Protein 3VX7 (pdb70)

Foldseek 3Di:
DAWFFAAADAAEAEDEDPQQLVLVVVVVVVQAKFKAFWDQLDGDPFFTYGYHHNVRHDDPDCQTAMAIETEDEDADVCVVVPDDVQVVLQVLQVVLLVCCQAFFLQSNWYKYKYKYQDPPQRKIWIWMWIKQKFFPPKTKIFRDKDQDDCVDVLNVQVVPDRGFKWFAQPSHTHTRGLVCLARTPAMEGQFRGDPQSHGHSNVNSVVRNSCVRHNDQWHWYWHDHSDSRTMITTMGMPPGPHPDMGMDIIDAPPVRHRGIDMDGDNVD/DDADPADLVLLVVCQVVVVVLVVVQVQWPDWADDPQWIWTWGDLDVFKTKTKIWHADPPRGAIWIKIWIWGFDADDPRTDTHTDDDDVVRVVVSWPQVVWDWDWDADPVRPGIIITTDCPCLDVQQYDDSVCSVVSRCQPVVCRRPVPRHD

Nearest PDB structures (foldseek):
  3vx7-assembly1_A  TM=1.004E+00  e=1.120E-64  Kluyveromyces marxianus
  3vx6-assembly1_A  TM=9.585E-01  e=1.611E-51  Kluyveromyces marxianus
  3vh2-assembly1_A  TM=8.994E-01  e=2.871E-30  Saccharomyces cerevisiae S288C
  4gsk-assembly1_A  TM=8.825E-01  e=4.704E-30  Saccharomyces cerevisiae S288C
  3t7h-assembly1_A  TM=8.847E-01  e=1.049E-29  Saccharomyces cerevisiae

Sequence (419 aa):
MMVSDLKFAPSFQSFVDSSFFHELSRLKLDEKALYTQLDLNQFTSNVLAISLRDDSFQKPDNHNIILKGYLLNFNTIELFKNCNKIQFIKEKGQELLQRGLENDLNEIISFYMISFADLKKYKFYYWICMPSFQSDGATYQIISSKVIASDSDISVSFIKQNVIIACVISGVIQKATPDNLKVCEKVVFKDFSHLKDIPSAVTKNILTVWSKLSPRETYTICFLRSDESSFEAEIIINNGNNPSLKVSGWEKNGLGKLAPKSIDLSSLPLGSMLTLPEYNEQIPNVRSLLTKWAKVERIQDVQDGLQLDVRLKTDTLLELHIYYDHVYHVPSIKFRLWSLDTEEDISSLRLLTLSDSELRSILNLGTFSVTLSTDMEMKSVYYYINNCDTDANVGSDVEHYLTRWISLYIRIFDLNFVP

Structure (mmCIF, N/CA/C/O backbone):
data_3VX7
#
_entry.id   3VX7
#
_cell.length_a   185.935
_cell.length_b   185.935
_cell.length_c   185.935
_cell.angle_alpha   90.00
_cell.angle_beta   90.00
_cell.angle_gamma   90.00
#
_symmetry.space_group_name_H-M   'P 41 3 2'
#
loop_
_entity.id
_entity.type
_entity.pdbx_description
1 polymer E1
2 polymer E2
#
loop_
_atom_site.group_PDB
_atom_site.id
_atom_site.type_symbol
_atom_site.label_atom_id
_atom_site.label_alt_id
_atom_site.label_comp_id
_atom_site.label_asym_id
_atom_site.label_entity_id
_atom_site.label_seq_id
_atom_site.pdbx_PDB_ins_code
_atom_site.Cartn_x
_atom_site.Cartn_y
_atom_site.Cartn_z
_atom_site.occupancy
_atom_site.B_iso_or_equiv
_atom_site.auth_seq_id
_atom_site.auth_comp_id
_atom_site.auth_asym_id
_atom_site.auth_atom_id
_atom_site.pdbx_PDB_model_num
ATOM 1 N N . MET A 1 4 ? 2.075 -35.718 -35.236 1.00 104.95 0 MET A N 1
ATOM 2 C CA . MET A 1 4 ? 2.114 -35.801 -36.734 1.00 106.03 0 MET A CA 1
ATOM 3 C C . MET A 1 4 ? 3.295 -36.625 -37.217 1.00 105.89 0 MET A C 1
ATOM 4 O O . MET A 1 4 ? 4.163 -37.015 -36.430 1.00 106.41 0 MET A O 1
ATOM 9 N N . MET A 1 5 ? 3.351 -36.828 -38.529 1.00 104.56 1 MET A N 1
ATOM 10 C CA . MET A 1 5 ? 4.396 -37.640 -39.136 1.00 103.86 1 MET A CA 1
ATOM 11 C C . MET A 1 5 ? 5.544 -36.866 -39.761 1.00 102.27 1 MET A C 1
ATOM 12 O O . MET A 1 5 ? 5.343 -35.774 -40.275 1.00 102.37 1 MET A O 1
ATOM 17 N N . VAL A 1 6 ? 6.751 -37.432 -39.716 1.00 100.51 2 VAL A N 1
ATOM 18 C CA . VAL A 1 6 ? 7.921 -36.767 -40.283 1.00 98.46 2 VAL A CA 1
ATOM 19 C C . VAL A 1 6 ? 7.463 -36.270 -41.630 1.00 98.43 2 VAL A C 1
ATOM 20 O O . VAL A 1 6 ? 6.980 -37.058 -42.432 1.00 98.66 2 VAL A O 1
ATOM 24 N N . SER A 1 7 ? 7.593 -34.969 -41.873 1.00 97.48 3 SER A N 1
ATOM 25 C CA . SER A 1 7 ? 7.112 -34.382 -43.116 1.00 96.13 3 SER A CA 1
ATOM 26 C C . SER A 1 7 ? 8.188 -33.564 -43.774 1.00 95.91 3 SER A C 1
ATOM 27 O O . SER A 1 7 ? 9.166 -33.221 -43.136 1.00 96.23 3 SER A O 1
ATOM 30 N N . ASP A 1 8 ? 8.022 -33.260 -45.053 1.00 95.86 4 ASP A N 1
ATOM 31 C CA . ASP A 1 8 ? 9.001 -32.425 -45.720 1.00 95.78 4 ASP A CA 1
ATOM 32 C C . ASP A 1 8 ? 8.789 -31.041 -45.134 1.00 94.07 4 ASP A C 1
ATOM 33 O O . ASP A 1 8 ? 7.707 -30.747 -44.643 1.00 94.02 4 ASP A O 1
ATOM 38 N N . LEU A 1 9 ? 9.824 -30.207 -45.162 1.00 91.87 5 LEU A N 1
ATOM 39 C CA . LEU A 1 9 ? 9.720 -28.837 -44.674 1.00 88.22 5 LEU A CA 1
ATOM 40 C C . LEU A 1 9 ? 9.752 -27.921 -45.885 1.00 87.52 5 LEU A C 1
ATOM 41 O O . LEU A 1 9 ? 10.799 -27.740 -46.511 1.00 86.17 5 LEU A O 1
ATOM 46 N N . LYS A 1 10 ? 8.596 -27.356 -46.223 1.00 87.86 6 LYS A N 1
ATOM 47 C CA . LYS A 1 10 ? 8.516 -26.453 -47.362 1.00 88.63 6 LYS A CA 1
ATOM 48 C C . LYS A 1 10 ? 8.791 -25.011 -46.928 1.00 87.99 6 LYS A C 1
ATOM 49 O O . LYS A 1 10 ? 8.419 -24.584 -45.832 1.00 88.43 6 LYS A O 1
ATOM 55 N N . PHE A 1 11 ? 9.444 -24.262 -47.803 1.00 86.09 7 PHE A N 1
ATOM 56 C CA . PHE A 1 11 ? 9.768 -22.883 -47.513 1.00 84.86 7 PHE A CA 1
ATOM 57 C C . PHE A 1 11 ? 9.050 -21.934 -48.472 1.00 84.28 7 PHE A C 1
ATOM 58 O O . PHE A 1 11 ? 8.905 -22.234 -49.661 1.00 83.71 7 PHE A O 1
ATOM 66 N N . ALA A 1 12 ? 8.594 -20.795 -47.949 1.00 83.55 8 ALA A N 1
ATOM 67 C CA . ALA A 1 12 ? 7.916 -19.779 -48.757 1.00 82.41 8 ALA A CA 1
ATOM 68 C C . ALA A 1 12 ? 8.948 -18.716 -49.121 1.00 82.09 8 ALA A C 1
ATOM 69 O O . ALA A 1 12 ? 9.902 -18.500 -48.371 1.00 82.72 8 ALA A O 1
ATOM 71 N N . PRO A 1 13 ? 8.799 -18.060 -50.286 1.00 81.16 9 PRO A N 1
ATOM 72 C CA . PRO A 1 13 ? 9.787 -17.032 -50.630 1.00 80.75 9 PRO A CA 1
ATOM 73 C C . PRO A 1 13 ? 9.869 -15.961 -49.518 1.00 81.66 9 PRO A C 1
ATOM 74 O O . PRO A 1 13 ? 8.859 -15.598 -48.901 1.00 81.60 9 PRO A O 1
ATOM 78 N N . SER A 1 14 ? 11.080 -15.475 -49.257 1.00 82.16 10 SER A N 1
ATOM 79 C CA . SER A 1 14 ? 11.320 -14.518 -48.176 1.00 82.78 10 SER A CA 1
ATOM 80 C C . SER A 1 14 ? 10.593 -13.178 -48.194 1.00 83.73 10 SER A C 1
ATOM 81 O O . SER A 1 14 ? 10.083 -12.745 -47.162 1.00 85.06 10 SER A O 1
ATOM 84 N N . PHE A 1 15 ? 10.545 -12.511 -49.345 1.00 83.88 11 PHE A N 1
ATOM 85 C CA . PHE A 1 15 ? 9.921 -11.188 -49.414 1.00 82.30 11 PHE A CA 1
ATOM 86 C C . PHE A 1 15 ? 9.271 -10.879 -50.759 1.00 81.66 11 PHE A C 1
ATOM 87 O O . PHE A 1 15 ? 9.202 -11.718 -51.648 1.00 80.81 11 PHE A O 1
ATOM 95 N N . GLN A 1 16 ? 8.819 -9.632 -50.874 1.00 82.35 12 GLN A N 1
ATOM 96 C CA . GLN A 1 16 ? 8.207 -9.069 -52.077 1.00 82.74 12 GLN A CA 1
ATOM 97 C C . GLN A 1 16 ? 8.624 -7.608 -52.036 1.00 82.72 12 GLN A C 1
ATOM 98 O O . GLN A 1 16 ? 8.454 -6.937 -51.015 1.00 81.08 12 GLN A O 1
ATOM 104 N N . SER A 1 17 ? 9.180 -7.116 -53.135 1.00 83.20 13 SER A N 1
ATOM 105 C CA . SER A 1 17 ? 9.630 -5.742 -53.158 1.00 83.97 13 SER A CA 1
ATOM 106 C C . SER A 1 17 ? 8.553 -4.801 -53.650 1.00 85.26 13 SER A C 1
ATOM 107 O O . SER A 1 17 ? 7.698 -5.167 -54.459 1.00 85.19 13 SER A O 1
ATOM 110 N N . PHE A 1 18 ? 8.626 -3.579 -53.135 1.00 86.47 14 PHE A N 1
ATOM 111 C CA . PHE A 1 18 ? 7.727 -2.501 -53.479 1.00 86.10 14 PHE A CA 1
ATOM 112 C C . PHE A 1 18 ? 8.542 -1.226 -53.488 1.00 87.33 14 PHE A C 1
ATOM 113 O O . PHE A 1 18 ? 8.592 -0.504 -52.483 1.00 87.27 14 PHE A O 1
ATOM 121 N N . VAL A 1 19 ? 9.212 -0.963 -54.606 1.00 88.48 15 VAL A N 1
ATOM 122 C CA . VAL A 1 19 ? 10.023 0.243 -54.723 1.00 89.31 15 VAL A CA 1
ATOM 123 C C . VAL A 1 19 ? 9.195 1.371 -55.321 1.00 90.34 15 VAL A C 1
ATOM 124 O O . VAL A 1 19 ? 8.733 1.317 -56.456 1.00 89.75 15 VAL A O 1
ATOM 128 N N . ASP A 1 20 ? 8.999 2.390 -54.511 1.00 91.83 16 ASP A N 1
ATOM 129 C CA . ASP A 1 20 ? 8.232 3.557 -54.891 1.00 93.62 16 ASP A CA 1
ATOM 130 C C . ASP A 1 20 ? 9.001 4.272 -56.010 1.00 93.24 16 ASP A C 1
ATOM 131 O O . ASP A 1 20 ? 10.209 4.095 -56.124 1.00 94.71 16 ASP A O 1
ATOM 136 N N . SER A 1 21 ? 8.323 5.059 -56.845 1.00 92.16 17 SER A N 1
ATOM 137 C CA . SER A 1 21 ? 9.003 5.775 -57.932 1.00 91.29 17 SER A CA 1
ATOM 138 C C . SER A 1 21 ? 9.874 6.879 -57.326 1.00 90.91 17 SER A C 1
ATOM 139 O O . SER A 1 21 ? 10.880 7.294 -57.900 1.00 88.95 17 SER A O 1
ATOM 142 N N . SER A 1 22 ? 9.471 7.328 -56.140 1.00 91.95 18 SER A N 1
ATOM 143 C CA . SER A 1 22 ? 10.172 8.366 -55.392 1.00 93.30 18 SER A CA 1
ATOM 144 C C . SER A 1 22 ? 11.566 7.905 -54.994 1.00 95.02 18 SER A C 1
ATOM 145 O O . SER A 1 22 ? 12.307 8.634 -54.346 1.00 94.68 18 SER A O 1
ATOM 148 N N . PHE A 1 23 ? 11.915 6.686 -55.378 1.00 97.14 19 PHE A N 1
ATOM 149 C CA . PHE A 1 23 ? 13.216 6.129 -55.045 1.00 99.24 19 PHE A CA 1
ATOM 150 C C . PHE A 1 23 ? 14.234 6.459 -56.127 1.00 100.18 19 PHE A C 1
ATOM 151 O O . PHE A 1 23 ? 15.298 6.997 -55.837 1.00 98.85 19 PHE A O 1
ATOM 159 N N . PHE A 1 24 ? 13.895 6.155 -57.374 1.00 102.38 20 PHE A N 1
ATOM 160 C CA . PHE A 1 24 ? 14.810 6.404 -58.475 1.00 105.80 20 PHE A CA 1
ATOM 161 C C . PHE A 1 24 ? 15.047 7.864 -58.831 1.00 107.23 20 PHE A C 1
ATOM 162 O O . PHE A 1 24 ? 15.836 8.164 -59.733 1.00 107.96 20 PHE A O 1
ATOM 170 N N . HIS A 1 25 ? 14.366 8.767 -58.124 1.00 107.66 21 HIS A N 1
ATOM 171 C CA . HIS A 1 25 ? 14.544 10.205 -58.324 1.00 106.56 21 HIS A CA 1
ATOM 172 C C . HIS A 1 25 ? 15.672 10.534 -57.364 1.00 105.82 21 HIS A C 1
ATOM 173 O O . HIS A 1 25 ? 16.728 11.007 -57.763 1.00 105.14 21 HIS A O 1
ATOM 180 N N . GLU A 1 26 ? 15.424 10.253 -56.090 1.00 106.40 22 GLU A N 1
ATOM 181 C CA . GLU A 1 26 ? 16.387 10.463 -55.017 1.00 107.03 22 GLU A CA 1
ATOM 182 C C . GLU A 1 26 ? 17.742 9.924 -55.459 1.00 107.33 22 GLU A C 1
ATOM 183 O O . GLU A 1 26 ? 18.787 10.459 -55.096 1.00 106.75 22 GLU A O 1
ATOM 189 N N . LEU A 1 27 ? 17.715 8.851 -56.242 1.00 108.68 23 LEU A N 1
ATOM 190 C CA . LEU A 1 27 ? 18.944 8.233 -56.734 1.00 109.58 23 LEU A CA 1
ATOM 191 C C . LEU A 1 27 ? 19.687 9.243 -57.594 1.00 110.67 23 LEU A C 1
ATOM 192 O O . LEU A 1 27 ? 20.837 9.587 -57.310 1.00 110.65 23 LEU A O 1
ATOM 197 N N . SER A 1 28 ? 19.012 9.718 -58.639 1.00 111.98 24 SER A N 1
ATOM 198 C CA . SER A 1 28 ? 19.581 10.700 -59.561 1.00 113.11 24 SER A CA 1
ATOM 199 C C . SER A 1 28 ? 20.040 11.972 -58.831 1.00 113.70 24 SER A C 1
ATOM 200 O O . SER A 1 28 ? 21.137 12.468 -59.090 1.00 114.22 24 SER A O 1
ATOM 203 N N . ARG A 1 29 ? 19.205 12.498 -57.931 1.00 113.41 25 ARG A N 1
ATOM 204 C CA . ARG A 1 29 ? 19.566 13.681 -57.149 1.00 113.03 25 ARG A CA 1
ATOM 205 C C . ARG A 1 29 ? 20.947 13.423 -56.565 1.00 114.28 25 ARG A C 1
ATOM 206 O O . ARG A 1 29 ? 21.824 14.282 -56.618 1.00 115.29 25 ARG A O 1
ATOM 214 N N . LEU A 1 30 ? 21.139 12.223 -56.022 1.00 115.16 26 LEU A N 1
ATOM 215 C CA . LEU A 1 30 ? 22.411 11.857 -55.406 1.00 115.99 26 LEU A CA 1
ATOM 216 C C . LEU A 1 30 ? 23.506 11.442 -56.397 1.00 116.87 26 LEU A C 1
ATOM 217 O O . LEU A 1 30 ? 24.690 11.735 -56.191 1.00 116.60 26 LEU A O 1
ATOM 222 N N . LYS A 1 31 ? 23.109 10.783 -57.480 1.00 117.84 27 LYS A N 1
ATOM 223 C CA . LYS A 1 31 ? 24.064 10.329 -58.478 1.00 119.47 27 LYS A CA 1
ATOM 224 C C . LYS A 1 31 ? 24.821 11.495 -59.126 1.00 120.34 27 LYS A C 1
ATOM 225 O O . LYS A 1 31 ? 25.847 11.297 -59.793 1.00 120.91 27 LYS A O 1
ATOM 231 N N . LEU A 1 32 ? 24.300 12.706 -58.928 1.00 120.84 28 LEU A N 1
ATOM 232 C CA . LEU A 1 32 ? 24.888 13.933 -59.478 1.00 120.64 28 LEU A CA 1
ATOM 233 C C . LEU A 1 32 ? 25.382 14.867 -58.357 1.00 121.28 28 LEU A C 1
ATOM 234 O O . LEU A 1 32 ? 24.918 16.006 -58.244 1.00 121.69 28 LEU A O 1
ATOM 239 N N . ASP A 1 33 ? 26.312 14.376 -57.535 1.00 121.02 29 ASP A N 1
ATOM 240 C CA . ASP A 1 33 ? 26.882 15.151 -56.424 1.00 120.79 29 ASP A CA 1
ATOM 241 C C . ASP A 1 33 ? 27.769 14.252 -55.557 1.00 120.82 29 ASP A C 1
ATOM 242 O O . ASP A 1 33 ? 28.585 14.731 -54.767 1.00 120.13 29 ASP A O 1
ATOM 244 N N . GLU A 1 41 ? 28.855 2.585 -54.049 1.00 110.98 37 GLU A N 1
ATOM 245 C CA . GLU A 1 41 ? 27.655 1.822 -53.702 1.00 110.70 37 GLU A CA 1
ATOM 246 C C . GLU A 1 41 ? 27.057 2.284 -52.365 1.00 109.29 37 GLU A C 1
ATOM 247 O O . GLU A 1 41 ? 27.791 2.470 -51.372 1.00 109.83 37 GLU A O 1
ATOM 253 N N . LYS A 1 42 ? 25.728 2.426 -52.320 1.00 106.30 38 LYS A N 1
ATOM 254 C CA . LYS A 1 42 ? 25.084 2.938 -51.108 1.00 102.91 38 LYS A CA 1
ATOM 255 C C . LYS A 1 42 ? 24.220 2.003 -50.245 1.00 99.55 38 LYS A C 1
ATOM 256 O O . LYS A 1 42 ? 23.591 1.056 -50.716 1.00 97.87 38 LYS A O 1
ATOM 262 N N . ALA A 1 43 ? 24.216 2.315 -48.956 1.00 97.25 39 ALA A N 1
ATOM 263 C CA . ALA A 1 43 ? 23.484 1.572 -47.957 1.00 95.92 39 ALA A CA 1
ATOM 264 C C . ALA A 1 43 ? 22.027 1.970 -47.982 1.00 95.09 39 ALA A C 1
ATOM 265 O O . ALA A 1 43 ? 21.721 3.150 -47.822 1.00 96.34 39 ALA A O 1
ATOM 267 N N . LEU A 1 44 ? 21.132 0.996 -48.158 1.00 92.70 40 LEU A N 1
ATOM 268 C CA . LEU A 1 44 ? 19.689 1.260 -48.170 1.00 89.58 40 LEU A CA 1
ATOM 269 C C . LEU A 1 44 ? 19.146 0.803 -46.822 1.00 88.65 40 LEU A C 1
ATOM 270 O O . LEU A 1 44 ? 19.653 -0.155 -46.260 1.00 88.83 40 LEU A O 1
ATOM 275 N N . TYR A 1 45 ? 18.158 1.501 -46.274 1.00 87.72 41 TYR A N 1
ATOM 276 C CA . TYR A 1 45 ? 17.577 1.100 -44.985 1.00 88.52 41 TYR A CA 1
ATOM 277 C C . TYR A 1 45 ? 16.069 1.090 -45.142 1.00 87.35 41 TYR A C 1
ATOM 278 O O . TYR A 1 45 ? 15.546 1.812 -45.980 1.00 88.90 41 TYR A O 1
ATOM 287 N N . THR A 1 46 ? 15.364 0.290 -44.347 1.00 84.72 42 THR A N 1
ATOM 288 C CA . THR A 1 46 ? 13.908 0.240 -44.452 1.00 82.73 42 THR A CA 1
ATOM 289 C C . THR A 1 46 ? 13.262 -0.240 -43.179 1.00 81.71 42 THR A C 1
ATOM 290 O O . THR A 1 46 ? 13.726 -1.191 -42.578 1.00 82.24 42 THR A O 1
ATOM 294 N N . GLN A 1 47 ? 12.199 0.414 -42.739 1.00 81.76 43 GLN A N 1
ATOM 295 C CA . GLN A 1 47 ? 11.570 -0.056 -41.522 1.00 83.17 43 GLN A CA 1
ATOM 296 C C . GLN A 1 47 ? 10.644 -1.202 -41.852 1.00 84.05 43 GLN A C 1
ATOM 297 O O . GLN A 1 47 ? 9.590 -1.003 -42.436 1.00 86.19 43 GLN A O 1
ATOM 303 N N . LEU A 1 48 ? 11.038 -2.404 -41.460 1.00 83.84 44 LEU A N 1
ATOM 304 C CA . LEU A 1 48 ? 10.247 -3.603 -41.705 1.00 82.83 44 LEU A CA 1
ATOM 305 C C . LEU A 1 48 ? 8.863 -3.569 -41.052 1.00 83.04 44 LEU A C 1
ATOM 306 O O . LEU A 1 48 ? 8.747 -3.299 -39.859 1.00 83.14 44 LEU A O 1
ATOM 311 N N . ASP A 1 49 ? 7.813 -3.819 -41.831 1.00 83.06 45 ASP A N 1
ATOM 312 C CA . ASP A 1 49 ? 6.468 -3.869 -41.262 1.00 83.51 45 ASP A CA 1
ATOM 313 C C . ASP A 1 49 ? 6.208 -5.346 -41.060 1.00 85.11 45 ASP A C 1
ATOM 314 O O . ASP A 1 49 ? 6.105 -6.096 -42.035 1.00 85.74 45 ASP A O 1
ATOM 319 N N . LEU A 1 50 ? 6.117 -5.783 -39.811 1.00 85.93 46 LEU A N 1
ATOM 320 C CA . LEU A 1 50 ? 5.872 -7.193 -39.569 1.00 87.53 46 LEU A CA 1
ATOM 321 C C . LEU A 1 50 ? 4.437 -7.434 -39.179 1.00 90.05 46 LEU A C 1
ATOM 322 O O . LEU A 1 50 ? 3.990 -8.575 -39.155 1.00 91.84 46 LEU A O 1
ATOM 327 N N . ASN A 1 51 ? 3.697 -6.371 -38.891 1.00 92.74 47 ASN A N 1
ATOM 328 C CA . ASN A 1 51 ? 2.305 -6.562 -38.489 1.00 95.23 47 ASN A CA 1
ATOM 329 C C . ASN A 1 51 ? 1.330 -6.708 -39.650 1.00 94.69 47 ASN A C 1
ATOM 330 O O . ASN A 1 51 ? 0.136 -6.911 -39.430 1.00 94.39 47 ASN A O 1
ATOM 335 N N . GLN A 1 52 ? 1.833 -6.603 -40.878 1.00 93.93 48 GLN A N 1
ATOM 336 C CA . GLN A 1 52 ? 0.986 -6.759 -42.059 1.00 93.75 48 GLN A CA 1
ATOM 337 C C . GLN A 1 52 ? 1.761 -7.093 -43.331 1.00 92.53 48 GLN A C 1
ATOM 338 O O . GLN A 1 52 ? 2.420 -6.228 -43.918 1.00 91.80 48 GLN A O 1
ATOM 344 N N . PHE A 1 53 ? 1.676 -8.351 -43.759 1.00 90.96 49 PHE A N 1
ATOM 345 C CA . PHE A 1 53 ? 2.367 -8.790 -44.970 1.00 88.43 49 PHE A CA 1
ATOM 346 C C . PHE A 1 53 ? 1.473 -8.587 -46.178 1.00 87.41 49 PHE A C 1
ATOM 347 O O . PHE A 1 53 ? 0.359 -8.081 -46.071 1.00 88.12 49 PHE A O 1
ATOM 355 N N . THR A 1 54 ? 1.977 -8.980 -47.335 1.00 86.02 50 THR A N 1
ATOM 356 C CA . THR A 1 54 ? 1.220 -8.862 -48.565 1.00 85.30 50 THR A CA 1
ATOM 357 C C . THR A 1 54 ? 1.495 -10.165 -49.315 1.00 85.01 50 THR A C 1
ATOM 358 O O . THR A 1 54 ? 2.650 -10.548 -49.523 1.00 85.36 50 THR A O 1
ATOM 362 N N . SER A 1 55 ? 0.425 -10.855 -49.698 1.00 83.19 51 SER A N 1
ATOM 363 C CA . SER A 1 55 ? 0.551 -12.140 -50.369 1.00 81.71 51 SER A CA 1
ATOM 364 C C . SER A 1 55 ? 1.276 -13.097 -49.421 1.00 80.84 51 SER A C 1
ATOM 365 O O . SER A 1 55 ? 2.011 -13.993 -49.844 1.00 80.01 51 SER A O 1
ATOM 368 N N . ASN A 1 56 ? 1.051 -12.876 -48.129 1.00 80.08 52 ASN A N 1
ATOM 369 C CA . ASN A 1 56 ? 1.618 -13.687 -47.058 1.00 79.39 52 ASN A CA 1
ATOM 370 C C . ASN A 1 56 ? 3.110 -13.670 -46.898 1.00 78.12 52 ASN A C 1
ATOM 371 O O . ASN A 1 56 ? 3.701 -14.647 -46.456 1.00 78.24 52 ASN A O 1
ATOM 376 N N . VAL A 1 57 ? 3.733 -12.577 -47.274 1.00 77.32 53 VAL A N 1
ATOM 377 C CA . VAL A 1 57 ? 5.159 -12.485 -47.094 1.00 77.66 53 VAL A CA 1
ATOM 378 C C . VAL A 1 57 ? 5.479 -11.057 -46.755 1.00 78.18 53 VAL A C 1
ATOM 379 O O . VAL A 1 57 ? 4.697 -10.139 -47.020 1.00 78.38 53 VAL A O 1
ATOM 383 N N . LEU A 1 58 ? 6.637 -10.892 -46.139 1.00 77.96 54 LEU A N 1
ATOM 384 C CA . LEU A 1 58 ? 7.138 -9.596 -45.751 1.00 76.56 54 LEU A CA 1
ATOM 385 C C . LEU A 1 58 ? 7.198 -8.729 -46.993 1.00 77.19 54 LEU A C 1
ATOM 386 O O . LEU A 1 58 ? 7.377 -9.231 -48.108 1.00 76.31 54 LEU A O 1
ATOM 391 N N . ALA A 1 59 ? 7.053 -7.424 -46.790 1.00 77.66 55 ALA A N 1
ATOM 392 C CA . ALA A 1 59 ? 7.142 -6.475 -47.882 1.00 77.13 55 ALA A CA 1
ATOM 393 C C . ALA A 1 59 ? 8.393 -5.614 -47.661 1.00 77.12 55 ALA A C 1
ATOM 394 O O . ALA A 1 59 ? 8.555 -5.005 -46.611 1.00 77.08 55 ALA A O 1
ATOM 396 N N . ILE A 1 60 ? 9.309 -5.616 -48.619 1.00 77.49 56 ILE A N 1
ATOM 397 C CA . ILE A 1 60 ? 10.488 -4.778 -48.503 1.00 78.69 56 ILE A CA 1
ATOM 398 C C . ILE A 1 60 ? 10.051 -3.531 -49.255 1.00 80.37 56 ILE A C 1
ATOM 399 O O . ILE A 1 60 ? 9.771 -3.584 -50.453 1.00 79.59 56 ILE A O 1
ATOM 404 N N . SER A 1 61 ? 9.952 -2.420 -48.536 1.00 82.47 57 SER A N 1
ATOM 405 C CA . SER A 1 61 ? 9.513 -1.166 -49.127 1.00 84.10 57 SER A CA 1
ATOM 406 C C . SER A 1 61 ? 10.682 -0.214 -49.338 1.00 85.60 57 SER A C 1
ATOM 407 O O . SER A 1 61 ? 11.464 0.029 -48.426 1.00 85.55 57 SER A O 1
ATOM 410 N N . LEU A 1 62 ? 10.807 0.319 -50.548 1.00 87.56 58 LEU A N 1
ATOM 411 C CA . LEU A 1 62 ? 11.902 1.232 -50.842 1.00 91.00 58 LEU A CA 1
ATOM 412 C C . LEU A 1 62 ? 11.459 2.598 -51.384 1.00 94.75 58 LEU A C 1
ATOM 413 O O . LEU A 1 62 ? 11.233 2.773 -52.587 1.00 95.15 58 LEU A O 1
ATOM 418 N N . ARG A 1 63 ? 11.350 3.561 -50.470 1.00 98.53 59 ARG A N 1
ATO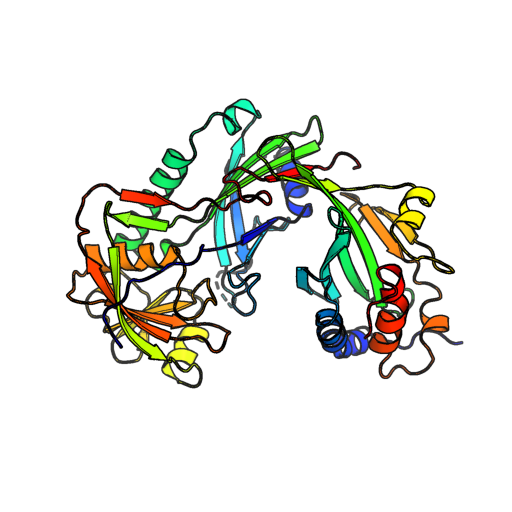M 419 C CA . ARG A 1 63 ? 10.953 4.927 -50.790 1.00 100.87 59 ARG A CA 1
ATOM 420 C C . ARG A 1 63 ? 12.176 5.690 -51.274 1.00 101.49 59 ARG A C 1
ATOM 421 O O . ARG A 1 63 ? 13.110 5.120 -51.835 1.00 101.44 59 ARG A O 1
ATOM 429 N N . ASP A 1 64 ? 12.156 6.993 -51.050 1.00 102.79 60 ASP A N 1
ATOM 430 C CA . ASP A 1 64 ? 13.262 7.852 -51.422 1.00 102.86 60 ASP A CA 1
ATOM 431 C C . ASP A 1 64 ? 14.185 7.985 -50.218 1.00 102.32 60 ASP A C 1
ATOM 432 O O . ASP A 1 64 ? 15.396 8.085 -50.366 1.00 102.33 60 ASP A O 1
ATOM 437 N N . ASP A 1 65 ? 13.613 7.968 -49.021 1.00 101.15 61 ASP A N 1
ATOM 438 C CA . ASP A 1 65 ? 14.417 8.130 -47.824 1.00 101.44 61 ASP A CA 1
ATOM 439 C C . ASP A 1 65 ? 15.060 6.831 -47.389 1.00 101.97 61 ASP A C 1
ATOM 440 O O . ASP A 1 65 ? 15.492 6.654 -46.242 1.00 100.83 61 ASP A O 1
ATOM 445 N N . SER A 1 66 ? 15.121 5.916 -48.338 1.00 102.71 62 SER A N 1
ATOM 446 C CA . SER A 1 66 ? 15.726 4.625 -48.116 1.00 102.74 62 SER A CA 1
ATOM 447 C C . SER A 1 66 ? 17.233 4.830 -48.199 1.00 102.57 62 SER A C 1
ATOM 448 O O . SER A 1 66 ? 17.956 4.046 -48.803 1.00 102.67 62 SER A O 1
ATOM 451 N N . PHE A 1 67 ? 17.711 5.907 -47.594 1.00 101.90 63 PHE A N 1
ATOM 452 C CA . PHE A 1 67 ? 19.139 6.139 -47.596 1.00 102.49 63 PHE A CA 1
ATOM 453 C C . PHE A 1 67 ? 19.633 6.690 -46.262 1.00 104.70 63 PHE A C 1
ATOM 454 O O . PHE A 1 67 ? 20.711 7.247 -46.213 1.00 105.28 63 PHE A O 1
ATOM 462 N N . GLN A 1 68 ? 18.864 6.538 -45.182 1.00 107.08 64 GLN A N 1
ATOM 463 C CA . GLN A 1 68 ? 19.302 7.047 -43.871 1.00 108.80 64 GLN A CA 1
ATOM 464 C C . GLN A 1 68 ? 18.656 6.430 -42.612 1.00 110.73 64 GLN A C 1
ATOM 465 O O . GLN A 1 68 ? 17.436 6.279 -42.517 1.00 110.52 64 GLN A O 1
ATOM 467 N N . LYS A 1 69 ? 19.491 6.101 -41.632 1.00 112.81 65 LYS A N 1
ATOM 468 C CA . LYS A 1 69 ? 19.011 5.504 -40.390 1.00 115.34 65 LYS A CA 1
ATOM 469 C C . LYS A 1 69 ? 18.347 6.512 -39.460 1.00 116.94 65 LYS A C 1
ATOM 470 O O . LYS A 1 69 ? 18.888 7.589 -39.223 1.00 117.23 65 LYS A O 1
ATOM 472 N N . PRO A 1 70 ? 17.149 6.179 -38.938 1.00 119.21 66 PRO A N 1
ATOM 473 C CA . PRO A 1 70 ? 16.429 7.078 -38.019 1.00 121.64 66 PRO A CA 1
ATOM 474 C C . PRO A 1 70 ? 16.495 6.633 -36.539 1.00 124.11 66 PRO A C 1
ATOM 475 O O . PRO A 1 70 ? 15.846 7.228 -35.673 1.00 123.10 66 PRO A O 1
ATOM 479 N N . ASP A 1 71 ? 17.265 5.578 -36.270 1.00 127.46 67 ASP A N 1
ATOM 480 C CA . ASP A 1 71 ? 17.409 5.025 -34.917 1.00 130.23 67 ASP A CA 1
ATOM 481 C C . ASP A 1 71 ? 18.880 4.802 -34.520 1.00 131.88 67 ASP A C 1
ATOM 482 O O . ASP A 1 71 ? 19.794 5.021 -35.329 1.00 132.97 67 ASP A O 1
ATOM 484 N N . ASN A 1 72 ? 19.103 4.368 -33.276 1.00 132.86 68 ASN A N 1
ATOM 485 C CA . ASN A 1 72 ? 20.462 4.117 -32.785 1.00 133.60 68 ASN A CA 1
ATOM 486 C C . ASN A 1 72 ? 21.099 2.922 -33.511 1.00 133.44 68 ASN A C 1
ATOM 487 O O . ASN A 1 72 ? 21.971 2.229 -32.981 1.00 133.02 68 ASN A O 1
ATOM 489 N N . HIS A 1 75 ? 13.529 0.958 -30.937 1.00 111.94 71 HIS A N 1
ATOM 490 C CA . HIS A 1 75 ? 12.135 1.363 -31.102 1.00 112.38 71 HIS A CA 1
ATOM 491 C C . HIS A 1 75 ? 11.436 0.600 -32.253 1.00 110.25 71 HIS A C 1
ATOM 492 O O . HIS A 1 75 ? 10.411 -0.035 -32.024 1.00 109.70 71 HIS A O 1
ATOM 499 N N . ASN A 1 76 ? 11.987 0.658 -33.473 1.00 108.34 72 ASN A N 1
ATOM 500 C CA . ASN A 1 76 ? 11.429 -0.046 -34.657 1.00 105.75 72 ASN A CA 1
ATOM 501 C C . ASN A 1 76 ? 12.505 -0.817 -35.427 1.00 102.22 72 ASN A C 1
ATOM 502 O O . ASN A 1 76 ? 13.663 -0.398 -35.504 1.00 102.59 72 ASN A O 1
ATOM 507 N N . ILE A 1 77 ? 12.108 -1.929 -36.031 1.00 97.26 73 ILE A N 1
ATOM 508 C CA . ILE A 1 77 ? 13.066 -2.776 -36.727 1.00 92.42 73 ILE A CA 1
ATOM 509 C C . ILE A 1 77 ? 13.518 -2.357 -38.122 1.00 90.00 73 ILE A C 1
ATOM 510 O O . ILE A 1 77 ? 12.792 -2.524 -39.089 1.00 88.91 73 ILE A O 1
ATOM 515 N N . ILE A 1 78 ? 14.739 -1.841 -38.222 1.00 88.01 74 ILE A N 1
ATOM 516 C CA . ILE A 1 78 ? 15.293 -1.404 -39.507 1.00 86.65 74 ILE A CA 1
ATOM 517 C C . ILE A 1 78 ? 16.226 -2.450 -40.129 1.00 86.82 74 ILE A C 1
ATOM 518 O O . ILE A 1 78 ? 17.126 -2.974 -39.473 1.00 87.50 74 ILE A O 1
ATOM 523 N N . LEU A 1 79 ? 16.018 -2.730 -41.407 1.00 86.47 75 LEU A N 1
ATOM 524 C CA . LEU A 1 79 ? 16.837 -3.687 -42.131 1.00 87.23 75 LEU A CA 1
ATOM 525 C C . LEU A 1 79 ? 17.832 -2.895 -42.960 1.00 88.13 75 LEU A C 1
ATOM 526 O O . LEU A 1 79 ? 17.467 -1.892 -43.558 1.00 89.07 75 LEU A O 1
ATOM 531 N N . LYS A 1 80 ? 19.083 -3.330 -43.009 1.00 89.68 76 LYS A N 1
ATOM 532 C CA . LYS A 1 80 ? 20.092 -2.631 -43.806 1.00 91.52 76 LYS A CA 1
ATOM 533 C C . LYS A 1 80 ? 20.478 -3.441 -45.045 1.00 92.30 76 LYS A C 1
ATOM 534 O O . LYS A 1 80 ? 21.052 -4.520 -44.935 1.00 94.20 76 LYS A O 1
ATOM 536 N N . GLY A 1 81 ? 20.158 -2.927 -46.220 1.00 92.56 77 GLY A N 1
ATOM 537 C CA . GLY A 1 81 ? 20.501 -3.639 -47.433 1.00 93.83 77 GLY A CA 1
ATOM 538 C C . GLY A 1 81 ? 21.509 -2.815 -48.195 1.00 95.19 77 GLY A C 1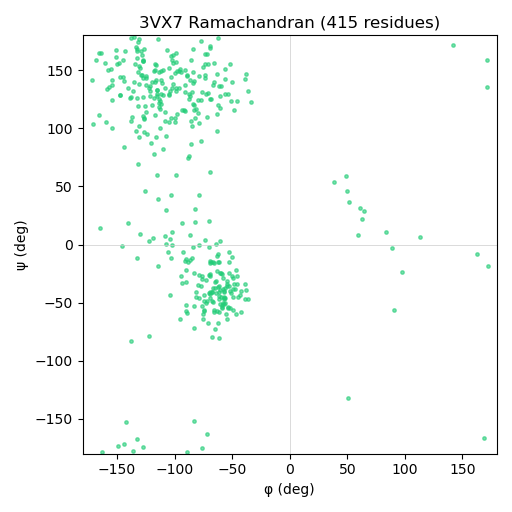
ATOM 539 O O . GLY A 1 81 ? 21.842 -1.703 -47.781 1.00 94.45 77 GLY A O 1
ATOM 540 N N . TYR A 1 82 ? 21.989 -3.347 -49.311 1.00 97.51 78 TYR A N 1
ATOM 541 C CA . TYR A 1 82 ? 22.979 -2.644 -50.117 1.00 100.89 78 TYR A CA 1
ATOM 542 C C . TYR A 1 82 ? 22.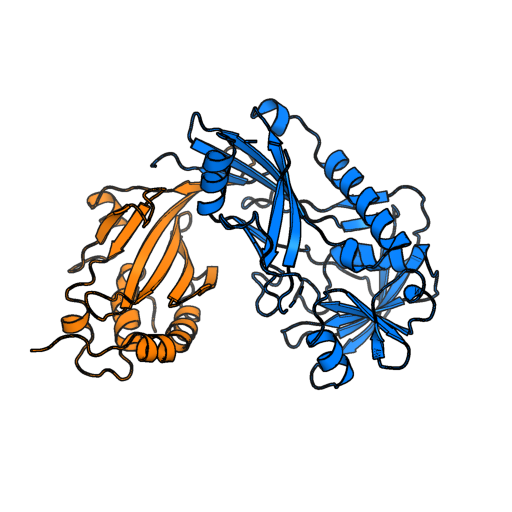608 -2.589 -51.599 1.00 101.91 78 TYR A C 1
ATOM 543 O O . TYR A 1 82 ? 22.129 -3.567 -52.183 1.00 102.50 78 TYR A O 1
ATOM 552 N N . LEU A 1 83 ? 22.831 -1.425 -52.196 1.00 102.35 79 LEU A N 1
ATOM 553 C CA . LEU A 1 83 ? 22.528 -1.207 -53.597 1.00 102.76 79 LEU A CA 1
ATOM 554 C C . LEU A 1 83 ? 23.763 -0.792 -54.356 1.00 102.80 79 LEU A C 1
ATOM 555 O O . LEU A 1 83 ? 24.508 0.097 -53.929 1.00 102.46 79 LEU A O 1
ATOM 560 N N . LEU A 1 84 ? 23.977 -1.452 -55.485 1.00 102.86 80 LEU A N 1
ATOM 561 C CA . LEU A 1 84 ? 25.093 -1.119 -56.338 1.00 104.15 80 LEU A CA 1
ATOM 562 C C . LEU A 1 84 ? 24.386 -0.731 -57.614 1.00 105.79 80 LEU A C 1
ATOM 563 O O . LEU A 1 84 ? 23.394 -1.354 -57.993 1.00 105.47 80 LEU A O 1
ATOM 568 N N . ASN A 1 85 ? 24.888 0.312 -58.260 1.00 108.47 81 ASN A N 1
ATOM 569 C CA . ASN A 1 85 ? 24.301 0.805 -59.495 1.00 110.83 81 ASN A CA 1
ATOM 570 C C . ASN A 1 85 ? 25.308 0.661 -60.640 1.00 112.47 81 ASN A C 1
ATOM 571 O O . ASN A 1 85 ? 26.504 0.903 -60.461 1.00 112.07 81 ASN A O 1
ATOM 576 N N . PHE A 1 86 ? 24.822 0.259 -61.812 1.00 115.09 82 PHE A N 1
ATOM 577 C CA . PHE A 1 86 ? 25.677 0.090 -62.989 1.00 117.81 82 PHE A CA 1
ATOM 578 C C . PHE A 1 86 ? 25.557 1.279 -63.962 1.00 119.28 82 PHE A C 1
ATOM 579 O O . PHE A 1 86 ? 24.594 2.064 -63.916 1.00 118.99 82 PHE A O 1
ATOM 587 N N . ASN A 1 87 ? 26.533 1.388 -64.861 1.00 121.05 83 ASN A N 1
ATOM 588 C CA . ASN A 1 87 ? 26.570 2.485 -65.832 1.00 122.28 83 ASN A CA 1
ATOM 589 C C . ASN A 1 87 ? 25.854 2.222 -67.151 1.00 122.54 83 ASN A C 1
ATOM 590 O O . ASN A 1 87 ? 25.335 3.143 -67.778 1.00 122.67 83 ASN A O 1
ATOM 595 N N . THR A 1 88 ? 25.843 0.976 -67.597 1.00 122.44 84 THR A N 1
ATOM 596 C CA . THR A 1 88 ? 25.152 0.681 -68.839 1.00 122.57 84 THR A CA 1
ATOM 597 C C . THR A 1 88 ? 24.270 -0.541 -68.672 1.00 122.64 84 THR A C 1
ATOM 598 O O . THR A 1 88 ? 24.381 -1.267 -67.675 1.00 121.72 84 THR A O 1
ATOM 602 N N . ILE A 1 89 ? 23.380 -0.746 -69.645 1.00 122.92 85 ILE A N 1
ATOM 603 C CA . ILE A 1 89 ? 22.475 -1.892 -69.623 1.00 123.38 85 ILE A CA 1
ATOM 604 C C . ILE A 1 89 ? 23.320 -3.136 -69.860 1.00 124.16 85 ILE A C 1
ATOM 605 O O . ILE A 1 89 ? 22.900 -4.268 -69.589 1.00 124.79 85 ILE A O 1
ATOM 610 N N . GLU A 1 90 ? 24.533 -2.896 -70.349 1.00 124.41 86 GLU A N 1
ATOM 611 C CA . GLU A 1 90 ? 25.490 -3.957 -70.633 1.00 124.14 86 GLU A CA 1
ATOM 612 C C . GLU A 1 90 ? 26.104 -4.524 -69.349 1.00 123.66 86 GLU A C 1
ATOM 613 O O . GLU A 1 90 ? 26.016 -5.726 -69.094 1.00 123.25 86 GLU A O 1
ATOM 619 N N . LEU A 1 91 ? 26.721 -3.653 -68.550 1.00 123.19 87 LEU A N 1
ATOM 620 C CA . LEU A 1 91 ? 27.339 -4.049 -67.281 1.00 122.84 87 LEU A CA 1
ATOM 621 C C . LEU A 1 91 ? 26.289 -4.653 -66.330 1.00 122.58 87 LEU A C 1
ATOM 622 O O . LEU A 1 91 ? 26.613 -5.439 -65.426 1.00 122.33 87 LEU A O 1
ATOM 627 N N . PHE A 1 92 ? 25.032 -4.268 -66.543 1.00 121.17 88 PHE A N 1
ATOM 628 C CA . PHE A 1 92 ? 23.920 -4.776 -65.749 1.00 119.30 88 PHE A CA 1
ATOM 629 C C . PHE A 1 92 ? 23.512 -6.114 -66.359 1.00 119.72 88 PHE A C 1
ATOM 630 O O . PHE A 1 92 ? 23.785 -7.164 -65.788 1.00 119.45 88 PHE A O 1
ATOM 638 N N . LYS A 1 93 ? 22.891 -6.071 -67.535 1.00 120.74 89 LYS A N 1
ATOM 639 C CA . LYS A 1 93 ? 22.433 -7.283 -68.214 1.00 122.15 89 LYS A CA 1
ATOM 640 C C . LYS A 1 93 ? 23.507 -8.382 -68.313 1.00 122.79 89 LYS A C 1
ATOM 641 O O . LYS A 1 93 ? 23.192 -9.581 -68.379 1.00 122.80 89 LYS A O 1
ATOM 647 N N . ASN A 1 94 ? 24.771 -7.966 -68.346 1.00 123.23 90 ASN A N 1
ATOM 648 C CA . ASN A 1 94 ? 25.895 -8.899 -68.428 1.00 123.03 90 ASN A CA 1
ATOM 649 C C . ASN A 1 94 ? 26.669 -8.902 -67.112 1.00 122.98 90 ASN A C 1
ATOM 650 O O . ASN A 1 94 ? 27.690 -8.229 -66.968 1.00 122.20 90 ASN A O 1
ATOM 655 N N . CYS A 1 95 ? 26.144 -9.668 -66.158 1.00 123.37 91 CYS A N 1
ATOM 656 C CA . CYS A 1 95 ? 26.702 -9.835 -64.816 1.00 123.54 91 CYS A CA 1
ATOM 657 C C . CYS A 1 95 ? 25.877 -10.962 -64.203 1.00 124.41 91 CYS A C 1
ATOM 658 O O . CYS A 1 95 ? 24.729 -10.737 -63.823 1.00 124.97 91 CYS A O 1
ATOM 661 N N . ASN A 1 96 ? 26.444 -12.168 -64.123 1.00 125.05 92 ASN A N 1
ATOM 662 C CA . ASN A 1 96 ? 25.721 -13.327 -63.578 1.00 126.23 92 ASN A CA 1
ATOM 663 C C . ASN A 1 96 ? 25.325 -13.199 -62.112 1.00 126.53 92 ASN A C 1
ATOM 664 O O . ASN A 1 96 ? 26.173 -13.206 -61.212 1.00 126.87 92 ASN A O 1
ATOM 669 N N . LYS A 1 97 ? 24.017 -13.104 -61.889 1.00 125.88 93 LYS A N 1
ATOM 670 C CA . LYS A 1 97 ? 23.465 -12.940 -60.555 1.00 124.31 93 LYS A CA 1
ATOM 671 C C . LYS A 1 97 ? 23.867 -14.036 -59.573 1.00 123.08 93 LYS A C 1
ATOM 672 O O . LYS A 1 97 ? 24.264 -13.738 -58.445 1.00 122.57 93 LYS A O 1
ATOM 674 N N . ILE A 1 98 ? 23.771 -15.293 -60.006 1.00 121.76 94 ILE A N 1
ATOM 675 C CA . ILE A 1 98 ? 24.105 -16.447 -59.163 1.00 120.07 94 ILE A CA 1
ATOM 676 C C . ILE A 1 98 ? 25.412 -16.279 -58.388 1.00 118.95 94 ILE A C 1
ATOM 677 O O . ILE A 1 98 ? 25.483 -16.559 -57.189 1.00 117.51 94 ILE A O 1
ATOM 682 N N . GLN A 1 99 ? 26.446 -15.799 -59.062 1.00 118.00 95 GLN A N 1
ATOM 683 C CA . GLN A 1 99 ? 27.711 -15.611 -58.379 1.00 117.39 95 GLN A CA 1
ATOM 684 C C . GLN A 1 99 ? 27.578 -14.503 -57.335 1.00 116.38 95 GLN A C 1
ATOM 685 O O . GLN A 1 99 ? 28.117 -14.612 -56.226 1.00 116.13 95 GLN A O 1
ATOM 691 N N . PHE A 1 100 ? 26.871 -13.435 -57.718 1.00 114.84 96 PHE A N 1
ATOM 692 C CA . PHE A 1 100 ? 26.626 -12.261 -56.869 1.00 113.08 96 PHE A CA 1
ATOM 693 C C . PHE A 1 100 ? 25.908 -12.641 -55.568 1.00 112.75 96 PHE A C 1
ATOM 694 O O . PHE A 1 100 ? 26.349 -12.287 -54.466 1.00 111.27 96 PHE A O 1
ATOM 702 N N . ILE A 1 101 ? 24.780 -13.332 -55.713 1.00 112.40 97 ILE A N 1
ATOM 703 C CA . ILE A 1 101 ? 23.981 -13.764 -54.573 1.00 111.53 97 ILE A CA 1
ATOM 704 C C . ILE A 1 101 ? 24.809 -14.742 -53.744 1.00 111.35 97 ILE A C 1
ATOM 705 O O . ILE A 1 101 ? 24.827 -14.673 -52.508 1.00 110.03 97 ILE A O 1
ATOM 710 N N . LYS A 1 102 ? 25.512 -15.635 -54.444 1.00 111.17 98 LYS A N 1
ATOM 711 C CA . LYS A 1 102 ? 26.361 -16.637 -53.801 1.00 111.15 98 LYS A CA 1
ATOM 712 C C . LYS A 1 102 ? 27.327 -15.928 -52.871 1.00 111.05 98 LYS A C 1
ATOM 713 O O . LYS A 1 102 ? 27.291 -16.100 -51.648 1.00 110.38 98 LYS A O 1
ATOM 715 N N . GLU A 1 103 ? 28.186 -15.110 -53.463 1.00 111.28 99 GLU A N 1
ATOM 716 C CA . GLU A 1 103 ? 29.156 -14.362 -52.684 1.00 111.82 99 GLU A CA 1
ATOM 717 C C . GLU A 1 103 ? 28.514 -13.601 -51.520 1.00 111.15 99 GLU A C 1
ATOM 718 O O . GLU A 1 103 ? 29.061 -13.555 -50.416 1.00 110.49 99 GLU A O 1
ATOM 724 N N . LYS A 1 104 ? 27.360 -12.992 -51.777 1.00 111.81 100 LYS A N 1
ATOM 725 C CA . LYS A 1 104 ? 26.648 -12.225 -50.755 1.00 111.85 100 LYS A CA 1
ATOM 726 C C . LYS A 1 104 ? 26.230 -13.171 -49.638 1.00 111.78 100 LYS A C 1
ATOM 727 O O . LYS A 1 104 ? 26.146 -12.789 -48.462 1.00 110.40 100 LYS A O 1
ATOM 729 N N . GLY A 1 105 ? 25.967 -14.413 -50.025 1.00 111.71 101 GLY A N 1
ATOM 730 C CA . GLY A 1 105 ? 25.570 -15.405 -49.054 1.00 111.99 101 GLY A CA 1
ATOM 731 C C . GLY A 1 105 ? 26.713 -15.686 -48.106 1.00 112.10 101 GLY A C 1
ATOM 732 O O . GLY A 1 105 ? 26.586 -15.506 -46.893 1.00 111.92 101 GLY A O 1
ATOM 733 N N . GLN A 1 106 ? 27.842 -16.106 -48.671 1.00 112.07 102 GLN A N 1
ATOM 734 C CA . GLN A 1 106 ? 29.019 -16.449 -47.879 1.00 112.07 102 GLN A CA 1
ATOM 735 C C . GLN A 1 106 ? 29.376 -15.372 -46.869 1.00 111.42 102 GLN A C 1
ATOM 736 O O . GLN A 1 106 ? 29.764 -15.676 -45.745 1.00 112.04 102 GLN A O 1
ATOM 742 N N . GLU A 1 107 ? 29.230 -14.113 -47.253 1.00 110.43 103 GLU A N 1
ATOM 743 C CA . GLU A 1 107 ? 29.549 -13.048 -46.323 1.00 110.16 103 GLU A CA 1
ATOM 744 C C . GLU A 1 107 ? 28.665 -13.227 -45.095 1.00 108.69 103 GLU A C 1
ATOM 745 O O . GLU A 1 107 ? 29.142 -13.255 -43.956 1.00 107.21 103 GLU A O 1
ATOM 751 N N . LEU A 1 108 ? 27.368 -13.347 -45.359 1.00 107.80 104 LEU A N 1
ATOM 752 C CA . LEU A 1 108 ? 26.348 -13.512 -44.330 1.00 106.99 104 LEU A CA 1
ATOM 753 C C . LEU A 1 108 ? 26.516 -14.788 -43.521 1.00 106.91 104 LEU A C 1
ATOM 754 O O . LEU A 1 108 ? 26.246 -14.796 -42.320 1.00 105.79 104 LEU A O 1
ATOM 759 N N . LEU A 1 109 ? 26.941 -15.866 -44.179 1.00 107.84 105 LEU A N 1
ATOM 760 C CA . LEU A 1 109 ? 27.161 -17.145 -43.493 1.00 109.28 105 LEU A CA 1
ATOM 761 C C . LEU A 1 109 ? 28.165 -16.881 -42.371 1.00 110.75 105 LEU A C 1
ATOM 762 O O . LEU A 1 109 ? 27.940 -17.216 -41.201 1.00 109.86 105 LEU A O 1
ATOM 764 N N . GLN A 1 110 ? 29.266 -16.250 -42.765 1.00 112.78 106 GLN A N 1
ATOM 765 C CA . GLN A 1 110 ? 30.347 -15.868 -41.875 1.00 114.36 106 GLN A CA 1
ATOM 766 C C . GLN A 1 110 ? 29.883 -14.997 -40.722 1.00 115.51 106 GLN A C 1
ATOM 767 O O . GLN A 1 110 ? 30.181 -15.253 -39.553 1.00 116.96 106 GLN A O 1
ATOM 773 N N . ARG A 1 111 ? 29.154 -13.950 -41.059 1.00 116.48 107 ARG A N 1
ATOM 774 C CA . ARG A 1 111 ? 28.648 -13.027 -40.050 1.00 117.26 107 ARG A CA 1
ATOM 775 C C . ARG A 1 111 ? 27.761 -13.688 -38.995 1.00 116.78 107 ARG A C 1
ATOM 776 O O . ARG A 1 111 ? 27.636 -13.194 -37.878 1.00 116.14 107 ARG A O 1
ATOM 784 N N . GLY A 1 112 ? 27.131 -14.799 -39.355 1.00 116.47 108 GLY A N 1
ATOM 785 C CA . GLY A 1 112 ? 26.255 -15.469 -38.411 1.00 116.37 108 GLY A CA 1
ATOM 786 C C . GLY A 1 112 ? 27.066 -16.324 -37.457 1.00 116.17 108 GLY A C 1
ATOM 787 O O . GLY A 1 112 ? 26.788 -16.388 -36.250 1.00 115.84 108 GLY A O 1
ATOM 788 N N . LEU A 1 113 ? 28.070 -16.985 -38.029 1.00 115.57 109 LEU A N 1
ATOM 789 C CA . LEU A 1 113 ? 28.989 -17.851 -37.304 1.00 115.24 109 LEU A CA 1
ATOM 790 C C . LEU A 1 113 ? 29.784 -17.106 -36.229 1.00 116.42 109 LEU A C 1
ATOM 791 O O . LEU A 1 113 ? 30.073 -17.635 -35.157 1.00 116.39 109 LEU A O 1
ATOM 796 N N . GLU A 1 114 ? 30.130 -15.863 -36.509 1.00 117.11 110 GLU A N 1
ATOM 797 C CA . GLU A 1 114 ? 30.936 -15.104 -35.573 1.00 117.45 110 GLU A CA 1
ATOM 798 C C . GLU A 1 114 ? 30.291 -13.970 -34.777 1.00 117.32 110 GLU A C 1
ATOM 799 O O . GLU A 1 114 ? 30.971 -13.341 -33.963 1.00 117.91 110 GLU A O 1
ATOM 805 N N . ASN A 1 115 ? 28.997 -13.721 -34.957 1.00 117.24 111 ASN A N 1
ATOM 806 C CA . ASN A 1 115 ? 28.373 -12.590 -34.269 1.00 116.62 111 ASN A CA 1
ATOM 807 C C . ASN A 1 115 ? 27.007 -12.840 -33.675 1.00 116.25 111 ASN A C 1
ATOM 808 O O . ASN A 1 115 ? 26.859 -13.087 -32.475 1.00 115.49 111 ASN A O 1
ATOM 813 N N . ASP A 1 116 ? 25.998 -12.734 -34.527 1.00 116.12 112 ASP A N 1
ATOM 814 C CA . ASP A 1 116 ? 24.617 -12.944 -34.133 1.00 115.46 112 ASP A CA 1
ATOM 815 C C . ASP A 1 116 ? 23.859 -13.457 -35.364 1.00 113.94 112 ASP A C 1
ATOM 816 O O . ASP A 1 116 ? 24.338 -13.321 -36.507 1.00 113.40 112 ASP A O 1
ATOM 821 N N . LEU A 1 117 ? 22.698 -14.071 -35.125 1.00 111.03 113 LEU A N 1
ATOM 822 C CA . LEU A 1 117 ? 21.896 -14.625 -36.211 1.00 107.65 113 LEU A CA 1
ATOM 823 C C . LEU A 1 117 ? 21.213 -13.530 -37.041 1.00 106.32 113 LEU A C 1
ATOM 824 O O . LEU A 1 117 ? 21.029 -13.694 -38.250 1.00 106.49 113 LEU A O 1
ATOM 829 N N . ASN A 1 118 ? 20.881 -12.402 -36.407 1.00 103.04 114 ASN A N 1
ATOM 830 C CA . ASN A 1 118 ? 20.226 -11.308 -37.115 1.00 100.12 114 ASN A CA 1
ATOM 831 C C . ASN A 1 118 ? 21.061 -10.828 -38.286 1.00 99.43 114 ASN A C 1
ATOM 832 O O . ASN A 1 118 ? 20.555 -10.514 -39.363 1.00 99.83 114 ASN A O 1
ATOM 837 N N . GLU A 1 119 ? 22.362 -10.796 -38.083 1.00 99.55 115 GLU A N 1
ATOM 838 C CA . GLU A 1 119 ? 23.252 -10.340 -39.126 1.00 100.76 115 GLU A CA 1
ATOM 839 C C . GLU A 1 119 ? 23.232 -11.134 -40.424 1.00 100.18 115 GLU A C 1
ATOM 840 O O . GLU A 1 119 ? 24.015 -10.835 -41.325 1.00 100.71 115 GLU A O 1
ATOM 846 N N . ILE A 1 120 ? 22.366 -12.139 -40.539 1.00 99.70 116 ILE A N 1
ATOM 847 C CA . ILE A 1 120 ? 22.335 -12.948 -41.768 1.00 99.32 116 ILE A CA 1
ATOM 848 C C . ILE A 1 120 ? 21.303 -12.474 -42.766 1.00 98.48 116 ILE A C 1
ATOM 849 O O . ILE A 1 120 ? 21.457 -12.672 -43.972 1.00 98.01 116 ILE A O 1
ATOM 854 N N . ILE A 1 121 ? 20.252 -11.849 -42.248 1.00 97.47 117 ILE A N 1
ATOM 855 C CA . ILE A 1 121 ? 19.164 -11.351 -43.069 1.00 96.66 117 ILE A CA 1
ATOM 856 C C . ILE A 1 121 ? 19.467 -9.985 -43.651 1.00 96.77 117 ILE A C 1
ATOM 857 O O . ILE A 1 121 ? 19.694 -9.028 -42.916 1.00 96.54 117 ILE A O 1
ATOM 862 N N . SER A 1 122 ? 19.460 -9.902 -44.977 1.00 97.60 118 SER A N 1
ATOM 863 C CA . SER A 1 122 ? 19.754 -8.654 -45.679 1.00 99.01 118 SER A CA 1
ATOM 864 C C . SER A 1 122 ? 19.291 -8.731 -47.142 1.00 99.36 118 SER A C 1
ATOM 865 O O . SER A 1 122 ? 19.003 -9.830 -47.638 1.00 100.77 118 SER A O 1
ATOM 868 N N . PHE A 1 123 ? 19.212 -7.580 -47.824 1.00 98.04 119 PHE A N 1
ATOM 869 C CA . PHE A 1 123 ? 18.792 -7.542 -49.234 1.00 96.18 119 PHE A CA 1
ATOM 870 C C . PHE A 1 123 ? 19.759 -6.808 -50.151 1.00 96.04 119 PHE A C 1
ATOM 871 O O . PHE A 1 123 ? 20.544 -5.974 -49.712 1.00 94.75 119 PHE A O 1
ATOM 879 N N . TYR A 1 124 ? 19.689 -7.126 -51.437 1.00 97.42 120 TYR A N 1
ATOM 880 C CA . TYR A 1 124 ? 20.583 -6.521 -52.408 1.00 100.49 120 TYR A CA 1
ATOM 881 C C . TYR A 1 124 ? 19.881 -6.083 -53.684 1.00 101.98 120 TYR A C 1
ATOM 882 O O . TYR A 1 124 ? 19.108 -6.837 -54.279 1.00 101.83 120 TYR A O 1
ATOM 891 N N . MET A 1 125 ? 20.166 -4.851 -54.097 1.00 103.47 121 MET A N 1
ATOM 892 C CA . MET A 1 125 ? 19.583 -4.286 -55.301 1.00 104.57 121 MET A CA 1
ATOM 893 C C . MET A 1 125 ? 20.651 -3.955 -56.327 1.00 104.70 121 MET A C 1
ATOM 894 O O . MET A 1 125 ? 21.630 -3.269 -56.028 1.00 103.90 121 MET A O 1
ATOM 899 N N . ILE A 1 126 ? 20.469 -4.478 -57.529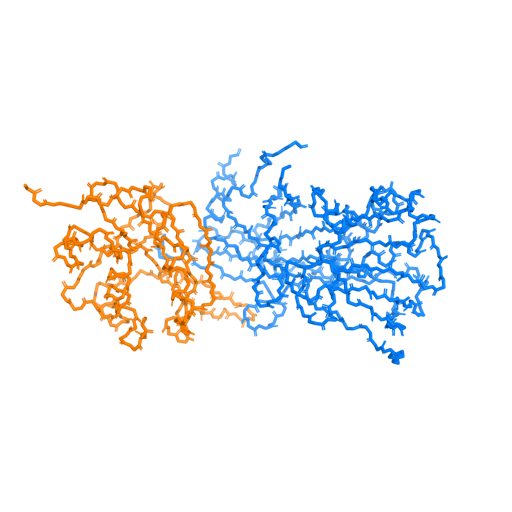 1.00 105.46 122 ILE A N 1
ATOM 900 C CA . ILE A 1 126 ? 21.377 -4.183 -58.619 1.00 107.59 122 ILE A CA 1
ATOM 901 C C . ILE A 1 126 ? 20.508 -3.372 -59.569 1.00 109.14 122 ILE A C 1
ATOM 902 O O . ILE A 1 126 ? 19.506 -3.871 -60.083 1.00 109.45 122 ILE A O 1
ATOM 907 N N . SER A 1 127 ? 20.881 -2.113 -59.780 1.00 110.62 123 SER A N 1
ATOM 908 C CA . SER A 1 127 ? 20.101 -1.223 -60.631 1.00 110.80 123 SER A CA 1
ATOM 909 C C . SER A 1 127 ? 20.877 -0.493 -61.709 1.00 110.80 123 SER A C 1
ATOM 910 O O . SER A 1 127 ? 22.030 -0.127 -61.525 1.00 110.32 123 SER A O 1
ATOM 913 N N . PHE A 1 128 ? 20.213 -0.284 -62.837 1.00 112.01 124 PHE A N 1
ATOM 914 C CA . PHE A 1 128 ? 20.784 0.438 -63.963 1.00 113.20 124 PHE A CA 1
ATOM 915 C C . PHE A 1 128 ? 19.961 1.705 -64.173 1.00 113.58 124 PHE A C 1
ATOM 916 O O . PHE A 1 128 ? 18.960 1.684 -64.900 1.00 113.86 124 PHE A O 1
ATOM 924 N N . ALA A 1 129 ? 20.376 2.803 -63.551 1.00 113.00 125 ALA A N 1
ATOM 925 C CA . ALA A 1 129 ? 19.647 4.061 -63.685 1.00 112.62 125 ALA A CA 1
ATOM 926 C C . ALA A 1 129 ? 19.903 4.757 -65.028 1.00 112.41 125 ALA A C 1
ATOM 927 O O . ALA A 1 129 ? 20.820 5.570 -65.144 1.00 112.80 125 ALA A O 1
ATOM 929 N N . ASP A 1 130 ? 19.097 4.441 -66.042 1.00 111.53 126 ASP A N 1
ATOM 930 C CA . ASP A 1 130 ? 19.258 5.067 -67.354 1.00 110.70 126 ASP A CA 1
ATOM 931 C C . ASP A 1 130 ? 18.519 6.396 -67.431 1.00 110.91 126 ASP A C 1
ATOM 932 O O . ASP A 1 130 ? 17.289 6.441 -67.511 1.00 110.97 126 ASP A O 1
ATOM 937 N N . LEU A 1 131 ? 19.283 7.481 -67.408 1.00 110.76 127 LEU A N 1
ATOM 938 C CA . LEU A 1 131 ? 18.716 8.816 -67.483 1.00 109.60 127 LEU A CA 1
ATOM 939 C C . LEU A 1 131 ? 18.285 9.161 -68.905 1.00 109.09 127 LEU A C 1
ATOM 940 O O . LEU A 1 131 ? 17.342 9.916 -69.101 1.00 107.98 127 LEU A O 1
ATOM 945 N N . LYS A 1 132 ? 18.971 8.590 -69.889 1.00 109.55 128 LYS A N 1
ATOM 946 C CA . LYS A 1 132 ? 18.675 8.853 -71.292 1.00 110.29 128 LYS A CA 1
ATOM 947 C C . LYS A 1 132 ? 17.184 8.774 -71.598 1.00 110.77 128 LYS A C 1
ATOM 948 O O . LYS A 1 132 ? 16.593 9.757 -72.053 1.00 111.56 128 LYS A O 1
ATOM 950 N N . LYS A 1 133 ? 16.574 7.612 -71.362 1.00 110.90 129 LYS A N 1
ATOM 951 C CA . LYS A 1 133 ? 15.133 7.447 -71.613 1.00 111.07 129 LYS A CA 1
ATOM 952 C C . LYS A 1 133 ? 14.308 7.490 -70.332 1.00 110.13 129 LYS A C 1
ATOM 953 O O . LYS A 1 133 ? 13.120 7.167 -70.330 1.00 109.10 129 LYS A O 1
ATOM 959 N N . TYR A 1 134 ? 14.969 7.886 -69.249 1.00 110.10 130 TYR A N 1
ATOM 960 C CA . TYR A 1 134 ? 14.383 7.996 -67.916 1.00 109.74 130 TYR A CA 1
ATOM 961 C C . TYR A 1 134 ? 13.643 6.743 -67.443 1.00 109.21 130 TYR A C 1
ATOM 962 O O . TYR A 1 134 ? 12.618 6.827 -66.762 1.00 109.43 130 TYR A O 1
ATOM 971 N N . LYS A 1 135 ? 14.195 5.584 -67.808 1.00 108.01 131 LYS A N 1
ATOM 972 C CA . LYS A 1 135 ? 13.668 4.270 -67.427 1.00 105.86 131 LYS A CA 1
ATOM 973 C C . LYS A 1 135 ? 14.556 3.744 -66.297 1.00 105.26 131 LYS A C 1
ATOM 974 O O . LYS A 1 135 ? 15.690 4.193 -66.137 1.00 105.93 131 LYS A O 1
ATOM 980 N N . PHE A 1 136 ? 14.053 2.806 -65.506 1.00 103.92 132 PHE A N 1
ATOM 981 C CA . PHE A 1 136 ? 14.854 2.271 -64.413 1.00 102.68 132 PHE A CA 1
ATOM 982 C C . PHE A 1 136 ? 14.719 0.761 -64.291 1.00 101.11 132 PHE A C 1
ATOM 983 O O . PHE A 1 136 ? 13.617 0.214 -64.208 1.00 100.99 132 PHE A O 1
ATOM 991 N N . TYR A 1 137 ? 15.864 0.093 -64.292 1.00 98.90 133 TYR A N 1
ATOM 992 C CA . TYR A 1 137 ? 15.914 -1.353 -64.197 1.00 95.68 133 TYR A CA 1
ATOM 993 C C . TYR A 1 137 ? 16.540 -1.770 -62.892 1.00 94.41 133 TYR A C 1
ATOM 994 O O . TYR A 1 137 ? 17.642 -1.348 -62.561 1.00 94.64 133 TYR A O 1
ATOM 1003 N N . TYR A 1 138 ? 15.836 -2.597 -62.140 1.00 92.76 134 TYR A N 1
ATOM 1004 C CA . TYR A 1 138 ? 16.383 -3.050 -60.882 1.00 92.02 134 TYR A CA 1
ATOM 1005 C C . TYR A 1 138 ? 15.998 -4.495 -60.633 1.00 91.71 134 TYR A C 1
ATOM 1006 O O . TYR A 1 138 ? 15.127 -5.047 -61.310 1.00 90.17 134 TYR A O 1
ATOM 1015 N N . TRP A 1 139 ? 16.678 -5.098 -59.661 1.00 91.49 135 TRP A N 1
ATOM 1016 C CA . TRP A 1 139 ? 16.431 -6.477 -59.269 1.00 90.42 135 TRP A CA 1
ATOM 1017 C C . TRP A 1 139 ? 16.862 -6.641 -57.818 1.00 89.40 135 TRP A C 1
ATOM 1018 O O . TRP A 1 139 ? 18.003 -6.331 -57.454 1.00 88.48 135 TRP A O 1
ATOM 1029 N N . ILE A 1 140 ? 15.939 -7.107 -56.986 1.00 88.28 136 ILE A N 1
ATOM 1030 C CA . ILE A 1 140 ? 16.248 -7.293 -55.583 1.00 87.63 136 ILE A CA 1
ATOM 1031 C C . ILE A 1 140 ? 16.270 -8.766 -55.217 1.00 88.02 136 ILE A C 1
ATOM 1032 O O . ILE A 1 140 ? 15.559 -9.583 -55.812 1.00 87.23 136 ILE A O 1
ATOM 1037 N N . CYS A 1 141 ? 17.114 -9.086 -54.239 1.00 88.06 137 CYS A N 1
ATOM 1038 C CA . CYS A 1 141 ? 17.268 -10.438 -53.731 1.00 88.17 137 CYS A CA 1
ATOM 1039 C C . CYS A 1 141 ? 17.594 -10.408 -52.252 1.00 87.88 137 CYS A C 1
ATOM 1040 O O . CYS A 1 141 ? 18.282 -9.516 -51.772 1.00 87.49 137 CYS A O 1
ATOM 1043 N N . MET A 1 142 ? 17.075 -11.387 -51.533 1.00 88.92 138 MET A N 1
ATOM 1044 C CA . MET A 1 142 ? 17.307 -11.500 -50.111 1.00 90.83 138 MET A CA 1
ATOM 1045 C C . MET A 1 142 ? 17.830 -12.912 -49.890 1.00 94.27 138 MET A C 1
ATOM 1046 O O . MET A 1 142 ? 17.049 -13.861 -49.809 1.00 95.37 138 MET A O 1
ATOM 1051 N N . PRO A 1 143 ? 19.168 -13.066 -49.808 1.00 96.92 139 PRO A N 1
ATOM 1052 C CA . PRO A 1 143 ? 19.937 -14.301 -49.605 1.00 97.01 139 PRO A CA 1
ATOM 1053 C C . PRO A 1 143 ? 19.343 -15.344 -48.679 1.00 98.20 139 PRO A C 1
ATOM 1054 O O . PRO A 1 143 ? 18.921 -15.047 -47.552 1.00 98.06 139 PRO A O 1
ATOM 1058 N N . SER A 1 144 ? 19.356 -16.575 -49.185 1.00 99.55 140 SER A N 1
ATOM 1059 C CA . SER A 1 144 ? 18.859 -17.764 -48.504 1.00 100.36 140 SER A CA 1
ATOM 1060 C C . SER A 1 144 ? 19.906 -18.835 -48.802 1.00 101.96 140 SER A C 1
ATOM 1061 O O . SER A 1 144 ? 19.985 -19.333 -49.933 1.00 101.82 140 SER A O 1
ATOM 1064 N N . PHE A 1 145 ? 20.715 -19.176 -47.797 1.00 103.53 141 PHE A N 1
ATOM 1065 C CA . PHE A 1 145 ? 21.771 -20.176 -47.972 1.00 104.17 141 PHE A CA 1
ATOM 1066 C C . PHE A 1 145 ? 21.594 -21.473 -47.183 1.00 104.71 141 PHE A C 1
ATOM 1067 O O . PHE A 1 145 ? 21.029 -21.486 -46.080 1.00 103.28 141 PHE A O 1
ATOM 1075 N N . GLN A 1 146 ? 22.101 -22.553 -47.780 1.00 106.02 142 GLN A N 1
ATOM 1076 C CA . GLN A 1 146 ? 22.064 -23.910 -47.225 1.00 107.73 142 GLN A CA 1
ATOM 1077 C C . GLN A 1 146 ? 23.215 -24.692 -47.846 1.00 108.72 142 GLN A C 1
ATOM 1078 O O . GLN A 1 146 ? 23.603 -24.426 -48.980 1.00 109.78 142 GLN A O 1
ATOM 1084 N N . SER A 1 147 ? 23.744 -25.669 -47.120 1.00 108.66 143 SER A N 1
ATOM 1085 C CA . SER A 1 147 ? 24.853 -26.480 -47.623 1.00 107.55 143 SER A CA 1
ATOM 1086 C C . SER A 1 147 ? 24.313 -27.369 -48.717 1.00 106.62 143 SER A C 1
ATOM 1087 O O . SER A 1 147 ? 23.313 -28.044 -48.506 1.00 107.27 143 SER A O 1
ATOM 1090 N N . ASP A 1 148 ? 24.980 -27.403 -49.867 1.00 104.48 144 ASP A N 1
ATOM 1091 C CA . ASP A 1 148 ? 24.489 -28.188 -50.995 1.00 102.66 144 ASP A CA 1
ATOM 1092 C C . ASP A 1 148 ? 23.877 -29.536 -50.638 1.00 101.34 144 ASP A C 1
ATOM 1093 O O . ASP A 1 148 ? 24.330 -30.216 -49.706 1.00 100.83 144 ASP A O 1
ATOM 1098 N N . GLY A 1 149 ? 22.820 -29.875 -51.381 1.00 99.72 145 GLY A N 1
ATOM 1099 C CA . GLY A 1 149 ? 22.091 -31.109 -51.184 1.00 97.53 145 GLY A CA 1
ATOM 1100 C C . GLY A 1 149 ? 21.759 -31.292 -49.722 1.00 95.91 145 GLY A C 1
ATOM 1101 O O . GLY A 1 149 ? 22.186 -32.254 -49.100 1.00 97.19 145 GLY A O 1
ATOM 1102 N N . ALA A 1 150 ? 21.032 -30.341 -49.160 1.00 93.41 146 ALA A N 1
ATOM 1103 C CA . ALA A 1 150 ? 20.624 -30.420 -47.769 1.00 91.26 146 ALA A CA 1
ATOM 1104 C C . ALA A 1 150 ? 19.115 -30.507 -47.814 1.00 89.86 146 ALA A C 1
ATOM 1105 O O . ALA A 1 150 ? 18.513 -30.070 -48.771 1.00 91.14 146 ALA A O 1
ATOM 1107 N N . THR A 1 151 ? 18.480 -31.082 -46.812 1.00 86.95 147 THR A N 1
ATOM 1108 C CA . THR A 1 151 ? 17.028 -31.144 -46.865 1.00 84.36 147 THR A CA 1
ATOM 1109 C C . THR A 1 151 ? 16.548 -31.074 -45.453 1.00 81.96 147 THR A C 1
ATOM 1110 O O . THR A 1 151 ? 17.276 -31.405 -44.540 1.00 82.09 147 THR A O 1
ATOM 1114 N N . TYR A 1 152 ? 15.326 -30.630 -45.269 1.00 79.47 148 TYR A N 1
ATOM 1115 C CA . TYR A 1 152 ? 14.831 -30.469 -43.935 1.00 79.75 148 TYR A CA 1
ATOM 1116 C C . TYR A 1 152 ? 13.532 -31.195 -43.826 1.00 80.00 148 TYR A C 1
ATOM 1117 O O . TYR A 1 152 ? 12.901 -31.454 -44.834 1.00 80.77 148 TYR A O 1
ATOM 1126 N N . GLN A 1 153 ? 13.140 -31.529 -42.604 1.00 79.66 149 GLN A N 1
ATOM 1127 C CA . GLN A 1 153 ? 11.872 -32.181 -42.367 1.00 81.01 149 GLN A CA 1
ATOM 1128 C C . GLN A 1 153 ? 11.405 -31.895 -40.963 1.00 81.39 149 GLN A C 1
ATOM 1129 O O . GLN A 1 153 ? 12.210 -31.833 -40.030 1.00 80.41 149 GLN A O 1
ATOM 1135 N N . ILE A 1 154 ? 10.101 -31.695 -40.814 1.00 82.24 150 ILE A N 1
ATOM 1136 C CA . ILE A 1 154 ? 9.542 -31.436 -39.503 1.00 84.05 150 ILE A CA 1
ATOM 1137 C C . ILE A 1 154 ? 9.216 -32.737 -38.807 1.00 87.08 150 ILE A C 1
ATOM 1138 O O . ILE A 1 154 ? 8.535 -33.591 -39.367 1.00 88.46 150 ILE A O 1
ATOM 1143 N N . ILE A 1 155 ? 9.719 -32.886 -37.586 1.00 89.25 151 ILE A N 1
ATOM 1144 C CA . ILE A 1 155 ? 9.473 -34.070 -36.771 1.00 89.54 151 ILE A CA 1
ATOM 1145 C C . ILE A 1 155 ? 8.110 -33.869 -36.147 1.00 92.52 151 ILE A C 1
ATOM 1146 O O . ILE A 1 155 ? 7.275 -34.775 -36.127 1.00 93.66 151 ILE A O 1
ATOM 1151 N N . SER A 1 156 ? 7.906 -32.658 -35.641 1.00 94.85 152 SER A N 1
ATOM 1152 C CA . SER A 1 156 ? 6.640 -32.260 -35.058 1.00 96.41 152 SER A CA 1
ATOM 1153 C C . SER A 1 156 ? 6.618 -30.763 -34.840 1.00 96.24 152 SER A C 1
ATOM 1154 O O . SER A 1 156 ? 7.665 -30.123 -34.759 1.00 95.50 152 SER A O 1
ATOM 1157 N N . SER A 1 157 ? 5.410 -30.223 -34.734 1.00 96.48 153 SER A N 1
ATOM 1158 C CA . SER A 1 157 ? 5.210 -28.797 -34.529 1.00 96.58 153 SER A CA 1
ATOM 1159 C C . SER A 1 157 ? 4.011 -28.509 -33.624 1.00 96.45 153 SER A C 1
ATOM 1160 O O . SER A 1 157 ? 2.975 -29.172 -33.717 1.00 96.93 153 SER A O 1
ATOM 1163 N N . LYS A 1 158 ? 4.157 -27.520 -32.746 1.00 95.34 154 LYS A N 1
ATOM 1164 C CA . LYS A 1 158 ? 3.080 -27.142 -31.839 1.00 94.60 154 LYS A CA 1
ATOM 1165 C C . LYS A 1 158 ? 2.673 -25.713 -32.163 1.00 94.38 154 LYS A C 1
ATOM 1166 O O . LYS A 1 158 ? 3.462 -24.939 -32.709 1.00 93.05 154 LYS A O 1
ATOM 1168 N N . VAL A 1 159 ? 1.434 -25.371 -31.829 1.00 94.28 155 VAL A N 1
ATOM 1169 C CA . VAL A 1 159 ? 0.908 -24.039 -32.093 1.00 94.83 155 VAL A CA 1
ATOM 1170 C C . VAL A 1 159 ? 1.387 -23.045 -31.042 1.00 95.93 155 VAL A C 1
ATOM 1171 O O . VAL A 1 159 ? 1.011 -23.159 -29.885 1.00 96.60 155 VAL A O 1
ATOM 1175 N N . ILE A 1 160 ? 2.215 -22.074 -31.425 1.00 96.82 156 ILE A N 1
ATOM 1176 C CA . ILE A 1 160 ? 2.675 -21.095 -30.445 1.00 96.55 156 ILE A CA 1
ATOM 1177 C C . ILE A 1 160 ? 1.570 -20.099 -30.135 1.00 98.69 156 ILE A C 1
ATOM 1178 O O . ILE A 1 160 ? 0.692 -19.858 -30.960 1.00 98.70 156 ILE A O 1
ATOM 1183 N N . ALA A 1 161 ? 1.603 -19.540 -28.929 1.00 101.25 157 ALA A N 1
ATOM 1184 C CA . ALA A 1 161 ? 0.624 -18.542 -28.516 1.00 103.87 157 ALA A CA 1
ATOM 1185 C C . ALA A 1 161 ? 1.415 -17.292 -28.159 1.00 105.79 157 ALA A C 1
ATOM 1186 O O . ALA A 1 161 ? 2.454 -17.388 -27.507 1.00 106.35 157 ALA A O 1
ATOM 1188 N N . SER A 1 162 ? 0.940 -16.126 -28.600 1.00 107.98 158 SER A N 1
ATOM 1189 C CA . SER A 1 162 ? 1.617 -14.858 -28.313 1.00 108.92 158 SER A CA 1
ATOM 1190 C C . SER A 1 162 ? 1.150 -14.250 -26.986 1.00 111.00 158 SER A C 1
ATOM 1191 O O . SER A 1 162 ? 1.792 -13.345 -26.451 1.00 111.67 158 SER A O 1
ATOM 1194 N N . ASP A 1 163 ? 0.031 -14.755 -26.464 1.00 112.71 159 ASP A N 1
ATOM 1195 C CA . ASP A 1 163 ? -0.503 -14.301 -25.183 1.00 114.72 159 ASP A CA 1
ATOM 1196 C C . ASP A 1 163 ? 0.393 -14.883 -24.094 1.00 115.89 159 ASP A C 1
ATOM 1197 O O . ASP A 1 163 ? 0.124 -14.741 -22.900 1.00 115.54 159 ASP A O 1
ATOM 1202 N N . SER A 1 164 ? 1.449 -15.560 -24.531 1.00 117.34 160 SER A N 1
ATOM 1203 C CA . SER A 1 164 ? 2.415 -16.153 -23.626 1.00 118.71 160 SER A CA 1
ATOM 1204 C C . SER A 1 164 ? 3.423 -15.064 -23.318 1.00 120.13 160 SER A C 1
ATOM 1205 O O . SER A 1 164 ? 3.790 -14.273 -24.196 1.00 120.00 160 SER A O 1
ATOM 1208 N N . ASP A 1 165 ? 3.859 -15.028 -22.064 1.00 122.00 161 ASP A N 1
ATOM 1209 C CA . ASP A 1 165 ? 4.828 -14.044 -21.605 1.00 123.38 161 ASP A CA 1
ATOM 1210 C C . ASP A 1 165 ? 6.101 -14.232 -22.418 1.00 123.14 161 ASP A C 1
ATOM 1211 O O . ASP A 1 165 ? 6.751 -13.265 -22.820 1.00 123.22 161 ASP A O 1
ATOM 1216 N N . ILE A 1 166 ? 6.443 -15.490 -22.671 1.00 122.33 162 ILE A N 1
ATOM 1217 C CA . ILE A 1 166 ? 7.638 -15.802 -23.433 1.00 121.71 162 ILE A CA 1
ATOM 1218 C C . ILE A 1 166 ? 7.623 -15.150 -24.817 1.00 121.41 162 ILE A C 1
ATOM 1219 O O . ILE A 1 166 ? 8.654 -14.660 -25.284 1.00 121.37 162 ILE A O 1
ATOM 1224 N N . SER A 1 167 ? 6.459 -15.142 -25.468 1.00 121.10 163 SER A N 1
ATOM 1225 C CA . SER A 1 167 ? 6.318 -14.528 -26.792 1.00 119.99 163 SER A CA 1
ATOM 1226 C C . SER A 1 167 ? 6.369 -13.010 -26.643 1.00 119.43 163 SER A C 1
ATOM 1227 O O . SER A 1 167 ? 7.122 -12.324 -27.347 1.00 119.21 163 SER A O 1
ATOM 1230 N N . VAL A 1 168 ? 5.559 -12.502 -25.714 1.00 118.03 164 VAL A N 1
ATOM 1231 C CA . VAL A 1 168 ? 5.479 -11.073 -25.426 1.00 115.96 164 VAL A CA 1
ATOM 1232 C C . VAL A 1 168 ? 6.878 -10.511 -25.218 1.00 115.06 164 VAL A C 1
ATOM 1233 O O . VAL A 1 168 ? 7.134 -9.331 -25.451 1.00 114.87 164 VAL A O 1
ATOM 1237 N N . SER A 1 169 ? 7.783 -11.379 -24.782 1.00 114.64 165 SER A N 1
ATOM 1238 C CA . SER A 1 169 ? 9.162 -10.992 -24.548 1.00 114.18 165 SER A CA 1
ATOM 1239 C C . SER A 1 169 ? 9.898 -10.811 -25.870 1.00 113.73 165 SER A C 1
ATOM 1240 O O . SER A 1 169 ? 10.637 -9.845 -26.033 1.00 114.24 165 SER A O 1
ATOM 1242 N N . PHE A 1 170 ? 9.701 -11.725 -26.818 1.00 113.06 166 PHE A N 1
ATOM 1243 C CA . PHE A 1 170 ? 10.387 -11.595 -28.101 1.00 112.69 166 PHE A CA 1
ATOM 1244 C C . PHE A 1 170 ? 9.857 -10.382 -28.862 1.00 112.78 166 PHE A C 1
ATOM 1245 O O . PHE A 1 170 ? 10.624 -9.640 -29.493 1.00 112.46 166 PHE A O 1
ATOM 1253 N N . ILE A 1 171 ? 8.538 -10.201 -28.793 1.00 112.28 167 ILE A N 1
ATOM 1254 C CA . ILE A 1 171 ? 7.834 -9.091 -29.437 1.00 111.74 167 ILE A CA 1
ATOM 1255 C C . ILE A 1 171 ? 8.461 -7.752 -29.024 1.00 111.38 167 ILE A C 1
ATOM 1256 O O . ILE A 1 171 ? 8.854 -6.946 -29.870 1.00 110.91 167 ILE A O 1
ATOM 1261 N N . LYS A 1 172 ? 8.550 -7.532 -27.714 1.00 110.56 168 LYS A N 1
ATOM 1262 C CA . LYS A 1 172 ? 9.119 -6.308 -27.160 1.00 109.20 168 LYS A CA 1
ATOM 1263 C C . LYS A 1 172 ? 10.525 -6.024 -27.670 1.00 108.70 168 LYS A C 1
ATOM 1264 O O . LYS A 1 172 ? 10.921 -4.868 -27.802 1.00 108.40 168 LYS A O 1
ATOM 1266 N N . GLN A 1 173 ? 11.299 -7.057 -27.967 1.00 108.66 169 GLN A N 1
ATOM 1267 C CA . GLN A 1 173 ? 12.638 -6.771 -28.448 1.00 109.71 169 GLN A CA 1
ATOM 1268 C C . GLN A 1 173 ? 12.616 -6.145 -29.835 1.00 109.74 169 GLN A C 1
ATOM 1269 O O . GLN A 1 173 ? 11.571 -6.048 -30.470 1.00 109.77 169 GLN A O 1
ATOM 1275 N N . ASN A 1 174 ? 13.773 -5.684 -30.280 1.00 110.15 170 ASN A N 1
ATOM 1276 C CA . ASN A 1 174 ? 13.880 -5.037 -31.575 1.00 110.70 170 ASN A CA 1
ATOM 1277 C C . ASN A 1 174 ? 14.736 -5.845 -32.532 1.00 110.34 170 ASN A C 1
ATOM 1278 O O . ASN A 1 174 ? 15.495 -5.300 -33.330 1.00 109.80 170 ASN A O 1
ATOM 1283 N N . VAL A 1 175 ? 14.594 -7.156 -32.475 1.00 110.16 171 VAL A N 1
ATOM 1284 C CA . VAL A 1 175 ? 15.345 -8.046 -33.351 1.00 109.74 171 VAL A CA 1
ATOM 1285 C C . VAL A 1 175 ? 14.413 -9.106 -33.942 1.00 109.32 171 VAL A C 1
ATOM 1286 O O . VAL A 1 175 ? 13.368 -9.418 -33.366 1.00 108.92 171 VAL A O 1
ATOM 1290 N N . ILE A 1 176 ? 14.792 -9.653 -35.092 1.00 108.01 172 ILE A N 1
ATOM 1291 C CA . ILE A 1 176 ? 13.981 -10.671 -35.746 1.00 107.25 172 ILE A CA 1
ATOM 1292 C C . ILE A 1 176 ? 14.343 -12.100 -35.303 1.00 107.44 172 ILE A C 1
ATOM 1293 O O . ILE A 1 176 ? 13.523 -13.017 -35.395 1.00 107.45 172 ILE A O 1
ATOM 1298 N N . ILE A 1 177 ? 15.562 -12.274 -34.795 1.00 107.41 173 ILE A N 1
ATOM 1299 C CA . ILE A 1 177 ? 16.043 -13.576 -34.329 1.00 107.07 173 ILE A CA 1
ATOM 1300 C C . ILE A 1 177 ? 16.533 -13.487 -32.877 1.00 108.36 173 ILE A C 1
ATOM 1301 O O . ILE A 1 177 ? 17.090 -12.471 -32.463 1.00 108.51 173 ILE A O 1
ATOM 1306 N N . ALA A 1 178 ? 16.321 -14.555 -32.110 1.00 110.15 174 ALA A N 1
ATOM 1307 C CA . ALA A 1 178 ? 16.754 -14.610 -30.708 1.00 111.42 174 ALA A CA 1
ATOM 1308 C C . ALA A 1 178 ? 16.771 -16.057 -30.174 1.00 111.93 174 ALA A C 1
ATOM 1309 O O . ALA A 1 178 ? 16.468 -16.995 -30.916 1.00 112.26 174 ALA A O 1
ATOM 1311 N N . CYS A 1 179 ? 17.123 -16.235 -28.896 1.00 112.23 175 CYS A N 1
ATOM 1312 C CA . CYS A 1 179 ? 17.187 -17.569 -28.276 1.00 111.75 175 CYS A CA 1
ATOM 1313 C C . CYS A 1 179 ? 16.383 -17.710 -26.996 1.00 111.57 175 CYS A C 1
ATOM 1314 O O . CYS A 1 179 ? 15.920 -16.732 -26.408 1.00 111.04 175 CYS A O 1
ATOM 1317 N N . VAL A 1 180 ? 16.238 -18.954 -26.564 1.00 111.52 176 VAL A N 1
ATOM 1318 C CA . VAL A 1 180 ? 15.545 -19.237 -25.326 1.00 112.00 176 VAL A CA 1
ATOM 1319 C C . VAL A 1 180 ? 16.546 -20.035 -24.518 1.00 112.55 176 VAL A C 1
ATOM 1320 O O . VAL A 1 180 ? 16.958 -21.127 -24.915 1.00 112.29 176 VAL A O 1
ATOM 1324 N N . ILE A 1 181 ? 17.003 -19.449 -23.421 1.00 112.90 177 ILE A N 1
ATOM 1325 C CA . ILE A 1 181 ? 17.949 -20.119 -22.538 1.00 112.49 177 ILE A CA 1
ATOM 1326 C C . ILE A 1 181 ? 17.332 -19.945 -21.160 1.00 112.96 177 ILE A C 1
ATOM 1327 O O . ILE A 1 181 ? 17.532 -18.918 -20.510 1.00 113.69 177 ILE A O 1
ATOM 1332 N N . SER A 1 182 ? 16.538 -20.935 -20.761 1.00 113.17 178 SER A N 1
ATOM 1333 C CA . SER A 1 182 ? 15.872 -20.950 -19.471 1.00 113.64 178 SER A CA 1
ATOM 1334 C C . SER A 1 182 ? 14.505 -20.288 -19.419 1.00 114.48 178 SER A C 1
ATOM 1335 O O . SER A 1 182 ? 13.870 -20.283 -18.378 1.00 115.14 178 SER A O 1
ATOM 1338 N N . GLY A 1 183 ? 14.053 -19.707 -20.520 1.00 115.62 179 GLY A N 1
ATOM 1339 C CA . GLY A 1 183 ? 12.754 -19.050 -20.513 1.00 116.11 179 GLY A CA 1
ATOM 1340 C C . GLY A 1 183 ? 12.894 -17.552 -20.694 1.00 116.25 179 GLY A C 1
ATOM 1341 O O . GLY A 1 183 ? 11.924 -16.799 -20.619 1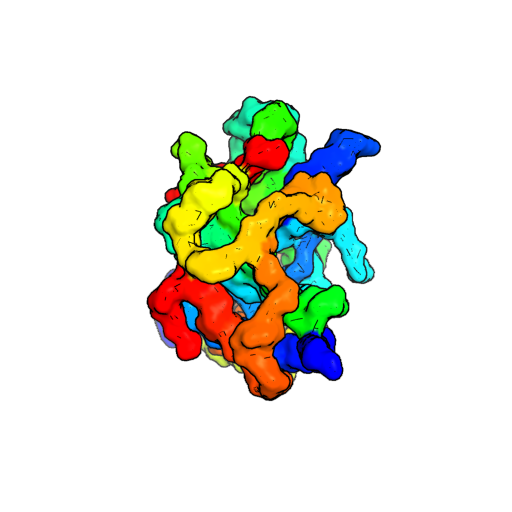.00 116.63 179 GLY A O 1
ATOM 1342 N N . VAL A 1 184 ? 14.124 -17.128 -20.949 1.00 115.94 180 VAL A N 1
ATOM 1343 C CA . VAL A 1 184 ? 14.443 -15.727 -21.158 1.00 115.53 180 VAL A CA 1
ATOM 1344 C C . VAL A 1 184 ? 15.215 -15.636 -22.479 1.00 115.06 180 VAL A C 1
ATOM 1345 O O . VAL A 1 184 ? 16.195 -16.358 -22.686 1.00 115.31 180 VAL A O 1
ATOM 1349 N N . ILE A 1 185 ? 14.750 -14.771 -23.376 1.00 114.02 181 ILE A N 1
ATOM 1350 C CA . ILE A 1 185 ? 15.366 -14.595 -24.692 1.00 112.30 181 ILE A CA 1
ATOM 1351 C C . ILE A 1 185 ? 16.797 -14.100 -24.570 1.00 110.45 181 ILE A C 1
ATOM 1352 O O . ILE A 1 185 ? 17.278 -13.874 -23.461 1.00 110.32 181 ILE A O 1
ATOM 1357 N N . GLN A 1 186 ? 17.475 -13.942 -25.703 1.00 108.31 182 GLN A N 1
ATOM 1358 C CA . GLN A 1 186 ? 18.848 -13.473 -25.689 1.00 106.96 182 GLN A CA 1
ATOM 1359 C C . GLN A 1 186 ? 19.554 -13.529 -27.025 1.00 105.62 182 GLN A C 1
ATOM 1360 O O . GLN A 1 186 ? 19.483 -14.530 -27.726 1.00 104.18 182 GLN A O 1
ATOM 1366 N N . LYS A 1 187 ? 20.267 -12.450 -27.343 1.00 105.74 183 LYS A N 1
ATOM 1367 C CA . LYS A 1 187 ? 21.023 -12.326 -28.589 1.00 105.91 183 LYS A CA 1
ATOM 1368 C C . LYS A 1 187 ? 21.598 -13.655 -29.053 1.00 106.22 183 LYS A C 1
ATOM 1369 O O . LYS A 1 187 ? 22.347 -14.319 -28.333 1.00 105.51 183 LYS A O 1
ATOM 1371 N N . ALA A 1 188 ? 21.224 -14.029 -30.271 1.00 107.13 184 ALA A N 1
ATOM 1372 C CA . ALA A 1 188 ? 21.667 -15.266 -30.884 1.00 107.68 184 ALA A CA 1
ATOM 1373 C C . ALA A 1 188 ? 23.154 -15.200 -31.225 1.00 108.57 184 ALA A C 1
ATOM 1374 O O . ALA A 1 188 ? 23.539 -15.281 -32.390 1.00 108.66 184 ALA A O 1
ATOM 1376 N N . THR A 1 189 ? 23.983 -15.055 -30.194 1.00 109.95 185 THR A N 1
ATOM 1377 C CA . THR A 1 189 ? 25.438 -14.980 -30.344 1.00 111.08 185 THR A CA 1
ATOM 1378 C C . THR A 1 189 ? 26.011 -16.400 -30.446 1.00 111.80 185 THR A C 1
ATOM 1379 O O . THR A 1 189 ? 25.562 -17.301 -29.740 1.00 112.16 185 THR A O 1
ATOM 1383 N N . PRO A 1 190 ? 27.022 -16.613 -31.309 1.00 112.15 186 PRO A N 1
ATOM 1384 C CA . PRO A 1 190 ? 27.619 -17.944 -31.468 1.00 112.93 186 PRO A CA 1
ATOM 1385 C C . PRO A 1 190 ? 27.738 -18.732 -30.164 1.00 114.42 186 PRO A C 1
ATOM 1386 O O . PRO A 1 190 ? 27.492 -19.942 -30.134 1.00 115.13 186 PRO A O 1
ATOM 1390 N N . ASP A 1 191 ? 28.082 -18.036 -29.083 1.00 115.79 187 ASP A N 1
ATOM 1391 C CA . ASP A 1 191 ? 28.231 -18.688 -27.782 1.00 116.95 187 ASP A CA 1
ATOM 1392 C C . ASP A 1 191 ? 26.879 -19.044 -27.176 1.00 116.09 187 ASP A C 1
ATOM 1393 O O . ASP A 1 191 ? 26.660 -20.173 -26.731 1.00 116.29 187 ASP A O 1
ATOM 1398 N N . ASN A 1 192 ? 25.968 -18.078 -27.165 1.00 115.49 188 ASN A N 1
ATOM 1399 C CA . ASN A 1 192 ? 24.637 -18.312 -26.620 1.00 115.52 188 ASN A CA 1
ATOM 1400 C C . ASN A 1 192 ? 23.919 -19.379 -27.454 1.00 115.68 188 ASN A C 1
ATOM 1401 O O . ASN A 1 192 ? 23.011 -20.049 -26.960 1.00 115.37 188 ASN A O 1
ATOM 1403 N N . LEU A 1 193 ? 24.356 -19.542 -28.708 1.00 115.83 189 LEU A N 1
ATOM 1404 C CA . LEU A 1 193 ? 23.784 -20.520 -29.647 1.00 115.75 189 LEU A CA 1
ATOM 1405 C C . LEU A 1 193 ? 24.330 -21.938 -29.471 1.00 116.92 189 LEU A C 1
ATOM 1406 O O . LEU A 1 193 ? 24.426 -22.692 -30.449 1.00 118.03 189 LEU A O 1
ATOM 1411 N N . LYS A 1 194 ? 24.697 -22.308 -28.246 1.00 116.85 190 LYS A N 1
ATOM 1412 C CA . LYS A 1 194 ? 25.224 -23.646 -28.003 1.00 115.98 190 LYS A CA 1
ATOM 1413 C C . LYS A 1 194 ? 24.573 -24.315 -26.801 1.00 116.55 190 LYS A C 1
ATOM 1414 O O . LYS A 1 194 ? 24.721 -25.518 -26.590 1.00 117.06 190 LYS A O 1
ATOM 1420 N N . VAL A 1 195 ? 23.830 -23.530 -26.029 1.00 116.86 191 VAL A N 1
ATOM 1421 C CA . VAL A 1 195 ? 23.122 -24.048 -24.864 1.00 117.49 191 VAL A CA 1
ATOM 1422 C C . VAL A 1 195 ? 21.677 -23.576 -24.928 1.00 117.57 191 VAL A C 1
ATOM 1423 O O . VAL A 1 195 ? 20.908 -23.732 -23.972 1.00 117.65 191 VAL A O 1
ATOM 1427 N N . CYS A 1 196 ? 21.320 -22.991 -26.068 1.00 117.35 192 CYS A N 1
ATOM 1428 C CA . CYS A 1 196 ? 19.974 -22.483 -26.275 1.00 116.15 192 CYS A CA 1
ATOM 1429 C C . CYS A 1 196 ? 18.987 -23.594 -26.579 1.00 114.59 192 CYS A C 1
ATOM 1430 O O . CYS A 1 196 ? 19.169 -24.397 -27.495 1.00 113.30 192 CYS A O 1
ATOM 1433 N N . GLU A 1 197 ? 17.940 -23.634 -25.774 1.00 113.50 193 GLU A N 1
ATOM 1434 C CA . GLU A 1 197 ? 16.886 -24.609 -25.933 1.00 112.65 193 GLU A CA 1
ATOM 1435 C C . GLU A 1 197 ? 16.347 -24.542 -27.379 1.00 110.88 193 GLU A C 1
ATOM 1436 O O . GLU A 1 197 ? 16.317 -25.551 -28.088 1.00 110.97 193 GLU A O 1
ATOM 1442 N N . LYS A 1 198 ? 15.947 -23.347 -27.816 1.00 108.29 194 LYS A N 1
ATOM 1443 C CA . LYS A 1 198 ? 15.428 -23.132 -29.172 1.00 104.61 194 LYS A CA 1
ATOM 1444 C C . LYS A 1 198 ? 15.697 -21.707 -29.675 1.00 103.11 194 LYS A C 1
ATOM 1445 O O . LYS A 1 198 ? 16.083 -20.825 -28.902 1.00 104.05 194 LYS A O 1
ATOM 1451 N N . VAL A 1 199 ? 15.505 -21.492 -30.974 1.00 99.89 195 VAL A N 1
ATOM 1452 C CA . VAL A 1 199 ? 15.697 -20.175 -31.583 1.00 95.78 195 VAL A CA 1
ATOM 1453 C C . VAL A 1 199 ? 14.308 -19.598 -31.848 1.00 94.28 195 VAL A C 1
ATOM 1454 O O . VAL A 1 199 ? 13.343 -20.349 -31.996 1.00 92.97 195 VAL A O 1
ATOM 1458 N N . VAL A 1 200 ? 14.189 -18.273 -31.848 1.00 93.28 196 VAL A N 1
ATOM 1459 C CA . VAL A 1 200 ? 12.907 -17.634 -32.139 1.00 92.29 196 VAL A CA 1
ATOM 1460 C C . VAL A 1 200 ? 13.098 -16.798 -33.398 1.00 93.20 196 VAL A C 1
ATOM 1461 O O . VAL A 1 200 ? 14.197 -16.294 -33.668 1.00 93.17 196 VAL A O 1
ATOM 1465 N N . PHE A 1 201 ? 12.028 -16.664 -34.175 1.00 93.28 197 PHE A N 1
ATOM 1466 C CA . PHE A 1 201 ? 12.095 -15.940 -35.436 1.00 92.69 197 PHE A CA 1
ATOM 1467 C C . PHE A 1 201 ? 10.788 -15.224 -35.789 1.00 92.44 197 PHE A C 1
ATOM 1468 O O . PHE A 1 201 ? 9.704 -15.822 -35.763 1.00 92.28 197 PHE A O 1
ATOM 1476 N N . LYS A 1 202 ? 10.903 -13.936 -36.098 1.00 91.29 198 LYS A N 1
ATOM 1477 C CA . LYS A 1 202 ? 9.758 -13.136 -36.503 1.00 90.08 198 LYS A CA 1
ATOM 1478 C C . LYS A 1 202 ? 9.716 -13.365 -38.000 1.00 88.51 198 LYS A C 1
ATOM 1479 O O . LYS A 1 202 ? 10.140 -12.539 -38.798 1.00 89.22 198 LYS A O 1
ATOM 1485 N N . ASP A 1 203 ? 9.234 -14.548 -38.343 1.00 87.00 199 ASP A N 1
ATOM 1486 C CA . ASP A 1 203 ? 9.111 -15.042 -39.709 1.00 84.97 199 ASP A CA 1
ATOM 1487 C C . ASP A 1 203 ? 8.692 -13.980 -40.702 1.00 82.35 199 ASP A C 1
ATOM 1488 O O . ASP A 1 203 ? 7.946 -13.072 -40.364 1.00 82.98 199 ASP A O 1
ATOM 1493 N N . PHE A 1 204 ? 9.183 -14.103 -41.927 1.00 78.48 200 PHE A N 1
ATOM 1494 C CA . PHE A 1 204 ? 8.808 -13.187 -42.988 1.00 76.05 200 PHE A CA 1
ATOM 1495 C C . PHE A 1 204 ? 7.814 -13.948 -43.856 1.00 77.09 200 PHE A C 1
ATOM 1496 O O . PHE A 1 204 ? 7.870 -13.906 -45.093 1.00 77.25 200 PHE A O 1
ATOM 1504 N N . SER A 1 205 ? 6.908 -14.666 -43.199 1.00 77.10 201 SER A N 1
ATOM 1505 C CA . SER A 1 205 ? 5.905 -15.451 -43.902 1.00 75.72 201 SER A CA 1
ATOM 1506 C C . SER A 1 205 ? 4.689 -15.733 -43.043 1.00 74.33 201 SER A C 1
ATOM 1507 O O . SER A 1 205 ? 4.783 -15.829 -41.823 1.00 73.48 201 SER A O 1
ATOM 1510 N N . HIS A 1 206 ? 3.541 -15.863 -43.695 1.00 74.22 202 HIS A N 1
ATOM 1511 C CA . HIS A 1 206 ? 2.292 -16.145 -43.009 1.00 74.30 202 HIS A CA 1
ATOM 1512 C C . HIS A 1 206 ? 1.658 -17.426 -43.530 1.00 74.71 202 HIS A C 1
ATOM 1513 O O . HIS A 1 206 ? 0.560 -17.773 -43.106 1.00 75.85 202 HIS A O 1
ATOM 1520 N N . LEU A 1 207 ? 2.327 -18.124 -44.448 1.00 74.47 203 LEU A N 1
ATOM 1521 C CA . LEU A 1 207 ? 1.782 -19.375 -44.973 1.00 74.89 203 LEU A CA 1
ATOM 1522 C C . LEU A 1 207 ? 1.817 -20.399 -43.842 1.00 76.94 203 LEU A C 1
ATOM 1523 O O . LEU A 1 207 ? 2.873 -20.645 -43.239 1.00 77.37 203 LEU A O 1
ATOM 1528 N N . LYS A 1 208 ? 0.651 -20.980 -43.558 1.00 78.07 204 LYS A N 1
ATOM 1529 C CA . LYS A 1 208 ? 0.484 -21.975 -42.505 1.00 77.61 204 LYS A CA 1
ATOM 1530 C C . LYS A 1 208 ? 1.529 -23.079 -42.558 1.00 76.38 204 LYS A C 1
ATOM 1531 O O . LYS A 1 208 ? 1.592 -23.850 -43.510 1.00 75.66 204 LYS A O 1
ATOM 1537 N N . ASP A 1 209 ? 2.343 -23.146 -41.518 1.00 75.90 205 ASP A N 1
ATOM 1538 C CA . ASP A 1 209 ? 3.382 -24.151 -41.417 1.00 75.59 205 ASP A CA 1
ATOM 1539 C C . ASP A 1 209 ? 4.454 -24.088 -42.474 1.00 74.63 205 ASP A C 1
ATOM 1540 O O . ASP A 1 209 ? 5.126 -25.073 -42.731 1.00 75.04 205 ASP A O 1
ATOM 1545 N N . ILE A 1 210 ? 4.623 -22.934 -43.094 1.00 73.74 206 ILE A N 1
ATOM 1546 C CA . ILE A 1 210 ? 5.656 -22.812 -44.097 1.00 73.19 206 ILE A CA 1
ATOM 1547 C C . ILE A 1 210 ? 6.441 -21.536 -43.852 1.00 75.25 206 ILE A C 1
ATOM 1548 O O . ILE A 1 210 ? 6.004 -20.454 -44.255 1.00 76.69 206 ILE A O 1
ATOM 1553 N N . PRO A 1 211 ? 7.607 -21.644 -43.178 1.00 75.19 207 PRO A N 1
ATOM 1554 C CA . PRO A 1 211 ? 8.509 -20.538 -42.842 1.00 74.63 207 PRO A CA 1
ATOM 1555 C C . PRO A 1 211 ? 9.261 -20.033 -44.062 1.00 74.51 207 PRO A C 1
ATOM 1556 O O . PRO A 1 211 ? 9.327 -20.712 -45.083 1.00 73.26 207 PRO A O 1
ATOM 1560 N N . SER A 1 212 ? 9.845 -18.847 -43.941 1.00 75.59 208 SER A N 1
ATOM 1561 C CA . SER A 1 212 ? 10.569 -18.237 -45.051 1.00 77.55 208 SER A CA 1
ATOM 1562 C C . SER A 1 212 ? 11.931 -18.847 -45.391 1.00 76.20 208 SER A C 1
ATOM 1563 O O . SER A 1 212 ? 12.669 -19.288 -44.523 1.00 75.14 208 SER A O 1
ATOM 1566 N N . ALA A 1 213 ? 12.248 -18.846 -46.677 1.00 75.89 209 ALA A N 1
ATOM 1567 C CA . ALA A 1 213 ? 13.501 -19.382 -47.175 1.00 77.35 209 ALA A CA 1
ATOM 1568 C C . ALA A 1 213 ? 14.683 -18.913 -46.330 1.00 78.21 209 ALA A C 1
ATOM 1569 O O . ALA A 1 213 ? 15.721 -19.568 -46.233 1.00 77.94 209 ALA A O 1
ATOM 1571 N N . VAL A 1 214 ? 14.511 -17.758 -45.714 1.00 80.55 210 VAL A N 1
ATOM 1572 C CA . VAL A 1 214 ? 15.548 -17.163 -44.893 1.00 81.02 210 VAL A CA 1
ATOM 1573 C C . VAL A 1 214 ? 15.786 -18.038 -43.630 1.00 80.89 210 VAL A C 1
ATOM 1574 O O . VAL A 1 214 ? 16.815 -17.901 -42.957 1.00 81.13 210 VAL A O 1
ATOM 1578 N N . THR A 1 215 ? 14.851 -18.952 -43.334 1.00 79.59 211 THR A N 1
ATOM 1579 C CA . THR A 1 215 ? 15.002 -19.856 -42.186 1.00 79.07 211 THR A CA 1
ATOM 1580 C C . THR A 1 215 ? 16.252 -20.725 -42.394 1.00 78.93 211 THR A C 1
ATOM 1581 O O . THR A 1 215 ? 17.017 -20.959 -41.466 1.00 77.84 211 THR A O 1
ATOM 1585 N N . LYS A 1 216 ? 16.472 -21.186 -43.617 1.00 80.25 212 LYS A N 1
ATOM 1586 C CA . LYS A 1 216 ? 17.644 -22.013 -43.900 1.00 82.94 212 LYS A CA 1
ATOM 1587 C C . LYS A 1 216 ? 18.940 -21.438 -43.330 1.00 84.86 212 LYS A C 1
ATOM 1588 O O . LYS A 1 216 ? 19.818 -22.175 -42.868 1.00 85.99 212 LYS A O 1
ATOM 1594 N N . ASN A 1 217 ? 19.059 -20.117 -43.393 1.00 86.98 213 ASN A N 1
ATOM 1595 C CA . ASN A 1 217 ? 20.224 -19.400 -42.875 1.00 87.77 213 ASN A CA 1
ATOM 1596 C C . ASN A 1 217 ? 20.370 -19.725 -41.380 1.00 86.90 213 ASN A C 1
ATOM 1597 O O . ASN A 1 217 ? 21.445 -20.103 -40.910 1.00 86.08 213 ASN A O 1
ATOM 1602 N N . ILE A 1 218 ? 19.277 -19.578 -40.637 1.00 85.85 214 ILE A N 1
ATOM 1603 C CA . ILE A 1 218 ? 19.296 -19.880 -39.212 1.00 84.75 214 ILE A CA 1
ATOM 1604 C C . ILE A 1 218 ? 19.767 -21.309 -38.985 1.00 84.20 214 ILE A C 1
ATOM 1605 O O . ILE A 1 218 ? 20.601 -21.578 -38.116 1.00 84.41 214 ILE A O 1
ATOM 1610 N N . LEU A 1 219 ? 19.215 -22.222 -39.776 1.00 83.35 215 LEU A N 1
ATOM 1611 C CA . LEU A 1 219 ? 19.566 -23.626 -39.673 1.00 81.38 215 LEU A CA 1
ATOM 1612 C C . LEU A 1 219 ? 21.030 -23.816 -39.995 1.00 81.89 215 LEU A C 1
ATOM 1613 O O . LEU A 1 219 ? 21.810 -24.146 -39.105 1.00 82.43 215 LEU A O 1
ATOM 1618 N N . THR A 1 220 ? 21.407 -23.593 -41.254 1.00 82.44 216 THR A N 1
ATOM 1619 C CA . THR A 1 220 ? 22.803 -23.742 -41.687 1.00 83.09 216 THR A CA 1
ATOM 1620 C C . THR A 1 220 ? 23.808 -23.235 -40.646 1.00 83.69 216 THR A C 1
ATOM 1621 O O . THR A 1 220 ? 24.787 -23.917 -40.334 1.00 83.71 216 THR A O 1
ATOM 1625 N N . VAL A 1 221 ? 23.565 -22.044 -40.105 1.00 84.75 217 VAL A N 1
ATOM 1626 C CA . VAL A 1 221 ? 24.456 -21.481 -39.093 1.00 86.25 217 VAL A CA 1
ATOM 1627 C C . VAL A 1 221 ? 24.331 -22.241 -37.769 1.00 87.18 217 VAL A C 1
ATOM 1628 O O . VAL A 1 221 ? 25.270 -22.913 -37.360 1.00 87.35 217 VAL A O 1
ATOM 1632 N N . TRP A 1 222 ? 23.176 -22.138 -37.111 1.00 88.18 218 TRP A N 1
ATOM 1633 C CA . TRP A 1 222 ? 22.931 -22.814 -35.836 1.00 89.60 218 TRP A CA 1
ATOM 1634 C C . TRP A 1 222 ? 23.527 -24.216 -35.800 1.00 92.38 218 TRP A C 1
ATOM 1635 O O . TRP A 1 222 ? 23.968 -24.679 -34.752 1.00 92.39 218 TRP A O 1
ATOM 1646 N N . SER A 1 223 ? 23.525 -24.887 -36.953 1.00 95.52 219 SER A N 1
ATOM 1647 C CA . SER A 1 223 ? 24.060 -26.249 -37.092 1.00 97.69 219 SER A CA 1
ATOM 1648 C C . SER A 1 223 ? 25.577 -26.281 -37.111 1.00 99.03 219 SER A C 1
ATOM 1649 O O . SER A 1 223 ? 26.194 -26.864 -36.218 1.00 99.75 219 SER A O 1
ATOM 1652 N N . LYS A 1 224 ? 26.169 -25.662 -38.133 1.00 100.12 220 LYS A N 1
ATOM 1653 C CA . LYS A 1 224 ? 27.624 -25.593 -38.268 1.00 100.61 220 LYS A CA 1
ATOM 1654 C C . LYS A 1 224 ? 28.311 -25.044 -37.000 1.00 99.99 220 LYS A C 1
ATOM 1655 O O . LYS A 1 224 ? 29.523 -25.176 -36.850 1.00 99.90 220 LYS A O 1
ATOM 1661 N N . LEU A 1 225 ? 27.542 -24.430 -36.096 1.00 99.54 221 LEU A N 1
ATOM 1662 C CA . LEU A 1 225 ? 28.093 -23.914 -34.837 1.00 99.11 221 LEU A CA 1
ATOM 1663 C C . LEU A 1 225 ? 27.910 -24.950 -33.739 1.00 98.01 221 LEU A C 1
ATOM 1664 O O . LEU A 1 225 ? 28.883 -25.463 -33.196 1.00 98.62 221 LEU A O 1
ATOM 1669 N N . SER A 1 226 ? 26.647 -25.242 -33.423 1.00 96.81 222 SER A N 1
ATOM 1670 C CA . SER A 1 226 ? 26.259 -26.205 -32.381 1.00 94.71 222 SER A CA 1
ATOM 1671 C C . SER A 1 226 ? 25.471 -27.387 -32.979 1.00 93.46 222 SER A C 1
ATOM 1672 O O . SER A 1 226 ? 24.247 -27.445 -32.852 1.00 93.34 222 SER A O 1
ATOM 1675 N N . PRO A 1 227 ? 26.171 -28.355 -33.613 1.00 92.42 223 PRO A N 1
ATOM 1676 C CA . PRO A 1 227 ? 25.538 -29.529 -34.235 1.00 92.20 223 PRO A CA 1
ATOM 1677 C C . PRO A 1 227 ? 24.624 -30.303 -33.294 1.00 91.59 223 PRO A C 1
ATOM 1678 O O . PRO A 1 227 ? 25.012 -30.646 -32.181 1.00 92.42 223 PRO A O 1
ATOM 1682 N N . ARG A 1 228 ? 23.409 -30.581 -33.744 1.00 90.64 224 ARG A N 1
ATOM 1683 C CA . ARG A 1 228 ? 22.471 -31.298 -32.907 1.00 91.09 224 ARG A CA 1
ATOM 1684 C C . ARG A 1 228 ? 21.678 -32.370 -33.635 1.00 92.29 224 ARG A C 1
ATOM 1685 O O . ARG A 1 228 ? 21.815 -32.562 -34.849 1.00 92.43 224 ARG A O 1
ATOM 1693 N N . GLU A 1 229 ? 20.850 -33.067 -32.860 1.00 92.32 225 GLU A N 1
ATOM 1694 C CA . GLU A 1 229 ? 19.995 -34.133 -33.358 1.00 92.23 225 GLU A CA 1
ATOM 1695 C C . GLU A 1 229 ? 18.839 -33.484 -34.078 1.00 91.04 225 GLU A C 1
ATOM 1696 O O . GLU A 1 229 ? 18.544 -33.796 -35.228 1.00 90.78 225 GLU A O 1
ATOM 1702 N N . THR A 1 230 ? 18.188 -32.571 -33.374 1.00 90.04 226 THR A N 1
ATOM 1703 C CA . THR A 1 230 ? 17.071 -31.824 -33.916 1.00 88.39 226 THR A CA 1
ATOM 1704 C C . THR A 1 230 ? 17.324 -30.342 -33.565 1.00 89.04 226 THR A C 1
ATOM 1705 O O . THR A 1 230 ? 18.233 -30.024 -32.786 1.00 89.95 226 THR A O 1
ATOM 1709 N N . TYR A 1 231 ? 16.554 -29.440 -34.168 1.00 87.63 227 TYR A N 1
ATOM 1710 C CA . TYR A 1 231 ? 16.698 -28.014 -33.915 1.00 84.67 227 TYR A CA 1
ATOM 1711 C C . TYR A 1 231 ? 15.331 -27.400 -33.773 1.00 84.05 227 TYR A C 1
ATOM 1712 O O . TYR A 1 231 ? 14.609 -27.297 -34.753 1.00 83.64 227 TYR A O 1
ATOM 1721 N N . THR A 1 232 ? 14.964 -26.998 -32.562 1.00 83.65 228 THR A N 1
ATOM 1722 C CA . THR A 1 232 ? 13.660 -26.381 -32.377 1.00 83.33 228 THR A CA 1
ATOM 1723 C C . THR A 1 232 ? 13.707 -24.877 -32.613 1.00 84.52 228 THR A C 1
ATOM 1724 O O . THR A 1 232 ? 14.516 -24.152 -32.012 1.00 83.27 228 THR A O 1
ATOM 1728 N N . ILE A 1 233 ? 12.829 -24.445 -33.522 1.00 84.78 229 ILE A N 1
ATOM 1729 C CA . ILE A 1 233 ? 12.658 -23.054 -33.910 1.00 83.17 229 ILE A CA 1
ATOM 1730 C C . ILE A 1 233 ? 11.204 -22.676 -33.717 1.00 84.85 229 ILE A C 1
ATOM 1731 O O . ILE A 1 233 ? 10.301 -23.480 -33.943 1.00 85.09 229 ILE A O 1
ATOM 1736 N N . CYS A 1 234 ? 10.995 -21.441 -33.284 1.00 87.35 230 CYS A N 1
ATOM 1737 C CA . CYS A 1 234 ? 9.665 -20.903 -33.041 1.00 89.10 230 CYS A CA 1
ATOM 1738 C C . CYS A 1 234 ? 9.430 -19.738 -33.974 1.00 89.13 230 CYS A C 1
ATOM 1739 O O . CYS A 1 234 ? 10.047 -18.676 -33.838 1.00 89.98 230 CYS A O 1
ATOM 1742 N N . PHE A 1 235 ? 8.530 -19.935 -34.921 1.00 88.33 231 PHE A N 1
ATOM 1743 C CA . PHE A 1 235 ? 8.211 -18.888 -35.868 1.00 86.16 231 PHE A CA 1
ATOM 1744 C C . PHE A 1 235 ? 7.050 -18.051 -35.310 1.00 86.07 231 PHE A C 1
ATOM 1745 O O . PHE A 1 235 ? 5.923 -18.543 -35.103 1.00 84.28 231 PHE A O 1
ATOM 1753 N N . LEU A 1 236 ? 7.358 -16.787 -35.032 1.00 85.35 232 LEU A N 1
ATOM 1754 C CA . LEU A 1 236 ? 6.381 -15.847 -34.505 1.00 84.64 232 LEU A CA 1
ATOM 1755 C C . LEU A 1 236 ? 5.781 -15.024 -35.629 1.00 84.37 232 LEU A C 1
ATOM 1756 O O . LEU A 1 236 ? 6.495 -14.522 -36.507 1.00 83.55 232 LEU A O 1
ATOM 1761 N N . ARG A 1 237 ? 4.459 -14.893 -35.579 1.00 84.14 233 ARG A N 1
ATOM 1762 C CA . ARG A 1 237 ? 3.710 -14.198 -36.605 1.00 84.58 233 ARG A CA 1
ATOM 1763 C C . ARG A 1 237 ? 2.570 -13.329 -36.084 1.00 85.90 233 ARG A C 1
ATOM 1764 O O . ARG A 1 237 ? 1.792 -13.744 -35.224 1.00 84.98 233 ARG A O 1
ATOM 1772 N N . SER A 1 238 ? 2.487 -12.113 -36.615 1.00 88.39 234 SER A N 1
ATOM 1773 C CA . SER A 1 238 ? 1.447 -11.150 -36.253 1.00 91.43 234 SER A CA 1
ATOM 1774 C C . SER A 1 238 ? 0.079 -11.804 -36.406 1.00 94.07 234 SER A C 1
ATOM 1775 O O . SER A 1 238 ? -0.909 -11.417 -35.777 1.00 94.60 234 SER A O 1
ATOM 1778 N N . ASP A 1 239 ? 0.062 -12.811 -37.266 1.00 97.12 235 ASP A N 1
ATOM 1779 C CA . ASP A 1 239 ? -1.118 -13.595 -37.590 1.00 98.93 235 ASP A CA 1
ATOM 1780 C C . ASP A 1 239 ? -1.469 -14.499 -36.397 1.00 100.13 235 ASP A C 1
ATOM 1781 O O . ASP A 1 239 ? -0.993 -14.297 -35.275 1.00 100.24 235 ASP A O 1
ATOM 1786 N N . GLU A 1 240 ? -2.297 -15.504 -36.665 1.00 100.74 236 GLU A N 1
ATOM 1787 C CA . GLU A 1 240 ? -2.716 -16.486 -35.673 1.00 100.91 236 GLU A CA 1
ATOM 1788 C C . GLU A 1 240 ? -2.010 -17.809 -36.026 1.00 99.87 236 GLU A C 1
ATOM 1789 O O . GLU A 1 240 ? -2.266 -18.850 -35.428 1.00 100.79 236 GLU A O 1
ATOM 1795 N N . SER A 1 241 ? -1.109 -17.744 -36.999 1.00 97.76 237 SER A N 1
ATOM 1796 C CA . SER A 1 241 ? -0.400 -18.913 -37.489 1.00 95.49 237 SER A CA 1
ATOM 1797 C C . SER A 1 241 ? 0.947 -19.205 -36.859 1.00 94.60 237 SER A C 1
ATOM 1798 O O . SER A 1 241 ? 1.744 -19.943 -37.439 1.00 94.48 237 SER A O 1
ATOM 1801 N N . SER A 1 242 ? 1.223 -18.635 -35.693 1.00 93.36 238 SER A N 1
ATOM 1802 C CA . SER A 1 242 ? 2.516 -18.887 -35.061 1.00 92.45 238 SER A CA 1
ATOM 1803 C C . SER A 1 242 ? 2.620 -20.372 -34.729 1.00 91.38 238 SER A C 1
ATOM 1804 O O . SER A 1 242 ? 1.615 -21.017 -34.430 1.00 90.18 238 SER A O 1
ATOM 1807 N N . PHE A 1 243 ? 3.834 -20.912 -34.806 1.00 90.65 239 PHE A N 1
ATOM 1808 C CA . PHE A 1 243 ? 4.071 -22.325 -34.530 1.00 89.55 239 PHE A CA 1
ATOM 1809 C C . PHE A 1 243 ? 5.545 -22.624 -34.219 1.00 91.16 239 PHE A C 1
ATOM 1810 O O . PHE A 1 243 ? 6.458 -21.892 -34.637 1.00 91.00 239 PHE A O 1
ATOM 1818 N N . GLU A 1 244 ? 5.762 -23.720 -33.492 1.00 91.83 240 GLU A N 1
ATOM 1819 C CA . GLU A 1 244 ? 7.100 -24.172 -33.113 1.00 91.47 240 GLU A CA 1
ATOM 1820 C C . GLU A 1 244 ? 7.306 -25.505 -33.810 1.00 89.73 240 GLU A C 1
ATOM 1821 O O . GLU A 1 244 ? 6.428 -26.360 -33.773 1.00 88.25 240 GLU A O 1
ATOM 1827 N N . ALA A 1 245 ? 8.456 -25.681 -34.444 1.00 89.20 241 ALA A N 1
ATOM 1828 C CA . ALA A 1 245 ? 8.728 -26.920 -35.162 1.00 90.02 241 ALA A CA 1
ATOM 1829 C C . ALA A 1 245 ? 10.069 -27.582 -34.800 1.00 89.86 241 ALA A C 1
ATOM 1830 O O . ALA A 1 245 ? 11.044 -26.891 -34.499 1.00 89.99 241 ALA A O 1
ATOM 1832 N N . GLU A 1 246 ? 10.100 -28.922 -34.813 1.00 88.84 242 GLU A N 1
ATOM 1833 C CA . GLU A 1 246 ? 11.326 -29.686 -34.534 1.00 86.65 242 GLU A CA 1
ATOM 1834 C C . GLU A 1 246 ? 11.846 -30.072 -35.916 1.00 84.98 242 GLU A C 1
ATOM 1835 O O . GLU A 1 246 ? 11.260 -30.908 -36.597 1.00 84.34 242 GLU A O 1
ATOM 1837 N N . ILE A 1 247 ? 12.939 -29.450 -36.332 1.00 83.49 243 ILE A N 1
ATOM 1838 C CA . ILE A 1 247 ? 13.488 -29.675 -37.665 1.00 81.88 243 ILE A CA 1
ATOM 1839 C C . ILE A 1 247 ? 14.649 -30.657 -37.676 1.00 80.97 243 ILE A C 1
ATOM 1840 O O . ILE A 1 247 ? 15.306 -30.857 -36.664 1.00 80.26 243 ILE A O 1
ATOM 1845 N N . ILE A 1 248 ? 14.884 -31.272 -38.830 1.00 80.13 244 ILE A N 1
ATOM 1846 C CA . ILE A 1 248 ? 15.978 -32.214 -38.995 1.00 80.31 244 ILE A CA 1
ATOM 1847 C C . ILE A 1 248 ? 16.723 -31.873 -40.263 1.00 79.89 244 ILE A C 1
ATOM 1848 O O . ILE A 1 248 ? 16.135 -31.774 -41.327 1.00 78.19 244 ILE A O 1
ATOM 1853 N N . ILE A 1 249 ? 18.024 -31.695 -40.143 1.00 80.82 245 ILE A N 1
ATOM 1854 C CA . ILE A 1 249 ? 18.831 -31.371 -41.302 1.00 83.71 245 ILE A CA 1
ATOM 1855 C C . ILE A 1 249 ? 19.516 -32.623 -41.813 1.00 86.35 245 ILE A C 1
ATOM 1856 O O . ILE A 1 249 ? 20.487 -33.111 -41.230 1.00 86.55 245 ILE A O 1
ATOM 1861 N N . ASN A 1 250 ? 19.009 -33.141 -42.920 1.00 89.83 246 ASN A N 1
ATOM 1862 C CA . ASN A 1 250 ? 19.575 -34.338 -43.501 1.00 93.00 246 ASN A CA 1
ATOM 1863 C C . ASN A 1 250 ? 20.566 -34.039 -44.597 1.00 95.04 246 ASN A C 1
ATOM 1864 O O . ASN A 1 250 ? 20.470 -33.021 -45.277 1.00 95.72 246 ASN A O 1
ATOM 1869 N N . ASN A 1 251 ? 21.537 -34.929 -44.734 1.00 98.01 247 ASN A N 1
ATOM 1870 C CA . ASN A 1 251 ? 22.453 -34.870 -45.850 1.00 100.72 247 ASN A CA 1
ATOM 1871 C C . ASN A 1 251 ? 23.280 -33.605 -46.001 1.00 102.49 247 ASN A C 1
ATOM 1872 O O . ASN A 1 251 ? 23.971 -33.434 -47.006 1.00 103.77 247 ASN A O 1
ATOM 1877 N N . GLY A 1 252 ? 23.235 -32.720 -45.017 1.00 103.41 248 GLY A N 1
ATOM 1878 C CA . GLY A 1 252 ? 23.988 -31.496 -45.176 1.00 105.30 248 GLY A CA 1
ATOM 1879 C C . GLY A 1 252 ? 25.181 -31.212 -44.285 1.00 107.21 248 GLY A C 1
ATOM 1880 O O . GLY A 1 252 ? 25.018 -30.780 -43.147 1.00 107.90 248 GLY A O 1
ATOM 1881 N N . ASN A 1 253 ? 26.381 -31.453 -44.803 1.00 108.40 249 ASN A N 1
ATOM 1882 C CA . ASN A 1 253 ? 27.618 -31.147 -44.093 1.00 109.51 249 ASN A CA 1
ATOM 1883 C C . ASN A 1 253 ? 28.574 -30.743 -45.181 1.00 110.36 249 ASN A C 1
ATOM 1884 O O . ASN A 1 253 ? 29.724 -30.412 -44.928 1.00 110.98 24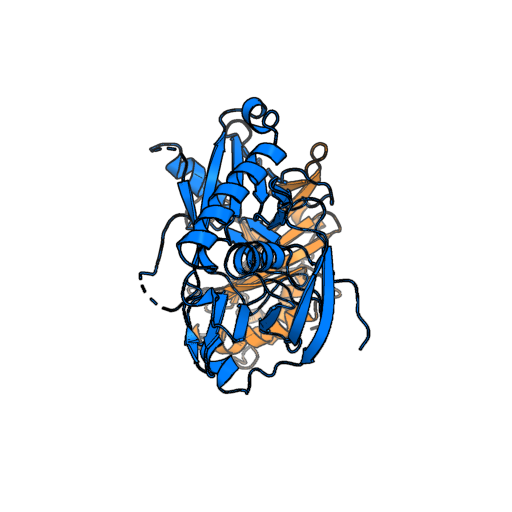9 ASN A O 1
ATOM 1889 N N . ASN A 1 254 ? 28.076 -30.798 -46.407 1.00 111.11 250 ASN A N 1
ATOM 1890 C CA . ASN A 1 254 ? 28.845 -30.440 -47.582 1.00 111.26 250 ASN A CA 1
ATOM 1891 C C . ASN A 1 254 ? 29.506 -29.074 -47.359 1.00 111.74 250 ASN A C 1
ATOM 1892 O O . ASN A 1 254 ? 28.895 -28.168 -46.784 1.00 111.50 250 ASN A O 1
ATOM 1897 N N . PRO A 1 255 ? 30.766 -28.911 -47.808 1.00 112.34 251 PRO A N 1
ATOM 1898 C CA . PRO A 1 255 ? 31.525 -27.662 -47.661 1.00 112.84 251 PRO A CA 1
ATOM 1899 C C . PRO A 1 255 ? 30.988 -26.528 -48.537 1.00 113.20 251 PRO A C 1
ATOM 1900 O O . PRO A 1 255 ? 30.885 -25.379 -48.089 1.00 112.61 251 PRO A O 1
ATOM 1904 N N . SER A 1 256 ? 30.639 -26.866 -49.780 1.00 113.06 252 SER A N 1
ATOM 1905 C CA . SER A 1 256 ? 30.121 -25.887 -50.734 1.00 112.48 252 SER A CA 1
ATOM 1906 C C . SER A 1 256 ? 28.762 -25.314 -50.320 1.00 111.81 252 SER A C 1
ATOM 1907 O O . SER A 1 256 ? 27.879 -26.030 -49.831 1.00 111.42 252 SER A O 1
ATOM 1910 N N . LEU A 1 257 ? 28.611 -24.010 -50.528 1.00 110.52 253 LEU A N 1
ATOM 1911 C CA . LEU A 1 257 ? 27.390 -23.306 -50.179 1.00 108.31 253 LEU A CA 1
ATOM 1912 C C . LEU A 1 257 ? 26.566 -23.002 -51.421 1.00 107.57 253 LEU A C 1
ATOM 1913 O O . LEU A 1 257 ? 27.088 -22.539 -52.431 1.00 107.18 253 LEU A O 1
ATOM 1918 N N . LYS A 1 258 ? 25.277 -23.302 -51.352 1.00 107.48 254 LYS A N 1
ATOM 1919 C CA . LYS A 1 258 ? 24.367 -23.011 -52.451 1.00 107.27 254 LYS A CA 1
ATOM 1920 C C . LYS A 1 258 ? 23.445 -21.906 -51.925 1.00 107.60 254 LYS A C 1
ATOM 1921 O O . LYS A 1 258 ? 22.894 -22.018 -50.816 1.00 107.33 254 LYS A O 1
ATOM 1927 N N . VAL A 1 259 ? 23.293 -20.830 -52.699 1.00 107.32 255 VAL A N 1
ATOM 1928 C CA . VAL A 1 259 ? 22.461 -19.701 -52.268 1.00 106.51 255 VAL A CA 1
ATOM 1929 C C . VAL A 1 259 ? 21.479 -19.203 -53.311 1.00 105.46 255 VAL A C 1
ATOM 1930 O O . VAL A 1 259 ? 21.860 -18.740 -54.385 1.00 105.13 255 VAL A O 1
ATOM 1934 N N . SER A 1 260 ? 20.206 -19.284 -52.960 1.00 104.48 256 SER A N 1
ATOM 1935 C CA . SER A 1 260 ? 19.135 -18.840 -53.828 1.00 103.70 256 SER A CA 1
ATOM 1936 C C . SER A 1 260 ? 18.692 -17.561 -53.173 1.00 103.28 256 SER A C 1
ATOM 1937 O O . SER A 1 260 ? 19.093 -17.306 -52.050 1.00 102.31 256 SER A O 1
ATOM 1940 N N . GLY A 1 261 ? 17.882 -16.745 -53.842 1.00 103.37 257 GLY A N 1
ATOM 1941 C CA . GLY A 1 261 ? 17.470 -15.504 -53.189 1.00 103.77 257 GLY A CA 1
ATOM 1942 C C . GLY A 1 261 ? 16.879 -14.349 -53.987 1.00 102.86 257 GLY A C 1
ATOM 1943 O O . GLY A 1 261 ? 16.401 -13.372 -53.410 1.00 102.15 257 GLY A O 1
ATOM 1944 N N . TRP A 1 262 ? 16.901 -14.454 -55.307 1.00 102.08 258 TRP A N 1
ATOM 1945 C CA . TRP A 1 262 ? 16.371 -13.388 -56.130 1.00 101.44 258 TRP A CA 1
ATOM 1946 C C . TRP A 1 262 ? 14.860 -13.455 -56.185 1.00 100.27 258 TRP A C 1
ATOM 1947 O O . TRP A 1 262 ? 14.306 -14.541 -56.200 1.00 99.40 258 TRP A O 1
ATOM 1958 N N . GLU A 1 263 ? 14.201 -12.297 -56.237 1.00 99.89 259 GLU A N 1
ATOM 1959 C CA . GLU A 1 263 ? 12.747 -12.246 -56.300 1.00 99.62 259 GLU A CA 1
ATOM 1960 C C . GLU A 1 263 ? 12.379 -12.370 -57.765 1.00 98.70 259 GLU A C 1
ATOM 1961 O O . GLU A 1 263 ? 13.185 -12.081 -58.633 1.00 98.72 259 GLU A O 1
ATOM 1967 N N . LYS A 1 264 ? 11.155 -12.784 -58.041 1.00 97.42 260 LYS A N 1
ATOM 1968 C CA . LYS A 1 264 ? 10.727 -12.965 -59.410 1.00 96.71 260 LYS A CA 1
ATOM 1969 C C . LYS A 1 264 ? 9.947 -11.742 -59.827 1.00 96.20 260 LYS A C 1
ATOM 1970 O O . LYS A 1 264 ? 9.099 -11.271 -59.083 1.00 96.90 260 LYS A O 1
ATOM 1976 N N . ASN A 1 265 ? 10.228 -11.215 -61.013 1.00 94.18 261 ASN A N 1
ATOM 1977 C CA . ASN A 1 265 ? 9.537 -10.015 -61.466 1.00 91.45 261 ASN A CA 1
ATOM 1978 C C . ASN A 1 265 ? 8.056 -10.285 -61.767 1.00 90.66 261 ASN A C 1
ATOM 1979 O O . ASN A 1 265 ? 7.620 -11.429 -61.812 1.00 90.48 261 ASN A O 1
ATOM 1984 N N . GLY A 1 266 ? 7.288 -9.223 -61.974 1.00 90.08 262 GLY A N 1
ATOM 1985 C CA . GLY A 1 266 ? 5.863 -9.360 -62.244 1.00 88.86 262 GLY A CA 1
ATOM 1986 C C . GLY A 1 266 ? 5.411 -10.328 -63.322 1.00 88.57 262 GLY A C 1
ATOM 1987 O O . GLY A 1 266 ? 4.222 -10.622 -63.444 1.00 88.51 262 GLY A O 1
ATOM 1988 N N . LEU A 1 267 ? 6.342 -10.832 -64.114 1.00 88.59 263 LEU A N 1
ATOM 1989 C CA . LEU A 1 267 ? 5.975 -11.762 -65.170 1.00 90.55 263 LEU A CA 1
ATOM 1990 C C . LEU A 1 267 ? 6.079 -13.195 -64.674 1.00 91.89 263 LEU A C 1
ATOM 1991 O O . LEU A 1 267 ? 5.691 -14.143 -65.366 1.00 91.73 263 LEU A O 1
ATOM 1996 N N . GLY A 1 268 ? 6.605 -13.333 -63.461 1.00 93.58 264 GLY A N 1
ATOM 1997 C CA . GLY A 1 268 ? 6.790 -14.637 -62.846 1.00 94.47 264 GLY A CA 1
ATOM 1998 C C . GLY A 1 268 ? 8.218 -15.095 -63.052 1.00 94.63 264 GLY A C 1
ATOM 1999 O O . GLY A 1 268 ? 8.761 -15.904 -62.294 1.00 94.56 264 GLY A O 1
ATOM 2000 N N . LYS A 1 269 ? 8.829 -14.542 -64.090 1.00 94.33 265 LYS A N 1
ATOM 2001 C CA . LYS A 1 269 ? 10.191 -14.868 -64.454 1.00 94.91 265 LYS A CA 1
ATOM 2002 C C . LYS A 1 269 ? 11.231 -14.265 -63.503 1.00 94.30 265 LYS A C 1
ATOM 2003 O O . LYS A 1 269 ? 10.976 -13.268 -62.836 1.00 93.88 265 LYS A O 1
ATOM 2009 N N . LEU A 1 270 ? 12.399 -14.888 -63.428 1.00 94.47 266 LEU A N 1
ATOM 2010 C CA . LEU A 1 270 ? 13.448 -14.384 -62.560 1.00 95.41 266 LEU A CA 1
ATOM 2011 C C . LEU A 1 270 ? 14.283 -13.376 -63.310 1.00 96.41 266 LEU A C 1
ATOM 2012 O O . LEU A 1 270 ? 15.411 -13.654 -63.720 1.00 95.91 266 LEU A O 1
ATOM 2017 N N . ALA A 1 271 ? 13.706 -12.196 -63.491 1.00 97.95 267 ALA A N 1
ATOM 2018 C CA . ALA A 1 271 ? 14.373 -11.102 -64.185 1.00 98.41 267 ALA A CA 1
ATOM 2019 C C . ALA A 1 271 ? 14.225 -9.834 -63.349 1.00 97.85 267 ALA A C 1
ATOM 2020 O O . ALA A 1 271 ? 13.534 -9.829 -62.321 1.00 98.01 267 ALA A O 1
ATOM 2022 N N . PRO A 1 272 ? 14.884 -8.746 -63.767 1.00 96.84 268 PRO A N 1
ATOM 2023 C CA . PRO A 1 272 ? 14.751 -7.520 -62.986 1.00 96.46 268 PRO A CA 1
ATOM 2024 C C . PRO A 1 272 ? 13.377 -6.921 -63.290 1.00 96.17 268 PRO A C 1
ATOM 2025 O O . PRO A 1 272 ? 12.564 -7.535 -63.994 1.00 95.93 268 PRO A O 1
ATOM 2029 N N . LYS A 1 273 ? 13.115 -5.737 -62.750 1.00 94.53 269 LYS A N 1
ATOM 2030 C CA . LYS A 1 273 ? 11.848 -5.070 -62.991 1.00 93.46 269 LYS A CA 1
ATOM 2031 C C . LYS A 1 273 ? 12.106 -3.658 -63.489 1.00 94.57 269 LYS A C 1
ATOM 2032 O O . LYS A 1 273 ? 13.059 -3.006 -63.065 1.00 95.85 269 LYS A O 1
ATOM 2038 N N . SER A 1 274 ? 11.265 -3.194 -64.406 1.00 94.71 270 SER A N 1
ATOM 2039 C CA . SER A 1 274 ? 11.414 -1.861 -64.967 1.00 94.74 270 SER A CA 1
ATOM 2040 C C . SER A 1 274 ? 10.340 -0.889 -64.496 1.00 94.02 270 SER A C 1
ATOM 2041 O O . SER A 1 274 ? 9.152 -1.210 -64.469 1.00 93.32 270 SER A O 1
ATOM 2044 N N . ILE A 1 275 ? 10.776 0.306 -64.120 1.00 93.50 271 ILE A N 1
ATOM 2045 C CA . ILE A 1 275 ? 9.877 1.355 -63.672 1.00 93.46 271 ILE A CA 1
ATOM 2046 C C . ILE A 1 275 ? 10.097 2.531 -64.631 1.00 93.68 271 ILE A C 1
ATOM 2047 O O . ILE A 1 275 ? 10.926 3.410 -64.404 1.00 93.14 271 ILE A O 1
ATOM 2052 N N . ASP A 1 276 ? 9.346 2.482 -65.731 1.00 94.07 272 ASP A N 1
ATOM 2053 C CA . ASP A 1 276 ? 9.373 3.446 -66.828 1.00 93.64 272 ASP A CA 1
ATOM 2054 C C . ASP A 1 276 ? 8.811 4.823 -66.453 1.00 93.94 272 ASP A C 1
ATOM 2055 O O . ASP A 1 276 ? 7.682 4.932 -65.980 1.00 94.19 272 ASP A O 1
ATOM 2060 N N . LEU A 1 277 ? 9.600 5.873 -66.674 1.00 93.40 273 LEU A N 1
ATOM 2061 C CA . LEU A 1 277 ? 9.177 7.235 -66.340 1.00 92.33 273 LEU A CA 1
ATOM 2062 C C . LEU A 1 277 ? 9.284 8.195 -67.520 1.00 92.25 273 LEU A C 1
ATOM 2063 O O . LEU A 1 277 ? 9.780 9.314 -67.383 1.00 91.72 273 LEU A O 1
ATOM 2068 N N . SER A 1 278 ? 8.809 7.754 -68.677 1.00 91.78 274 SER A N 1
ATOM 2069 C CA . SER A 1 278 ? 8.875 8.558 -69.890 1.00 91.34 274 SER A CA 1
ATOM 2070 C C . SER A 1 278 ? 8.038 9.823 -69.901 1.00 90.81 274 SER A C 1
ATOM 2071 O O . SER A 1 278 ? 8.452 10.835 -70.460 1.00 91.53 274 SER A O 1
ATOM 2074 N N . SER A 1 279 ? 6.853 9.763 -69.314 1.00 89.41 275 SER A N 1
ATOM 2075 C CA . SER A 1 279 ? 6.002 10.921 -69.272 1.00 87.44 275 SER A CA 1
ATOM 2076 C C . SER A 1 279 ? 6.746 12.091 -68.630 1.00 87.19 275 SER A C 1
ATOM 2077 O O . SER A 1 279 ? 6.939 13.123 -69.265 1.00 87.90 275 SER A O 1
ATOM 2079 N N . LEU A 1 280 ? 7.179 11.929 -67.382 1.00 85.91 276 LEU A N 1
ATOM 2080 C CA . LEU A 1 280 ? 7.876 12.993 -66.671 1.00 83.40 276 LEU A CA 1
ATOM 2081 C C . LEU A 1 280 ? 9.235 13.357 -67.274 1.00 82.33 276 LEU A C 1
ATOM 2082 O O . LEU A 1 280 ? 9.280 13.738 -68.469 1.00 80.38 276 LEU A O 1
ATOM 2084 N N . PRO B 2 2 ? -21.859 30.594 -42.500 1.00 100.86 -3 PRO B N 1
ATOM 2085 C CA . PRO B 2 2 ? -21.168 30.374 -43.791 1.00 99.13 -3 PRO B CA 1
ATOM 2086 C C . PRO B 2 2 ? -20.715 28.925 -43.809 1.00 96.71 -3 PRO B C 1
ATOM 2087 O O . PRO B 2 2 ? -19.688 28.551 -43.219 1.00 95.55 -3 PRO B O 1
ATOM 2091 N N . LEU B 2 3 ? -21.500 28.104 -44.487 1.00 93.76 -2 LEU B N 1
ATOM 2092 C CA . LEU B 2 3 ? -21.182 26.704 -44.543 1.00 91.07 -2 LEU B CA 1
ATOM 2093 C C . LEU B 2 3 ? -19.748 26.487 -44.991 1.00 90.12 -2 LEU B C 1
ATOM 2094 O O . LEU B 2 3 ? -19.141 27.339 -45.619 1.00 89.04 -2 LEU B O 1
ATOM 2099 N N . GLY B 2 4 ? -19.212 25.343 -44.599 1.00 90.61 -1 GLY B N 1
ATOM 2100 C CA . GLY B 2 4 ? -17.848 24.975 -44.911 1.00 89.88 -1 GLY B CA 1
ATOM 2101 C C . GLY B 2 4 ? -17.587 23.719 -44.095 1.00 89.81 -1 GLY B C 1
ATOM 2102 O O . GLY B 2 4 ? -18.277 23.467 -43.105 1.00 89.76 -1 GLY B O 1
ATOM 2103 N N . SER B 2 5 ? -16.607 22.916 -44.477 1.00 89.15 0 SER B N 1
ATOM 2104 C CA . SER B 2 5 ? -16.367 21.709 -43.711 1.00 88.53 0 SER B CA 1
ATOM 2105 C C . SER B 2 5 ? -15.863 22.010 -42.317 1.00 88.20 0 SER B C 1
ATOM 2106 O O . SER B 2 5 ? -15.008 22.874 -42.123 1.00 88.41 0 SER B O 1
ATOM 2109 N N . MET B 2 6 ? -16.400 21.279 -41.348 1.00 87.32 1 MET B N 1
ATOM 2110 C CA . MET B 2 6 ? -16.008 21.421 -39.953 1.00 85.11 1 MET B CA 1
ATOM 2111 C C . MET B 2 6 ? -15.088 20.259 -39.632 1.00 83.48 1 MET B C 1
ATOM 2112 O O . MET B 2 6 ? -14.602 20.123 -38.506 1.00 81.66 1 MET B O 1
ATOM 2117 N N . LEU B 2 7 ? -14.860 19.417 -40.636 1.00 82.24 2 LEU B N 1
ATOM 2118 C CA . LEU B 2 7 ? -14.007 18.260 -40.459 1.00 81.73 2 LEU B CA 1
ATOM 2119 C C . LEU B 2 7 ? -12.605 18.687 -40.073 1.00 81.70 2 LEU B C 1
ATOM 2120 O O . LEU B 2 7 ? -11.905 19.374 -40.820 1.00 81.08 2 LEU B O 1
ATOM 2125 N N . THR B 2 8 ? -12.224 18.258 -38.878 1.00 81.72 3 THR B N 1
ATOM 2126 C CA . THR B 2 8 ? -10.930 18.530 -38.267 1.00 82.13 3 THR B CA 1
ATOM 2127 C C . THR B 2 8 ? -9.972 17.425 -38.693 1.00 82.54 3 THR B C 1
ATOM 2128 O O . THR B 2 8 ? -10.397 16.288 -38.854 1.00 83.44 3 THR B O 1
ATOM 2132 N N . LEU B 2 9 ? -8.694 17.738 -38.883 1.00 82.67 4 LEU B N 1
ATOM 2133 C CA . LEU B 2 9 ? -7.745 16.695 -39.250 1.00 83.09 4 LEU B CA 1
ATOM 2134 C C . LEU B 2 9 ? -7.886 15.553 -38.240 1.00 84.88 4 LEU B C 1
ATOM 2135 O O . LEU B 2 9 ? -7.797 14.376 -38.601 1.00 85.55 4 LEU B O 1
ATOM 2140 N N . PRO B 2 10 ? -8.066 15.886 -36.947 1.00 86.69 5 PRO B N 1
ATOM 2141 C CA . PRO B 2 10 ? -8.229 14.848 -35.920 1.00 86.84 5 PRO B CA 1
ATOM 2142 C C . PRO B 2 10 ? -9.443 13.970 -36.244 1.00 85.89 5 PRO B C 1
ATOM 2143 O O . PRO B 2 10 ? -9.324 12.747 -36.333 1.00 85.96 5 PRO B O 1
ATOM 2147 N N . GLU B 2 11 ? -10.601 14.607 -36.427 1.00 84.85 6 GLU B N 1
ATOM 2148 C CA . GLU B 2 11 ? -11.830 13.890 -36.753 1.00 84.10 6 GLU B CA 1
ATOM 2149 C C . GLU B 2 11 ? -11.623 13.057 -38.011 1.00 82.66 6 GLU B C 1
ATOM 2150 O O . GLU B 2 11 ? -12.144 11.952 -38.126 1.00 83.83 6 GLU B O 1
ATOM 2156 N N . TYR B 2 12 ? -10.874 13.596 -38.965 1.00 80.23 7 TYR B N 1
ATOM 2157 C CA . TYR B 2 12 ? -10.613 12.873 -40.201 1.00 77.99 7 TYR B CA 1
ATOM 2158 C C . TYR B 2 12 ? -9.806 11.625 -39.910 1.00 78.74 7 TYR B C 1
ATOM 2159 O O . TYR B 2 12 ? -10.032 10.582 -40.518 1.00 79.39 7 TYR B O 1
ATOM 2168 N N . ASN B 2 13 ? -8.875 11.722 -38.969 1.00 79.03 8 ASN B N 1
ATOM 2169 C CA . ASN B 2 13 ? -8.058 10.572 -38.641 1.00 80.40 8 ASN B CA 1
ATOM 2170 C C . ASN B 2 13 ? -8.796 9.544 -37.787 1.00 81.39 8 ASN B C 1
ATOM 2171 O O . ASN B 2 13 ? -8.491 8.350 -37.822 1.00 79.80 8 ASN B O 1
ATOM 2176 N N . GLU B 2 14 ? -9.774 10.003 -37.023 1.00 83.73 9 GLU B N 1
ATOM 2177 C CA . GLU B 2 14 ? -10.567 9.084 -36.226 1.00 87.49 9 GLU B CA 1
ATOM 2178 C C . GLU B 2 14 ? -11.337 8.180 -37.184 1.00 87.37 9 GLU B C 1
ATOM 2179 O O . GLU B 2 14 ? -11.600 7.019 -36.875 1.00 89.52 9 GLU B O 1
ATOM 2185 N N . GLN B 2 15 ? -11.695 8.723 -38.347 1.00 85.47 10 GLN B N 1
ATOM 2186 C CA . GLN B 2 15 ? -12.476 7.992 -39.333 1.00 82.32 10 GLN B CA 1
ATOM 2187 C C . GLN B 2 15 ? -11.728 7.191 -40.400 1.00 82.19 10 GLN B C 1
ATOM 2188 O O . GLN B 2 15 ? -12.333 6.347 -41.058 1.00 81.48 10 GLN B O 1
ATOM 2194 N N . ILE B 2 16 ? -10.428 7.428 -40.566 1.00 82.75 11 ILE B N 1
ATOM 2195 C CA . ILE B 2 16 ? -9.647 6.711 -41.583 1.00 83.39 11 ILE B CA 1
ATOM 2196 C C . ILE B 2 16 ? -9.649 5.188 -41.480 1.00 84.72 11 ILE B C 1
ATOM 2197 O O . ILE B 2 16 ? -9.714 4.498 -42.501 1.00 85.05 11 ILE B O 1
ATOM 2202 N N . PRO B 2 17 ? -9.548 4.639 -40.257 1.00 85.20 12 PRO B N 1
ATOM 2203 C CA . PRO B 2 17 ? -9.557 3.179 -40.131 1.00 84.53 12 PRO B CA 1
ATOM 2204 C C . PRO B 2 17 ? -10.800 2.541 -40.795 1.00 83.66 12 PRO B C 1
ATOM 2205 O O . PRO B 2 17 ? -10.700 1.456 -41.368 1.00 83.77 12 PRO B O 1
ATOM 2209 N N . ASN B 2 18 ? -11.950 3.216 -40.727 1.00 81.82 13 ASN B N 1
ATOM 2210 C CA . ASN B 2 18 ? -13.175 2.713 -41.354 1.00 81.84 13 ASN B CA 1
ATOM 2211 C C . ASN B 2 18 ? -13.038 2.712 -42.855 1.00 80.52 13 ASN B C 1
ATOM 2212 O O . ASN B 2 18 ? 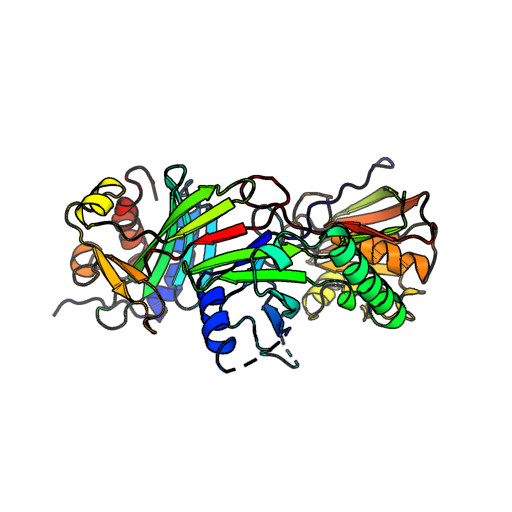-13.362 1.730 -43.526 1.00 80.99 13 ASN B O 1
ATOM 2217 N N . VAL B 2 19 ? -12.598 3.839 -43.395 1.00 77.96 14 VAL B N 1
ATOM 2218 C CA . VAL B 2 19 ? -12.416 3.928 -44.826 1.00 74.87 14 VAL B CA 1
ATOM 2219 C C . VAL B 2 19 ? -11.505 2.781 -45.249 1.00 74.99 14 VAL B C 1
ATOM 2220 O O . VAL B 2 19 ? -11.681 2.213 -46.328 1.00 75.78 14 VAL B O 1
ATOM 2224 N N . ARG B 2 20 ? -10.552 2.427 -44.383 1.00 72.58 15 ARG B N 1
ATOM 2225 C CA . ARG B 2 20 ? -9.619 1.352 -44.681 1.00 69.46 15 ARG B CA 1
ATOM 2226 C C . ARG B 2 20 ? -10.315 0.025 -44.683 1.00 69.21 15 ARG B C 1
ATOM 2227 O O . ARG B 2 20 ? -10.043 -0.828 -45.524 1.00 69.27 15 ARG B O 1
ATOM 2235 N N . SER B 2 21 ? -11.212 -0.149 -43.718 1.00 69.34 16 SER B N 1
ATOM 2236 C CA . SER B 2 21 ? -11.954 -1.397 -43.574 1.00 69.26 16 SER B CA 1
ATOM 2237 C C . SER B 2 21 ? -12.852 -1.685 -44.779 1.00 68.52 16 SER B C 1
ATOM 2238 O O . SER B 2 21 ? -12.717 -2.735 -45.423 1.00 68.39 16 SER B O 1
ATOM 2241 N N . LEU B 2 22 ? -13.759 -0.758 -45.087 1.00 66.90 17 LEU B N 1
ATOM 2242 C CA . LEU B 2 22 ? -14.653 -0.961 -46.212 1.00 66.31 17 LEU B CA 1
ATOM 2243 C C . LEU B 2 22 ? -13.914 -0.897 -47.542 1.00 65.62 17 LEU B C 1
ATOM 2244 O O . LEU B 2 22 ? -14.335 -1.504 -48.524 1.00 65.43 17 LEU B O 1
ATOM 2249 N N . LEU B 2 23 ? -12.808 -0.171 -47.588 1.00 65.06 18 LEU B N 1
ATOM 2250 C CA . LEU B 2 23 ? -12.065 -0.103 -48.830 1.00 65.80 18 LEU B CA 1
ATOM 2251 C C . LEU B 2 23 ? -11.429 -1.473 -49.096 1.00 66.05 18 LEU B C 1
ATOM 2252 O O . LEU B 2 23 ? -10.983 -1.757 -50.206 1.00 65.32 18 LEU B O 1
ATOM 2257 N N . THR B 2 24 ? -11.407 -2.336 -48.081 1.00 69.05 19 THR B N 1
ATOM 2258 C CA . THR B 2 24 ? -10.860 -3.693 -48.261 1.00 71.29 19 THR B CA 1
ATOM 2259 C C . THR B 2 24 ? -11.891 -4.555 -49.014 1.00 70.36 19 THR B C 1
ATOM 2260 O O . THR B 2 24 ? -11.529 -5.418 -49.822 1.00 69.64 19 THR B O 1
ATOM 2264 N N . LYS B 2 25 ? -13.170 -4.322 -48.742 1.00 69.22 20 LYS B N 1
ATOM 2265 C CA . LYS B 2 25 ? -14.202 -5.060 -49.430 1.00 70.35 20 LYS B CA 1
ATOM 2266 C C . LYS B 2 25 ? -14.070 -4.857 -50.942 1.00 71.74 20 LYS B C 1
ATOM 2267 O O . LYS B 2 25 ? -14.431 -5.727 -51.719 1.00 73.02 20 LYS B O 1
ATOM 2273 N N . TRP B 2 26 ? -13.536 -3.713 -51.362 1.00 72.74 21 TRP B N 1
ATOM 2274 C CA . TRP B 2 26 ? -13.379 -3.407 -52.788 1.00 72.40 21 TRP B CA 1
ATOM 2275 C C . TRP B 2 26 ? -12.416 -4.417 -53.453 1.00 71.34 21 TRP B C 1
ATOM 2276 O O . TRP B 2 26 ? -11.184 -4.282 -53.398 1.00 70.89 21 TRP B O 1
ATOM 2287 N N . ALA B 2 27 ? -12.999 -5.424 -54.102 1.00 69.30 22 ALA B N 1
ATOM 2288 C CA . ALA B 2 27 ? -12.225 -6.503 -54.720 1.00 68.40 22 ALA B CA 1
ATOM 2289 C C . ALA B 2 27 ? -11.103 -6.160 -55.690 1.00 67.04 22 ALA B C 1
ATOM 2290 O O . ALA B 2 27 ? -10.363 -7.053 -56.126 1.00 67.64 22 ALA B O 1
ATOM 2292 N N . LYS B 2 28 ? -10.963 -4.887 -56.029 1.00 65.15 23 LYS B N 1
ATOM 2293 C CA . LYS B 2 28 ? -9.936 -4.476 -56.977 1.00 63.54 23 LYS B CA 1
ATOM 2294 C C . LYS B 2 28 ? -8.624 -4.129 -56.276 1.00 62.33 23 LYS B C 1
ATOM 2295 O O . LYS B 2 28 ? -7.575 -4.010 -56.912 1.00 60.60 23 LYS B O 1
ATOM 2301 N N . VAL B 2 29 ? -8.688 -4.008 -54.955 1.00 61.74 24 VAL B N 1
ATOM 2302 C CA . VAL B 2 29 ? -7.535 -3.609 -54.156 1.00 62.14 24 VAL B CA 1
ATOM 2303 C C . VAL B 2 29 ? -6.391 -4.596 -53.962 1.00 62.73 24 VAL B C 1
ATOM 2304 O O . VAL B 2 29 ? -6.521 -5.578 -53.249 1.00 63.90 24 VAL B O 1
ATOM 2308 N N . GLU B 2 30 ? -5.253 -4.309 -54.573 1.00 63.22 25 GLU B N 1
ATOM 2309 C CA . GLU B 2 30 ? -4.083 -5.162 -54.440 1.00 64.95 25 GLU B CA 1
ATOM 2310 C C . GLU B 2 30 ? -3.348 -4.951 -53.118 1.00 66.38 25 GLU B C 1
ATOM 2311 O O . GLU B 2 30 ? -2.677 -5.848 -52.642 1.00 67.29 25 GLU B O 1
ATOM 2317 N N . ARG B 2 31 ? -3.470 -3.768 -52.522 1.00 69.01 26 ARG B N 1
ATOM 2318 C CA . ARG B 2 31 ? -2.748 -3.455 -51.282 1.00 68.88 26 ARG B CA 1
ATOM 2319 C C . ARG B 2 31 ? -3.305 -2.194 -50.590 1.00 68.01 26 ARG B C 1
ATOM 2320 O O . ARG B 2 31 ? -4.052 -1.449 -51.195 1.00 68.42 26 ARG B O 1
ATOM 2328 N N . ILE B 2 32 ? -2.963 -1.957 -49.329 1.00 67.04 27 ILE B N 1
ATOM 2329 C CA . ILE B 2 32 ? -3.454 -0.769 -48.632 1.00 67.50 27 ILE B CA 1
ATOM 2330 C C . ILE B 2 32 ? -2.524 -0.361 -47.508 1.00 71.38 27 ILE B C 1
ATOM 2331 O O . ILE B 2 32 ? -2.591 -0.937 -46.431 1.00 73.30 27 ILE B O 1
ATOM 2336 N N . GLN B 2 33 ? -1.680 0.640 -47.731 1.00 75.30 28 GLN B N 1
ATOM 2337 C CA . GLN B 2 33 ? -0.758 1.096 -46.687 1.00 78.86 28 GLN B CA 1
ATOM 2338 C C . GLN B 2 33 ? -1.335 2.206 -45.817 1.00 80.95 28 GLN B C 1
ATOM 2339 O O . GLN B 2 33 ? -1.996 3.111 -46.324 1.00 82.17 28 GLN B O 1
ATOM 2345 N N . ASP B 2 34 ? -1.130 2.131 -44.506 1.00 83.43 29 ASP B N 1
ATOM 2346 C CA . ASP B 2 34 ? -1.590 3.227 -43.657 1.00 85.42 29 ASP B CA 1
ATOM 2347 C C . ASP B 2 34 ? -0.392 4.155 -43.835 1.00 86.17 29 ASP B C 1
ATOM 2348 O O . ASP B 2 34 ? 0.747 3.689 -43.903 1.00 87.04 29 ASP B O 1
ATOM 2353 N N . VAL B 2 35 ? -0.644 5.448 -43.978 1.00 86.14 30 VAL B N 1
ATOM 2354 C CA . VAL B 2 35 ? 0.448 6.411 -44.136 1.00 86.50 30 VAL B CA 1
ATOM 2355 C C . VAL B 2 35 ? 0.066 7.562 -43.216 1.00 87.50 30 VAL B C 1
ATOM 2356 O O . VAL B 2 35 ? -1.003 7.534 -42.605 1.00 88.69 30 VAL B O 1
ATOM 2360 N N . GLN B 2 36 ? 0.897 8.591 -43.116 1.00 87.97 31 GLN B N 1
ATOM 2361 C CA . GLN B 2 36 ? 0.543 9.682 -42.218 1.00 88.57 31 GLN B CA 1
ATOM 2362 C C . GLN B 2 36 ? -0.589 10.474 -42.819 1.00 87.43 31 GLN B C 1
ATOM 2363 O O . GLN B 2 36 ? -0.515 10.894 -43.972 1.00 86.66 31 GLN B O 1
ATOM 2369 N N . ASP B 2 37 ? -1.626 10.683 -42.018 1.00 87.06 32 ASP B N 1
ATOM 2370 C CA . ASP B 2 37 ? -2.808 11.418 -42.450 1.00 87.81 32 ASP B CA 1
ATOM 2371 C C . ASP B 2 37 ? -3.387 10.939 -43.784 1.00 86.12 32 ASP B C 1
ATOM 2372 O O . ASP B 2 37 ? -3.706 11.746 -44.660 1.00 86.39 32 ASP B O 1
ATOM 2377 N N . GLY B 2 38 ? -3.523 9.628 -43.931 1.00 83.51 33 GLY B N 1
ATOM 2378 C CA . GLY B 2 38 ? -4.066 9.081 -45.155 1.00 79.86 33 GLY B CA 1
ATOM 2379 C C . GLY B 2 38 ? -3.927 7.577 -45.301 1.00 77.49 33 GLY B C 1
ATOM 2380 O O . GLY B 2 38 ? -3.609 6.877 -44.349 1.00 77.69 33 GLY B O 1
ATOM 2381 N N . LEU B 2 39 ? -4.168 7.101 -46.519 1.00 74.69 34 LEU B N 1
ATOM 2382 C CA . LEU B 2 39 ? -4.095 5.697 -46.882 1.00 72.12 34 LEU B CA 1
ATOM 2383 C C . LEU B 2 39 ? -3.566 5.693 -48.306 1.00 72.29 34 LEU B C 1
ATOM 2384 O O . LEU B 2 39 ? -3.889 6.584 -49.077 1.00 71.87 34 LEU B O 1
ATOM 2389 N N . GLN B 2 40 ? -2.752 4.710 -48.663 1.00 73.58 35 GLN B N 1
ATOM 2390 C CA . GLN B 2 40 ? -2.252 4.612 -50.031 1.00 74.76 35 GLN B CA 1
ATOM 2391 C C . GLN B 2 40 ? -2.562 3.205 -50.548 1.00 74.04 35 GLN B C 1
ATOM 2392 O O . GLN B 2 40 ? -1.952 2.217 -50.135 1.00 74.59 35 GLN B O 1
ATOM 2398 N N . LEU B 2 41 ? -3.526 3.123 -51.456 1.00 72.07 36 LEU B N 1
ATOM 2399 C CA . LEU B 2 41 ? -3.938 1.851 -52.016 1.00 69.75 36 LEU B CA 1
ATOM 2400 C C . LEU B 2 41 ? -3.253 1.521 -53.349 1.00 70.32 36 LEU B C 1
ATOM 2401 O O . LEU B 2 41 ? -2.857 2.414 -54.098 1.00 70.67 36 LEU B O 1
ATOM 2406 N N . ASP B 2 42 ? -3.087 0.229 -53.613 1.00 70.24 37 ASP B N 1
ATOM 2407 C CA . ASP B 2 42 ? -2.561 -0.248 -54.881 1.00 70.27 37 ASP B CA 1
ATOM 2408 C C . ASP B 2 42 ? -3.808 -0.931 -55.406 1.00 69.09 37 ASP B C 1
ATOM 2409 O O . ASP B 2 42 ? -4.370 -1.784 -54.735 1.00 68.24 37 ASP B O 1
ATOM 2414 N N . VAL B 2 43 ? -4.261 -0.534 -56.585 1.00 67.99 38 VAL B N 1
ATOM 2415 C CA . VAL B 2 43 ? -5.465 -1.091 -57.140 1.00 67.22 38 VAL B CA 1
ATOM 2416 C C . VAL B 2 43 ? -5.272 -1.550 -58.569 1.00 70.21 38 VAL B C 1
ATOM 2417 O O . VAL B 2 43 ? -4.426 -1.047 -59.297 1.00 70.87 38 VAL B O 1
ATOM 2421 N N . ARG B 2 44 ? -6.049 -2.544 -58.961 1.00 73.71 39 ARG B N 1
ATOM 2422 C CA . ARG B 2 44 ? -5.986 -3.045 -60.313 1.00 76.84 39 ARG B CA 1
ATOM 2423 C C . ARG B 2 44 ? -7.268 -2.551 -60.943 1.00 77.06 39 ARG B C 1
ATOM 2424 O O . ARG B 2 44 ? -8.316 -3.186 -60.833 1.00 75.81 39 ARG B O 1
ATOM 2432 N N . LEU B 2 45 ? -7.169 -1.391 -61.582 1.00 77.94 40 LEU B N 1
ATOM 2433 C CA . LEU B 2 45 ? -8.306 -0.747 -62.222 1.00 78.97 40 LEU B CA 1
ATOM 2434 C C . LEU B 2 45 ? -8.736 -1.470 -63.495 1.00 80.33 40 LEU B C 1
ATOM 2435 O O . LEU B 2 45 ? -9.919 -1.720 -63.694 1.00 80.53 40 LEU B O 1
ATOM 2440 N N . LYS B 2 46 ? -7.771 -1.773 -64.358 1.00 81.54 41 LYS B N 1
ATOM 2441 C CA . LYS B 2 46 ? -8.021 -2.497 -65.605 1.00 83.39 41 LYS B CA 1
ATOM 2442 C C . LYS B 2 46 ? -6.987 -3.610 -65.540 1.00 84.90 41 LYS B C 1
ATOM 2443 O O . LYS B 2 46 ? -6.078 -3.533 -64.719 1.00 86.36 41 LYS B O 1
ATOM 2445 N N . THR B 2 47 ? -7.109 -4.633 -66.382 1.00 86.01 42 THR B N 1
ATOM 2446 C CA . THR B 2 47 ? -6.164 -5.755 -66.359 1.00 86.13 42 THR B CA 1
ATOM 2447 C C . THR B 2 47 ? -4.736 -5.454 -66.859 1.00 86.06 42 THR B C 1
ATOM 2448 O O . THR B 2 47 ? -3.994 -6.368 -67.216 1.00 86.83 42 THR B O 1
ATOM 2452 N N . ASP B 2 48 ? -4.354 -4.178 -66.868 1.00 86.15 43 ASP B N 1
ATOM 2453 C CA . ASP B 2 48 ? -3.019 -3.741 -67.313 1.00 85.39 43 ASP B CA 1
ATOM 2454 C C . ASP B 2 48 ? -2.791 -2.297 -66.828 1.00 83.32 43 ASP B C 1
ATOM 2455 O O . ASP B 2 48 ? -1.883 -1.587 -67.290 1.00 81.49 43 ASP B O 1
ATOM 2460 N N . THR B 2 49 ? -3.652 -1.873 -65.908 1.00 80.57 44 THR B N 1
ATOM 2461 C CA . THR B 2 49 ? -3.588 -0.540 -65.338 1.00 77.76 44 THR B CA 1
ATOM 2462 C C . THR B 2 49 ? -3.577 -0.600 -63.819 1.00 74.97 44 THR B C 1
ATOM 2463 O O . THR B 2 49 ? -4.583 -0.961 -63.185 1.00 73.16 44 THR B O 1
ATOM 2467 N N . LEU B 2 50 ? -2.433 -0.253 -63.241 1.00 71.38 45 LEU B N 1
ATOM 2468 C CA . LEU B 2 50 ? -2.294 -0.214 -61.797 1.00 68.11 45 LEU B CA 1
ATOM 2469 C C . LEU B 2 50 ? -2.666 1.209 -61.383 1.00 66.64 45 LEU B C 1
ATOM 2470 O O . LEU B 2 50 ? -2.182 2.183 -61.961 1.00 65.36 45 LEU B O 1
ATOM 2475 N N . LEU B 2 51 ? -3.538 1.305 -60.388 1.00 64.98 46 LEU B N 1
ATOM 2476 C CA . LEU B 2 51 ? -4.007 2.571 -59.865 1.00 62.97 46 LEU B CA 1
ATOM 2477 C C . LEU B 2 51 ? -3.360 2.894 -58.524 1.00 62.58 46 LEU B C 1
ATOM 2478 O O . LEU B 2 51 ? -3.704 2.295 -57.510 1.00 63.04 46 LEU B O 1
ATOM 2483 N N . GLU B 2 52 ? -2.419 3.831 -58.523 1.00 62.19 47 GLU B N 1
ATOM 2484 C CA . GLU B 2 52 ? -1.765 4.271 -57.293 1.00 62.06 47 GLU B CA 1
ATOM 2485 C C . GLU B 2 52 ? -2.689 5.361 -56.703 1.00 62.37 47 GLU B C 1
ATOM 2486 O O . GLU B 2 52 ? -2.689 6.499 -57.183 1.00 63.38 47 GLU B O 1
ATOM 2492 N N . LEU B 2 53 ? -3.472 5.017 -55.677 1.00 60.62 48 LEU B N 1
ATOM 2493 C CA . LEU B 2 53 ? -4.424 5.959 -55.081 1.00 59.28 48 LEU B CA 1
ATOM 2494 C C . LEU B 2 53 ? -4.083 6.463 -53.678 1.00 58.84 48 LEU B C 1
ATOM 2495 O O . LEU B 2 53 ? -3.847 5.674 -52.776 1.00 59.03 48 LEU B O 1
ATOM 2500 N N . HIS B 2 54 ? -4.099 7.785 -53.496 1.00 59.13 49 HIS B N 1
ATOM 2501 C CA . HIS B 2 54 ? -3.789 8.413 -52.203 1.00 58.62 49 HIS B CA 1
ATOM 2502 C C . HIS B 2 54 ? -4.979 9.141 -51.598 1.00 59.63 49 HIS B C 1
ATOM 2503 O O . HIS B 2 54 ? -5.614 9.965 -52.258 1.00 61.32 49 HIS B O 1
ATOM 2510 N N . ILE B 2 55 ? -5.274 8.851 -50.337 1.00 59.35 50 ILE B N 1
ATOM 2511 C CA . ILE B 2 55 ? -6.352 9.537 -49.646 1.00 59.90 50 ILE B CA 1
ATOM 2512 C C . ILE B 2 55 ? -5.699 10.384 -48.575 1.00 62.94 50 ILE B C 1
ATOM 2513 O O . ILE B 2 55 ? -4.973 9.866 -47.743 1.00 63.66 50 ILE B O 1
ATOM 2518 N N . TYR B 2 56 ? -5.911 11.696 -48.622 1.00 65.57 51 TYR B N 1
ATOM 2519 C CA . TYR B 2 56 ? -5.325 12.577 -47.621 1.00 67.87 51 TYR B CA 1
ATOM 2520 C C . TYR B 2 56 ? -6.356 13.584 -47.164 1.00 69.00 51 TYR B C 1
ATOM 2521 O O . TYR B 2 56 ? -7.507 13.547 -47.593 1.00 67.45 51 TYR B O 1
ATOM 2530 N N . TYR B 2 57 ? -5.930 14.476 -46.277 1.00 71.95 52 TYR B N 1
ATOM 2531 C CA . TYR B 2 57 ? -6.793 15.520 -45.733 1.00 74.43 52 TYR B CA 1
ATOM 2532 C C . TYR B 2 57 ? -6.313 16.879 -46.190 1.00 76.22 52 TYR B C 1
ATOM 2533 O O . TYR B 2 57 ? -5.196 17.277 -45.868 1.00 76.76 52 TYR B O 1
ATOM 2542 N N . ASP B 2 58 ? -7.148 17.602 -46.927 1.00 77.14 53 ASP B N 1
ATOM 2543 C CA . ASP B 2 58 ? -6.747 18.926 -47.382 1.00 78.97 53 ASP B CA 1
ATOM 2544 C C . ASP B 2 58 ? -7.036 19.970 -46.320 1.00 80.07 53 ASP B C 1
ATOM 2545 O O . ASP B 2 58 ? -8.143 20.021 -45.778 1.00 80.62 53 ASP B O 1
ATOM 2550 N N . HIS B 2 59 ? -6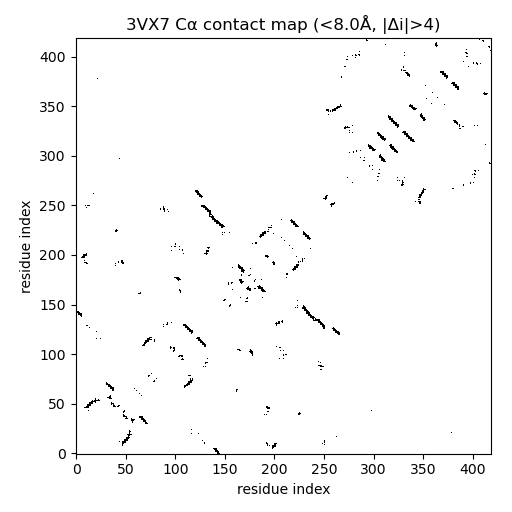.041 20.808 -46.031 1.00 81.11 54 HIS B N 1
ATOM 2551 C CA . HIS B 2 59 ? -6.183 21.849 -45.013 1.00 81.46 54 HIS B CA 1
ATOM 2552 C C . HIS B 2 59 ? -6.857 23.151 -45.462 1.00 79.63 54 HIS B C 1
ATOM 2553 O O . HIS B 2 59 ? -7.404 23.869 -44.628 1.00 78.85 54 HIS B O 1
ATOM 2560 N N . VAL B 2 60 ? -6.810 23.457 -46.760 1.00 77.52 55 VAL B N 1
ATOM 2561 C CA . VAL B 2 60 ? -7.455 24.660 -47.303 1.00 76.48 55 VAL B CA 1
ATOM 2562 C C . VAL B 2 60 ? -8.978 24.520 -47.121 1.00 77.61 55 VAL B C 1
ATOM 2563 O O . VAL B 2 60 ? -9.598 25.211 -46.293 1.00 77.62 55 VAL B O 1
ATOM 2567 N N . TYR B 2 61 ? -9.574 23.641 -47.928 1.00 77.64 56 TYR B N 1
ATOM 2568 C CA . TYR B 2 61 ? -10.994 23.305 -47.824 1.00 76.50 56 TYR B CA 1
ATOM 2569 C C . TYR B 2 61 ? -10.801 22.273 -46.730 1.00 76.13 56 TYR B C 1
ATOM 2570 O O . TYR B 2 61 ? -9.754 21.637 -46.686 1.00 76.19 56 TYR B O 1
ATOM 2579 N N . HIS B 2 62 ? -11.747 22.086 -45.830 1.00 76.24 57 HIS B N 1
ATOM 2580 C CA . HIS B 2 62 ? -11.476 21.106 -44.781 1.00 77.10 57 HIS B CA 1
ATOM 2581 C C . HIS B 2 62 ? -12.115 19.762 -45.065 1.00 75.50 57 HIS B C 1
ATOM 2582 O O . HIS B 2 62 ? -12.910 19.248 -44.281 1.00 76.83 57 HIS B O 1
ATOM 2589 N N . VAL B 2 63 ? -11.724 19.176 -46.187 1.00 71.32 58 VAL B N 1
ATOM 2590 C CA . VAL B 2 63 ? -12.293 17.921 -46.597 1.00 67.17 58 VAL B CA 1
ATOM 2591 C C . VAL B 2 63 ? -11.280 16.886 -47.029 1.00 66.04 58 VAL B C 1
ATOM 2592 O O . VAL B 2 63 ? -10.135 17.209 -47.334 1.00 65.49 58 VAL B O 1
ATOM 2596 N N . PRO B 2 64 ? -11.697 15.609 -47.038 1.00 64.77 59 PRO B N 1
ATOM 2597 C CA . PRO B 2 64 ? -10.800 14.537 -47.456 1.00 63.36 59 PRO B CA 1
ATOM 2598 C C . PRO B 2 64 ? -10.636 14.608 -48.972 1.00 62.33 59 PRO B C 1
ATOM 2599 O O . PRO B 2 64 ? -11.577 14.933 -49.702 1.00 59.83 59 PRO B O 1
ATOM 2603 N N . SER B 2 65 ? -9.423 14.312 -49.428 1.00 63.22 60 SER B N 1
ATOM 2604 C CA . SER B 2 65 ? -9.082 14.378 -50.848 1.00 64.77 60 SER B CA 1
ATOM 2605 C C . SER B 2 65 ? -8.434 13.130 -51.461 1.00 64.63 60 SER B C 1
ATOM 2606 O O . SER B 2 65 ? -7.821 12.316 -50.772 1.00 63.42 60 SER B O 1
ATOM 2609 N N . ILE B 2 66 ? -8.547 13.022 -52.781 1.00 64.52 61 ILE B N 1
ATOM 2610 C CA . ILE B 2 66 ? -7.981 11.902 -53.499 1.00 64.03 61 ILE B CA 1
ATOM 2611 C C . ILE B 2 66 ? -7.062 12.335 -54.616 1.00 63.20 61 ILE B C 1
ATOM 2612 O O . ILE B 2 66 ? -7.466 13.055 -55.513 1.00 64.11 61 ILE B O 1
ATOM 2617 N N . LYS B 2 67 ? -5.806 11.932 -54.523 1.00 63.06 62 LYS B N 1
ATOM 2618 C CA . LYS B 2 67 ? -4.856 12.203 -55.581 1.00 63.98 62 LYS B CA 1
ATOM 2619 C C . LYS B 2 67 ? -4.328 10.830 -55.936 1.00 64.72 62 LYS B C 1
ATOM 2620 O O . LYS B 2 67 ? -4.069 9.996 -55.065 1.00 64.86 62 LYS B O 1
ATOM 2626 N N . PHE B 2 68 ? -4.203 10.590 -57.230 1.00 64.82 63 PHE B N 1
ATOM 2627 C CA . PHE B 2 68 ? -3.747 9.313 -57.707 1.00 64.73 63 PHE B CA 1
ATOM 2628 C C . PHE B 2 68 ? -2.902 9.494 -58.918 1.00 65.96 63 PHE B C 1
ATOM 2629 O O . PHE B 2 68 ? -2.563 10.603 -59.298 1.00 67.55 63 PHE B O 1
ATOM 2637 N N . ARG B 2 69 ? -2.580 8.373 -59.536 1.00 66.91 64 ARG B N 1
ATOM 2638 C CA . ARG B 2 69 ? -1.801 8.382 -60.742 1.00 66.78 64 ARG B CA 1
ATOM 2639 C C . ARG B 2 69 ? -1.818 6.957 -61.273 1.00 66.04 64 ARG B C 1
ATOM 2640 O O . ARG B 2 69 ? -1.788 6.001 -60.506 1.00 64.42 64 ARG B O 1
ATOM 2648 N N . LEU B 2 70 ? -1.901 6.845 -62.593 1.00 67.00 65 LEU B N 1
ATOM 2649 C CA . LEU B 2 70 ? -1.994 5.573 -63.297 1.00 67.99 65 LEU B CA 1
ATOM 2650 C C . LEU B 2 70 ? -0.671 5.002 -63.787 1.00 69.79 65 LEU B C 1
ATOM 2651 O O . LEU B 2 70 ? 0.248 5.744 -64.115 1.00 70.26 65 LEU B O 1
ATOM 2656 N N . TRP B 2 71 ? -0.590 3.673 -63.828 1.00 71.75 66 TRP B N 1
ATOM 2657 C CA . TRP B 2 71 ? 0.597 2.975 -64.305 1.00 73.06 66 TRP B CA 1
ATOM 2658 C C . TRP B 2 71 ? 0.183 1.838 -65.231 1.00 76.15 66 TRP B C 1
ATOM 2659 O O . TRP B 2 71 ? -0.804 1.138 -64.988 1.00 75.33 66 TRP B O 1
ATOM 2670 N N . SER B 2 72 ? 0.949 1.667 -66.302 1.00 80.80 67 SER B N 1
ATOM 2671 C CA . SER B 2 72 ? 0.673 0.620 -67.269 1.00 85.27 67 SER B CA 1
ATOM 2672 C C . SER B 2 72 ? 1.667 -0.519 -67.091 1.00 87.20 67 SER B C 1
ATOM 2673 O O . SER B 2 72 ? 2.883 -0.305 -67.031 1.00 87.70 67 SER B O 1
ATOM 2676 N N . LEU B 2 73 ? 1.125 -1.728 -66.998 1.00 88.60 68 LEU B N 1
ATOM 2677 C CA . LEU B 2 73 ? 1.917 -2.929 -66.830 1.00 89.60 68 LEU B CA 1
ATOM 2678 C C . LEU B 2 73 ? 2.378 -3.449 -68.178 1.00 92.12 68 LEU B C 1
ATOM 2679 O O . LEU B 2 73 ? 1.723 -4.296 -68.783 1.00 92.52 68 LEU B O 1
ATOM 2684 N N . ASP B 2 74 ? 3.509 -2.940 -68.644 1.00 95.58 69 ASP B N 1
ATOM 2685 C CA . ASP B 2 74 ? 4.068 -3.357 -69.918 1.00 98.30 69 ASP B CA 1
ATOM 2686 C C . ASP B 2 74 ? 5.187 -4.319 -69.630 1.00 100.05 69 ASP B C 1
ATOM 2687 O O . ASP B 2 74 ? 5.804 -4.269 -68.567 1.00 100.22 69 ASP B O 1
ATOM 2692 N N . THR B 2 75 ? 5.482 -5.165 -70.602 1.00 101.85 70 THR B N 1
ATOM 2693 C CA . THR B 2 75 ? 6.535 -6.146 -70.440 1.00 103.50 70 THR B CA 1
ATOM 2694 C C . THR B 2 75 ? 7.573 -5.871 -71.511 1.00 105.02 70 THR B C 1
ATOM 2695 O O . THR B 2 75 ? 7.265 -5.917 -72.689 1.00 105.13 70 THR B O 1
ATOM 2699 N N . GLU B 2 76 ? 8.801 -5.579 -71.109 1.00 107.66 71 GLU B N 1
ATOM 2700 C CA . GLU B 2 76 ? 9.857 -5.276 -72.070 1.00 110.49 71 GLU B CA 1
ATOM 2701 C C . GLU B 2 76 ? 10.214 -6.514 -72.870 1.00 111.98 71 GLU B C 1
ATOM 2702 O O . GLU B 2 76 ? 9.775 -6.679 -74.002 1.00 113.26 71 GLU B O 1
ATOM 2708 N N . GLU B 2 77 ? 11.015 -7.383 -72.276 1.00 113.19 72 GLU B N 1
ATOM 2709 C CA . GLU B 2 77 ? 11.388 -8.587 -72.975 1.00 114.44 72 GLU B CA 1
ATOM 2710 C C . GLU B 2 77 ? 10.941 -9.742 -72.108 1.00 113.89 72 GLU B C 1
ATOM 2711 O O . GLU B 2 77 ? 9.912 -10.371 -72.346 1.00 112.92 72 GLU B O 1
ATOM 2717 N N . ASP B 2 78 ? 11.732 -10.012 -71.089 1.00 113.78 73 ASP B N 1
ATOM 2718 C CA . ASP B 2 78 ? 11.447 -11.067 -70.132 1.00 114.82 73 ASP B CA 1
ATOM 2719 C C . ASP B 2 78 ? 11.320 -10.373 -68.801 1.00 113.66 73 ASP B C 1
ATOM 2720 O O . ASP B 2 78 ? 11.187 -11.010 -67.755 1.00 114.10 73 ASP B O 1
ATOM 2725 N N . ILE B 2 79 ? 11.367 -9.049 -68.869 1.00 111.85 74 ILE B N 1
ATOM 2726 C CA . ILE B 2 79 ? 11.311 -8.186 -67.696 1.00 109.19 74 ILE B CA 1
ATOM 2727 C C . ILE B 2 79 ? 9.997 -7.403 -67.652 1.00 107.60 74 ILE B C 1
ATOM 2728 O O . ILE B 2 79 ? 9.506 -6.930 -68.681 1.00 107.44 74 ILE B O 1
ATOM 2733 N N . SER B 2 80 ? 9.427 -7.299 -66.453 1.00 105.53 75 SER B N 1
ATOM 2734 C CA . SER B 2 80 ? 8.162 -6.597 -66.244 1.00 102.43 75 SER B CA 1
ATOM 2735 C C . SER B 2 80 ? 8.398 -5.121 -65.986 1.00 100.97 75 SER B C 1
ATOM 2736 O O . SER B 2 80 ? 9.196 -4.754 -65.126 1.00 100.39 75 SER B O 1
ATOM 2739 N N . SER B 2 81 ? 7.683 -4.273 -66.716 1.00 98.94 76 SER B N 1
ATOM 2740 C CA . SER B 2 81 ? 7.836 -2.836 -66.554 1.00 96.89 76 SER B CA 1
ATOM 2741 C C . SER B 2 81 ? 6.558 -2.169 -66.069 1.00 95.13 76 SER B C 1
ATOM 2742 O O . SER B 2 81 ? 5.453 -2.626 -66.362 1.00 95.60 76 SER B O 1
ATOM 2745 N N . LEU B 2 82 ? 6.720 -1.080 -65.326 1.00 92.16 77 LEU B N 1
ATOM 2746 C CA . LEU B 2 82 ? 5.592 -0.321 -64.793 1.00 89.53 77 LEU B CA 1
ATOM 2747 C C . LEU B 2 82 ? 5.811 1.124 -65.230 1.00 88.98 77 LEU B C 1
ATOM 2748 O O . LEU B 2 82 ? 6.706 1.786 -64.708 1.00 88.95 77 LEU B O 1
ATOM 2753 N N . ARG B 2 83 ? 5.015 1.631 -66.172 1.00 88.39 78 ARG B N 1
ATOM 2754 C CA . ARG B 2 83 ? 5.239 3.007 -66.624 1.00 87.63 78 ARG B CA 1
ATOM 2755 C C . ARG B 2 83 ? 4.151 4.040 -66.348 1.00 86.98 78 ARG B C 1
ATOM 2756 O O . ARG B 2 83 ? 2.967 3.823 -66.614 1.00 86.64 78 ARG B O 1
ATOM 2764 N N . LEU B 2 84 ? 4.597 5.188 -65.840 1.00 85.96 79 LEU B N 1
ATOM 2765 C CA . LEU B 2 84 ? 3.719 6.297 -65.510 1.00 84.14 79 LEU B CA 1
ATOM 2766 C C . LEU B 2 84 ? 2.975 6.770 -66.735 1.00 83.74 79 LEU B C 1
ATOM 2767 O O . LEU B 2 84 ? 3.537 6.929 -67.816 1.00 83.37 79 LEU B O 1
ATOM 2772 N N . LEU B 2 85 ? 1.696 7.012 -66.543 1.00 84.01 80 LEU B N 1
ATOM 2773 C CA . LEU B 2 85 ? 0.867 7.479 -67.613 1.00 84.41 80 LEU B CA 1
ATOM 2774 C C . LEU B 2 85 ? 0.412 8.906 -67.369 1.00 84.81 80 LEU B C 1
ATOM 2775 O O . LEU B 2 85 ? 0.130 9.306 -66.233 1.00 85.18 80 LEU B O 1
ATOM 2780 N N . THR B 2 86 ? 0.375 9.669 -68.456 1.00 84.28 81 THR B N 1
ATOM 2781 C CA . THR B 2 86 ? -0.106 11.039 -68.466 1.00 82.52 81 THR B CA 1
ATOM 2782 C C . THR B 2 86 ? -1.044 10.979 -69.656 1.00 83.09 81 THR B C 1
ATOM 2783 O O . THR B 2 86 ? -0.591 10.954 -70.793 1.00 83.23 81 THR B O 1
ATOM 2787 N N . LEU B 2 87 ? -2.342 10.894 -69.395 1.00 84.02 82 LEU B N 1
ATOM 2788 C CA . LEU B 2 87 ? -3.321 10.823 -70.470 1.00 86.09 82 LEU B CA 1
ATOM 2789 C C . LEU B 2 87 ? -3.975 12.193 -70.600 1.00 88.84 82 LEU B C 1
ATOM 2790 O O . LEU B 2 87 ? -3.881 13.022 -69.689 1.00 88.44 82 LEU B O 1
ATOM 2795 N N . SER B 2 88 ? -4.619 12.423 -71.745 1.00 91.71 83 SER B N 1
ATOM 2796 C CA . SER B 2 88 ? -5.329 13.674 -72.036 1.00 94.25 83 SER B CA 1
ATOM 2797 C C . SER B 2 88 ? -6.561 13.642 -71.151 1.00 96.36 83 SER B C 1
ATOM 2798 O O . SER B 2 88 ? -6.913 12.575 -70.646 1.00 98.68 83 SER B O 1
ATOM 2801 N N . ASP B 2 89 ? -7.238 14.767 -70.939 1.00 96.56 84 ASP B N 1
ATOM 2802 C CA . ASP B 2 89 ? -8.421 14.659 -70.095 1.00 96.93 84 ASP B CA 1
ATOM 2803 C C . ASP B 2 89 ? -9.479 13.840 -70.846 1.00 96.94 84 ASP B C 1
ATOM 2804 O O . ASP B 2 89 ? -10.450 13.369 -70.250 1.00 96.87 84 ASP B O 1
ATOM 2809 N N . SER B 2 90 ? -9.281 13.674 -72.155 1.00 96.20 85 SER B N 1
ATOM 2810 C CA . SER B 2 90 ? -10.196 12.890 -72.984 1.00 95.81 85 SER B CA 1
ATOM 2811 C C . SER B 2 90 ? -9.884 11.418 -72.756 1.00 96.06 85 SER B C 1
ATOM 2812 O O . SER B 2 90 ? -10.787 10.594 -72.555 1.00 95.15 85 SER B O 1
ATOM 2814 N N . GLU B 2 91 ? -8.589 11.104 -72.785 1.00 96.68 86 GLU B N 1
ATOM 2815 C CA . GLU B 2 91 ? -8.088 9.742 -72.567 1.00 96.54 86 GLU B CA 1
ATOM 2816 C C . GLU B 2 91 ? -8.459 9.269 -71.170 1.00 94.81 86 GLU B C 1
ATOM 2817 O O . GLU B 2 91 ? -8.917 8.143 -70.981 1.00 94.23 86 GLU B O 1
ATOM 2823 N N . LEU B 2 92 ? -8.259 10.162 -70.204 1.00 93.04 87 LEU B N 1
ATOM 2824 C CA . LEU B 2 92 ? -8.547 9.906 -68.803 1.00 90.70 87 LEU B CA 1
ATOM 2825 C C . LEU B 2 92 ? -10.033 9.624 -68.597 1.00 88.86 87 LEU B C 1
ATOM 2826 O O . LEU B 2 92 ? -10.401 8.666 -67.924 1.00 87.24 87 LEU B O 1
ATOM 2831 N N . ARG B 2 93 ? -10.877 10.462 -69.192 1.00 88.33 88 ARG B N 1
ATOM 2832 C CA . ARG B 2 93 ? -12.325 10.320 -69.081 1.00 88.01 88 ARG B CA 1
ATOM 2833 C C . ARG B 2 93 ? -12.842 9.008 -69.661 1.00 86.53 88 ARG B C 1
ATOM 2834 O O . ARG B 2 93 ? -14.019 8.682 -69.517 1.00 87.03 88 ARG B O 1
ATOM 2842 N N . SER B 2 94 ? -11.969 8.258 -70.320 1.00 85.28 89 SER B N 1
ATOM 2843 C CA . SER B 2 94 ? -12.358 6.970 -70.891 1.00 83.89 89 SER B CA 1
ATOM 2844 C C . SER B 2 94 ? -12.303 5.865 -69.816 1.00 83.20 89 SER B C 1
ATOM 2845 O O . SER B 2 94 ? -13.291 5.158 -69.601 1.00 82.55 89 SER B O 1
ATOM 2847 N N . ILE B 2 95 ? -11.156 5.753 -69.133 1.00 82.54 90 ILE B N 1
ATOM 2848 C CA . ILE B 2 95 ? -10.916 4.748 -68.086 1.00 80.71 90 ILE B CA 1
ATOM 2849 C C . ILE B 2 95 ? -11.517 5.047 -66.716 1.00 79.73 90 ILE B C 1
ATOM 2850 O O . ILE B 2 95 ? -11.347 4.263 -65.783 1.00 79.67 90 ILE B O 1
ATOM 2855 N N . LEU B 2 96 ? -12.195 6.174 -66.574 1.00 77.63 91 LEU B N 1
ATOM 2856 C CA . LEU B 2 96 ? -12.780 6.504 -65.289 1.00 76.28 91 LEU B CA 1
ATOM 2857 C C . LEU B 2 96 ? -14.257 6.830 -65.476 1.00 75.65 91 LEU B C 1
ATOM 2858 O O . LEU B 2 96 ? -14.794 6.649 -66.565 1.00 76.78 91 LEU B O 1
ATOM 2863 N N . ASN B 2 97 ? -14.906 7.275 -64.403 1.00 74.99 92 ASN B N 1
ATOM 2864 C CA . ASN B 2 97 ? -16.316 7.655 -64.410 1.00 74.12 92 ASN B CA 1
ATOM 2865 C C . ASN B 2 97 ? -16.404 9.016 -63.732 1.00 74.82 92 ASN B C 1
ATOM 2866 O O . ASN B 2 97 ? -16.940 9.135 -62.622 1.00 74.28 92 ASN B O 1
ATOM 2871 N N . LEU B 2 98 ? -15.876 10.042 -64.391 1.00 75.53 93 LEU B N 1
ATOM 2872 C CA . LEU B 2 98 ? -15.867 11.385 -63.818 1.00 77.20 93 LEU B CA 1
ATOM 2873 C C . LEU B 2 98 ? -17.219 12.060 -63.709 1.00 78.71 93 LEU B C 1
ATOM 2874 O O . LEU B 2 98 ? -17.527 12.685 -62.685 1.00 79.59 93 LEU B O 1
ATOM 2879 N N . GLY B 2 99 ? -18.034 11.926 -64.751 1.00 79.01 94 GLY B N 1
ATOM 2880 C CA . GLY B 2 99 ? -19.339 12.545 -64.717 1.00 79.45 94 GLY B CA 1
ATOM 2881 C C . GLY B 2 99 ? -19.187 13.997 -64.332 1.00 80.53 94 GLY B C 1
ATOM 2882 O O . GLY B 2 99 ? -18.332 14.705 -64.869 1.00 80.58 94 GLY B O 1
ATOM 2883 N N . THR B 2 100 ? -20.003 14.433 -63.385 1.00 81.18 95 THR B N 1
ATOM 2884 C CA . THR B 2 100 ? -19.982 15.809 -62.926 1.00 83.34 95 THR B CA 1
ATOM 2885 C C . THR B 2 100 ? -18.634 16.233 -62.285 1.00 83.57 95 THR B C 1
ATOM 2886 O O . THR B 2 100 ? -18.354 17.429 -62.121 1.00 84.76 95 THR B O 1
ATOM 2890 N N . PHE B 2 101 ? -17.786 15.263 -61.954 1.00 83.26 96 PHE B N 1
ATOM 2891 C CA . PHE B 2 101 ? -16.490 15.560 -61.332 1.00 82.48 96 PHE B CA 1
ATOM 2892 C C . PHE B 2 101 ? -15.442 16.059 -62.302 1.00 80.49 96 PHE B C 1
ATOM 2893 O O . PHE B 2 101 ? -15.670 16.102 -63.507 1.00 81.49 96 PHE B O 1
ATOM 2901 N N . SER B 2 102 ? -14.287 16.432 -61.757 1.00 77.68 97 SER B N 1
ATOM 2902 C CA . SER B 2 102 ? -13.165 16.933 -62.550 1.00 74.23 97 SER B CA 1
ATOM 2903 C C . SER B 2 102 ? -11.806 16.708 -61.870 1.00 71.73 97 SER B C 1
ATOM 2904 O O . SER B 2 102 ? -11.638 16.911 -60.672 1.00 69.96 97 SER B O 1
ATOM 2907 N N . VAL B 2 103 ? -10.848 16.278 -62.681 1.00 71.21 98 VAL B N 1
ATOM 2908 C CA . VAL B 2 103 ? -9.480 15.959 -62.269 1.00 70.00 98 VAL B CA 1
ATOM 2909 C C . VAL B 2 103 ? -8.470 16.805 -63.060 1.00 69.02 98 VAL B C 1
ATOM 2910 O O . VAL B 2 103 ? -8.605 16.956 -64.277 1.00 68.88 98 VAL B O 1
ATOM 2914 N N . THR B 2 104 ? -7.479 17.366 -62.371 1.00 67.99 99 THR B N 1
ATOM 2915 C CA . THR B 2 104 ? -6.457 18.156 -63.047 1.00 68.84 99 THR B CA 1
ATOM 2916 C C . THR B 2 104 ? -5.094 17.533 -62.781 1.00 69.69 99 THR B C 1
ATOM 2917 O O . THR B 2 104 ? -4.726 17.262 -61.637 1.00 70.24 99 THR B O 1
ATOM 2921 N N . LEU B 2 105 ? -4.357 17.274 -63.852 1.00 70.64 100 LEU B N 1
ATOM 2922 C CA . LEU B 2 105 ? -3.031 16.680 -63.748 1.00 71.98 100 LEU B CA 1
ATOM 2923 C C . LEU B 2 105 ? -2.040 17.784 -63.423 1.00 73.70 100 LEU B C 1
ATOM 2924 O O . LEU B 2 105 ? -1.867 18.698 -64.207 1.00 75.35 100 LEU B O 1
ATOM 2929 N N . SER B 2 106 ? -1.396 17.713 -62.271 1.00 76.17 101 SER B N 1
ATOM 2930 C CA . SER B 2 106 ? -0.402 18.714 -61.906 1.00 79.74 101 SER B CA 1
ATOM 2931 C C . SER B 2 106 ? 0.823 17.976 -61.411 1.00 82.24 101 SER B C 1
ATOM 2932 O O . SER B 2 106 ? 0.924 16.761 -61.575 1.00 82.68 101 SER B O 1
ATOM 2935 N N . THR B 2 107 ? 1.739 18.711 -60.788 1.00 84.32 102 THR B N 1
ATOM 2936 C CA . THR B 2 107 ? 2.979 18.147 -60.260 1.00 85.99 102 THR B CA 1
ATOM 2937 C C . THR B 2 107 ? 2.864 17.896 -58.757 1.00 87.83 102 THR B C 1
ATOM 2938 O O . THR B 2 107 ? 1.951 18.416 -58.110 1.00 88.31 102 THR B O 1
ATOM 2942 N N . ASP B 2 108 ? 3.791 17.107 -58.212 1.00 88.89 103 ASP B N 1
ATOM 2943 C CA . ASP B 2 108 ? 3.806 16.793 -56.778 1.00 89.60 103 ASP B CA 1
ATOM 2944 C C . ASP B 2 108 ? 4.506 17.895 -55.982 1.00 89.02 103 ASP B C 1
ATOM 2945 O O . ASP B 2 108 ? 5.157 18.766 -56.550 1.00 87.69 103 ASP B O 1
ATOM 2950 N N . MET B 2 109 ? 4.374 17.843 -54.664 1.00 88.94 104 MET B N 1
ATOM 2951 C CA . MET B 2 109 ? 4.968 18.844 -53.787 1.00 89.08 104 MET B CA 1
ATOM 2952 C C . MET B 2 109 ? 6.324 19.401 -54.204 1.00 88.46 104 MET B C 1
ATOM 2953 O O . MET B 2 109 ? 6.537 20.615 -54.174 1.00 89.25 104 MET B O 1
ATOM 2958 N N . GLU B 2 110 ? 7.245 18.521 -54.583 1.00 87.25 105 GLU B N 1
ATOM 2959 C CA . GLU B 2 110 ? 8.589 18.953 -54.964 1.00 85.27 105 GLU B CA 1
ATOM 2960 C C . GLU B 2 110 ? 8.863 18.864 -56.462 1.00 83.35 105 GLU B C 1
ATOM 2961 O O . GLU B 2 110 ? 9.994 18.653 -56.882 1.00 82.88 105 GLU B O 1
ATOM 2963 N N . MET B 2 111 ? 7.826 19.023 -57.268 1.00 82.08 106 MET B N 1
ATOM 2964 C CA . MET B 2 111 ? 7.986 18.972 -58.710 1.00 82.16 106 MET B CA 1
ATOM 2965 C C . MET B 2 111 ? 8.978 17.926 -59.171 1.00 81.59 106 MET B C 1
ATOM 2966 O O . MET B 2 111 ? 9.916 18.230 -59.901 1.00 81.95 106 MET B O 1
ATOM 2971 N N . LYS B 2 112 ? 8.764 16.690 -58.734 1.00 81.14 107 LYS B N 1
ATOM 2972 C CA . LYS B 2 112 ? 9.613 15.568 -59.111 1.00 80.06 107 LYS B CA 1
ATOM 2973 C C . LYS B 2 112 ? 8.837 14.752 -60.152 1.00 80.23 107 LYS B C 1
ATOM 2974 O O . LYS B 2 112 ? 9.389 14.342 -61.180 1.00 78.83 107 LYS B O 1
ATOM 2976 N N . SER B 2 113 ? 7.546 14.547 -59.877 1.00 80.45 108 SER B N 1
ATOM 2977 C CA . SER B 2 113 ? 6.641 13.789 -60.753 1.00 80.48 108 SER B CA 1
ATOM 2978 C C . SER B 2 113 ? 5.221 14.384 -60.804 1.00 79.11 108 SER B C 1
ATOM 2979 O O . SER B 2 113 ? 5.026 15.582 -60.591 1.00 78.00 108 SER B O 1
ATOM 2982 N N . VAL B 2 114 ? 4.225 13.543 -61.062 1.00 77.42 109 VAL B N 1
ATOM 2983 C CA . VAL B 2 114 ? 2.865 14.038 -61.141 1.00 76.26 109 VAL B CA 1
ATOM 2984 C C . VAL B 2 114 ? 1.806 13.248 -60.401 1.00 76.66 109 VAL B C 1
ATOM 2985 O O . VAL B 2 114 ? 2.060 12.164 -59.898 1.00 77.17 109 VAL B O 1
ATOM 2989 N N . TYR B 2 115 ? 0.614 13.836 -60.327 1.00 77.28 110 TYR B N 1
ATOM 2990 C CA . TYR B 2 115 ? -0.568 13.234 -59.698 1.00 76.84 110 TYR B CA 1
ATOM 2991 C C . TYR B 2 115 ? -1.777 13.775 -60.414 1.00 74.86 110 TYR B C 1
ATOM 2992 O O . TYR B 2 115 ? -1.733 14.855 -60.985 1.00 76.72 110 TYR B O 1
ATOM 3001 N N . TYR B 2 116 ? -2.861 13.024 -60.375 1.00 71.97 111 TYR B N 1
ATOM 3002 C CA . TYR B 2 116 ? -4.102 13.483 -60.946 1.00 68.47 111 TYR B CA 1
ATOM 3003 C C . TYR B 2 116 ? -4.813 13.894 -59.673 1.00 67.24 111 TYR B C 1
ATOM 3004 O O . TYR B 2 116 ? -4.780 13.180 -58.667 1.00 68.28 111 TYR B O 1
ATOM 3013 N N . TYR B 2 117 ? -5.426 15.059 -59.689 1.00 63.81 112 TYR B N 1
ATOM 3014 C CA . TYR B 2 117 ? -6.109 15.523 -58.512 1.00 60.63 112 TYR B CA 1
ATOM 3015 C C . TYR B 2 117 ? -7.594 15.615 -58.794 1.00 62.05 112 TYR B C 1
ATOM 3016 O O . TYR B 2 117 ? -7.999 16.220 -59.787 1.00 63.11 112 TYR B O 1
ATOM 3025 N N . ILE B 2 118 ? -8.407 14.997 -57.947 1.00 62.79 113 ILE B N 1
ATOM 3026 C CA . ILE B 2 118 ? -9.847 15.081 -58.130 1.00 65.40 113 ILE B CA 1
ATOM 3027 C C . ILE B 2 118 ? -10.125 16.416 -57.454 1.00 67.02 113 ILE B C 1
ATOM 3028 O O . ILE B 2 118 ? -9.799 16.574 -56.279 1.00 67.58 113 ILE B O 1
ATOM 3033 N N . ASN B 2 119 ? -10.679 17.387 -58.178 1.00 68.74 114 ASN B N 1
ATOM 3034 C CA . ASN B 2 119 ? -10.928 18.689 -57.564 1.00 71.33 114 ASN B CA 1
ATOM 3035 C C . ASN B 2 119 ? -11.787 18.455 -56.338 1.00 71.57 114 ASN B C 1
ATOM 3036 O O . ASN B 2 119 ? -12.816 17.784 -56.420 1.00 71.54 114 ASN B O 1
ATOM 3041 N N . ASN B 2 120 ? -11.354 19.015 -55.208 1.00 71.58 115 ASN B N 1
ATOM 3042 C CA . ASN B 2 120 ? -12.034 18.845 -53.927 1.00 72.42 115 ASN B CA 1
ATOM 3043 C C . ASN B 2 120 ? -12.831 20.025 -53.378 1.00 73.76 115 ASN B C 1
ATOM 3044 O O . ASN B 2 120 ? -13.509 19.879 -52.361 1.00 74.67 115 ASN B O 1
ATOM 3049 N N . CYS B 2 121 ? -12.752 21.180 -54.038 1.00 75.50 116 CYS B N 1
ATOM 3050 C CA . CYS B 2 121 ? -13.450 22.403 -53.604 1.00 75.95 116 CYS B CA 1
ATOM 3051 C C . CYS B 2 121 ? -14.890 22.239 -53.118 1.00 75.49 116 CYS B C 1
ATOM 3052 O O . CYS B 2 121 ? -15.209 22.602 -51.989 1.00 74.82 116 CYS B O 1
ATOM 3055 N N . ASP B 2 122 ? -15.755 21.694 -53.964 1.00 75.95 117 ASP B N 1
ATOM 3056 C CA . ASP B 2 122 ? -17.166 21.484 -53.613 1.00 77.16 117 ASP B CA 1
ATOM 3057 C C . ASP B 2 122 ? -17.455 20.139 -52.891 1.00 77.15 117 ASP B C 1
ATOM 3058 O O . ASP B 2 122 ? -18.623 19.757 -52.685 1.00 75.43 117 ASP B O 1
ATOM 3063 N N . THR B 2 123 ? -16.387 19.428 -52.521 1.00 76.61 118 THR B N 1
ATOM 3064 C CA . THR B 2 123 ? -16.485 18.136 -51.834 1.00 75.29 118 THR B CA 1
ATOM 3065 C C . THR B 2 123 ? -17.533 18.146 -50.739 1.00 74.61 118 THR B C 1
ATOM 3066 O O . THR B 2 123 ? -18.321 17.215 -50.609 1.00 74.87 118 THR B O 1
ATOM 3070 N N . ASP B 2 124 ? -17.550 19.217 -49.962 1.00 74.79 119 ASP B N 1
ATOM 3071 C CA . ASP B 2 124 ? -18.476 19.319 -48.852 1.00 75.29 119 ASP B CA 1
ATOM 3072 C C . ASP B 2 124 ? -19.941 19.471 -49.258 1.00 75.11 119 ASP B C 1
ATOM 3073 O O . ASP B 2 124 ? -20.822 18.809 -48.709 1.00 73.83 119 ASP B O 1
ATOM 3078 N N . ALA B 2 125 ? -20.224 20.341 -50.214 1.00 75.38 120 ALA B N 1
ATOM 3079 C CA . ALA B 2 125 ? -21.609 20.510 -50.621 1.00 75.33 120 ALA B CA 1
ATOM 3080 C C . ALA B 2 125 ? -22.113 19.196 -51.202 1.00 74.34 120 ALA B C 1
ATOM 3081 O O . ALA B 2 125 ? -23.305 19.029 -51.447 1.00 74.06 120 ALA B O 1
ATOM 3083 N N . ASN B 2 126 ? -21.181 18.268 -51.407 1.00 73.38 121 ASN B N 1
ATOM 3084 C CA . ASN B 2 126 ? -21.469 16.944 -51.953 1.00 71.67 121 ASN B CA 1
ATOM 3085 C C . ASN B 2 126 ? -21.791 15.904 -50.908 1.00 71.01 121 ASN B C 1
ATOM 3086 O O . ASN B 2 126 ? -22.845 15.283 -50.961 1.00 72.59 121 ASN B O 1
ATOM 3091 N N . VAL B 2 127 ? -20.870 15.696 -49.971 1.00 69.66 122 VAL B N 1
ATOM 3092 C CA . VAL B 2 127 ? -21.072 14.699 -48.934 1.00 69.36 122 VAL B CA 1
ATOM 3093 C C . VAL B 2 127 ? -22.220 15.021 -47.981 1.00 70.11 122 VAL B C 1
ATOM 3094 O O . VAL B 2 127 ? -23.131 14.213 -47.841 1.00 72.00 122 VAL B O 1
ATOM 3098 N N . GLY B 2 128 ? -22.189 16.179 -47.329 1.00 70.35 123 GLY B N 1
ATOM 3099 C CA . GLY B 2 128 ? -23.270 16.532 -46.423 1.00 71.85 123 GLY B CA 1
ATOM 3100 C C . GLY B 2 128 ? -22.907 17.256 -45.134 1.00 74.16 123 GLY B C 1
ATOM 3101 O O . GLY B 2 128 ? -21.733 17.396 -44.780 1.00 74.14 123 GLY B O 1
ATOM 3102 N N . SER B 2 129 ? -23.945 17.709 -44.431 1.00 75.86 124 SER B N 1
ATOM 3103 C CA . SER B 2 129 ? -23.840 18.437 -43.152 1.00 77.26 124 SER B CA 1
ATOM 3104 C C . SER B 2 129 ? -23.170 17.659 -42.007 1.00 77.85 124 SER B C 1
ATOM 3105 O O . SER B 2 129 ? -22.260 18.169 -41.354 1.00 78.16 124 SER B O 1
ATOM 3108 N N . ASP B 2 130 ? -23.642 16.436 -41.764 1.00 78.75 125 ASP B N 1
ATOM 3109 C CA . ASP B 2 130 ? -23.121 15.557 -40.712 1.00 80.11 125 ASP B CA 1
ATOM 3110 C C . ASP B 2 130 ? -21.621 15.346 -40.699 1.00 79.63 125 ASP B C 1
ATOM 3111 O O . ASP B 2 130 ? -21.055 14.896 -41.683 1.00 80.48 125 ASP B O 1
ATOM 3116 N N . VAL B 2 131 ? -20.965 15.643 -39.587 1.00 79.36 126 VAL B N 1
ATOM 3117 C CA . VAL B 2 131 ? -19.529 15.409 -39.536 1.00 79.60 126 VAL B CA 1
ATOM 3118 C C . VAL B 2 131 ? -19.361 13.952 -39.139 1.00 81.14 126 VAL B C 1
ATOM 3119 O O . VAL B 2 131 ? -18.275 13.378 -39.231 1.00 81.12 126 VAL B O 1
ATOM 3123 N N . GLU B 2 132 ? -20.467 13.354 -38.709 1.00 82.94 127 GLU B N 1
ATOM 3124 C CA . GLU B 2 132 ? -20.473 11.951 -38.326 1.00 84.54 127 GLU B CA 1
ATOM 3125 C C . GLU B 2 132 ? -20.637 11.089 -39.572 1.00 83.23 127 GLU B C 1
ATOM 3126 O O . GLU B 2 132 ? -21.666 11.149 -40.233 1.00 83.73 127 GLU B O 1
ATOM 3132 N N . HIS B 2 133 ? -19.623 10.292 -39.887 1.00 81.92 128 HIS B N 1
ATOM 3133 C CA . HIS B 2 133 ? -19.649 9.418 -41.061 1.00 80.85 128 HIS B CA 1
ATOM 3134 C C . HIS B 2 133 ? -19.238 10.193 -42.283 1.00 79.05 128 HIS B C 1
ATOM 3135 O O . HIS B 2 133 ? -19.381 9.733 -43.421 1.00 77.84 128 HIS B O 1
ATOM 3142 N N . TYR B 2 134 ? -18.728 11.387 -42.031 1.00 77.65 129 TYR B N 1
ATOM 3143 C CA . TYR B 2 134 ? -18.285 12.239 -43.111 1.00 75.97 129 TYR B CA 1
ATOM 3144 C C . TYR B 2 134 ? -17.383 11.407 -44.044 1.00 73.42 129 TYR B C 1
ATOM 3145 O O . TYR B 2 134 ? -17.681 11.260 -45.225 1.00 72.87 129 TYR B O 1
ATOM 3154 N N . LEU B 2 135 ? -16.316 10.814 -43.523 1.00 70.29 130 LEU B N 1
ATOM 3155 C CA . LEU B 2 135 ? -15.455 10.030 -44.397 1.00 68.06 130 LEU B CA 1
ATOM 3156 C C . LEU B 2 135 ? -16.119 8.851 -45.098 1.00 66.53 130 LEU B C 1
ATOM 3157 O O . LEU B 2 135 ? -15.653 8.404 -46.149 1.00 65.31 130 LEU B O 1
ATOM 3162 N N . THR B 2 136 ? -17.200 8.340 -44.521 1.00 66.07 131 THR B N 1
ATOM 3163 C CA . THR B 2 136 ? -17.897 7.189 -45.101 1.00 65.41 131 THR B CA 1
ATOM 3164 C C . THR B 2 136 ? -18.698 7.633 -46.311 1.00 63.70 131 THR B C 1
ATOM 3165 O O . THR B 2 136 ? -18.464 7.142 -47.419 1.00 63.77 131 THR B O 1
ATOM 3169 N N . ARG B 2 137 ? -19.631 8.565 -46.085 1.00 61.83 132 ARG B N 1
ATOM 3170 C CA . ARG B 2 137 ? -20.482 9.121 -47.145 1.00 60.31 132 ARG B CA 1
ATOM 3171 C C . ARG B 2 137 ? -19.623 9.630 -48.304 1.00 59.74 132 ARG B C 1
ATOM 3172 O O . ARG B 2 137 ? -20.006 9.524 -49.479 1.00 60.22 132 ARG B O 1
ATOM 3180 N N . TRP B 2 138 ? -18.461 10.178 -47.961 1.00 58.90 133 TRP B N 1
ATOM 3181 C CA . TRP B 2 138 ? -17.519 10.678 -48.947 1.00 58.34 133 TRP B CA 1
ATOM 3182 C C . TRP B 2 138 ? -17.070 9.519 -49.842 1.00 56.99 133 TRP B C 1
ATOM 3183 O O . TRP B 2 138 ? -17.588 9.361 -50.947 1.00 56.10 133 TRP B O 1
ATOM 3194 N N . ILE B 2 139 ? -16.122 8.713 -49.346 1.00 56.65 134 ILE B N 1
ATOM 3195 C CA . ILE B 2 139 ? -15.558 7.540 -50.067 1.00 56.59 134 ILE B CA 1
ATOM 3196 C C . ILE B 2 139 ? -16.632 6.701 -50.805 1.00 57.19 134 ILE B C 1
ATOM 3197 O O . ILE B 2 139 ? -16.412 6.233 -51.930 1.00 54.49 134 ILE B O 1
ATOM 3202 N N . SER B 2 140 ? -17.785 6.522 -50.156 1.00 57.81 135 SER B N 1
ATOM 3203 C CA . SER B 2 140 ? -18.904 5.792 -50.742 1.00 60.55 135 SER B CA 1
ATOM 3204 C C . SER B 2 140 ? -19.238 6.337 -52.110 1.00 61.37 135 SER B C 1
ATOM 3205 O O . SER B 2 140 ? -19.314 5.594 -53.103 1.00 62.49 135 SER B O 1
ATOM 3208 N N . LEU B 2 141 ? -19.472 7.647 -52.131 1.00 62.25 136 LEU B N 1
ATOM 3209 C CA . LEU B 2 141 ? -19.797 8.388 -53.344 1.00 60.90 136 LEU B CA 1
ATOM 3210 C C . LEU B 2 141 ? -18.580 8.613 -54.257 1.00 59.48 136 LEU B C 1
ATOM 3211 O O . LEU B 2 141 ? -18.603 8.223 -55.407 1.00 60.17 136 LEU B O 1
ATOM 3216 N N . TYR B 2 142 ? -17.521 9.228 -53.748 1.00 58.72 137 TYR B N 1
ATOM 3217 C CA . TYR B 2 142 ? -16.344 9.479 -54.572 1.00 59.22 137 TYR B CA 1
ATOM 3218 C C . TYR B 2 142 ? -15.715 8.259 -55.212 1.00 59.65 137 TYR B C 1
ATOM 3219 O O . TYR B 2 142 ? -15.374 8.272 -56.386 1.00 60.00 137 TYR B O 1
ATOM 3228 N N . ILE B 2 143 ? -15.555 7.192 -54.451 1.00 61.47 138 ILE B N 1
ATOM 3229 C CA . ILE B 2 143 ? -14.909 6.008 -54.999 1.00 61.72 138 ILE B CA 1
ATOM 3230 C C . ILE B 2 143 ? -15.477 5.606 -56.356 1.00 61.32 138 ILE B C 1
ATOM 3231 O O . ILE B 2 143 ? -14.741 5.117 -57.225 1.00 60.21 138 ILE B O 1
ATOM 3236 N N . ARG B 2 144 ? -16.782 5.839 -56.529 1.00 61.10 139 ARG B N 1
ATOM 3237 C CA . ARG B 2 144 ? -17.503 5.515 -57.766 1.00 61.93 139 ARG B CA 1
ATOM 3238 C C . ARG B 2 144 ? -16.802 5.966 -59.067 1.00 60.50 139 ARG B C 1
ATOM 3239 O O . ARG B 2 144 ? -17.047 5.434 -60.152 1.00 58.59 139 ARG B O 1
ATOM 3247 N N . ILE B 2 145 ? -15.914 6.942 -58.932 1.00 60.49 140 ILE B N 1
ATOM 3248 C CA . ILE B 2 145 ? -15.140 7.496 -60.040 1.00 60.26 140 ILE B CA 1
ATOM 3249 C C . ILE B 2 145 ? -14.187 6.432 -60.607 1.00 60.20 140 ILE B C 1
ATOM 3250 O O . ILE B 2 145 ? -13.683 6.565 -61.722 1.00 59.93 140 ILE B O 1
ATOM 3255 N N . PHE B 2 146 ? -13.968 5.358 -59.854 1.00 60.19 141 PHE B N 1
ATOM 3256 C CA . PHE B 2 146 ? -13.066 4.297 -60.303 1.00 60.46 141 PHE B CA 1
ATOM 3257 C C . PHE B 2 146 ? -13.766 2.978 -60.559 1.00 61.55 141 PHE B C 1
ATOM 3258 O O . PHE B 2 146 ? -13.224 2.107 -61.238 1.00 61.53 141 PHE B O 1
ATOM 3266 N N . ASP B 2 147 ? -14.967 2.828 -60.011 1.00 62.09 142 ASP B N 1
ATOM 3267 C CA . ASP B 2 147 ? -15.706 1.583 -60.151 1.00 61.60 142 ASP B CA 1
ATOM 3268 C C . ASP B 2 147 ? -17.153 1.817 -59.745 1.00 60.23 142 ASP B C 1
ATOM 3269 O O . ASP B 2 147 ? -17.455 2.054 -58.588 1.00 58.01 142 ASP B O 1
ATOM 3274 N N . LEU B 2 148 ? -18.045 1.753 -60.717 1.00 61.07 143 LEU B N 1
ATOM 3275 C CA . LEU B 2 148 ? -19.456 1.975 -60.469 1.00 64.97 143 LEU B CA 1
ATOM 3276 C C . LEU B 2 148 ? -20.070 0.854 -59.670 1.00 67.20 143 LEU B C 1
ATOM 3277 O O . LEU B 2 148 ? -21.090 1.034 -58.980 1.00 67.07 143 LEU B O 1
ATOM 3282 N N . ASN B 2 149 ? -19.445 -0.312 -59.779 1.00 70.77 144 ASN B N 1
ATOM 3283 C CA . ASN B 2 149 ? -19.926 -1.514 -59.109 1.00 74.22 144 ASN B CA 1
ATOM 3284 C C . ASN B 2 149 ? -19.471 -1.736 -57.697 1.00 77.40 144 ASN B C 1
ATOM 3285 O O . ASN B 2 149 ? -20.020 -2.594 -57.030 1.00 78.42 144 ASN B O 1
ATOM 3290 N N . PHE B 2 150 ? -18.469 -1.001 -57.234 1.00 80.97 145 PHE B N 1
ATOM 3291 C CA . PHE B 2 150 ? -18.028 -1.202 -55.868 1.00 84.96 145 PHE B CA 1
ATOM 3292 C C . PHE B 2 150 ? -19.143 -0.867 -54.879 1.00 87.78 145 PHE B C 1
ATOM 3293 O O . PHE B 2 150 ? -19.621 0.262 -54.846 1.00 87.44 145 PHE B O 1
ATOM 3301 N N . VAL B 2 151 ? -19.557 -1.846 -54.077 1.00 91.42 146 VAL B N 1
ATOM 3302 C CA . VAL B 2 151 ? -20.607 -1.605 -53.080 1.00 96.31 146 VAL B CA 1
ATOM 3303 C C . VAL B 2 151 ? -19.996 -1.467 -51.665 1.00 100.07 146 VAL B C 1
ATOM 3304 O O . VAL B 2 151 ? -19.518 -2.457 -51.071 1.00 100.71 146 VAL B O 1
ATOM 3308 N N . PRO B 2 152 ? -19.996 -0.229 -51.112 1.00 102.54 147 PRO B N 1
ATOM 3309 C CA . PRO B 2 152 ? -19.444 0.037 -49.769 1.00 103.17 147 PRO B CA 1
ATOM 3310 C C . PRO B 2 152 ? -20.497 -0.131 -48.674 1.00 102.96 147 PRO B C 1
ATOM 3311 O O . PRO B 2 152 ? -21.471 -0.869 -48.957 1.00 101.73 147 PRO B O 1
#

Radius of gyration: 24.0 Å; Cα contacts (8 Å, |Δi|>4): 863; chains: 2; bounding box: 55×68×54 Å

CATH classification: 3.30.1460.50

B-factor: mean 91.71, std 17.18, range [49.71, 133.6]

Solvent-accessible surface area: 20329 Å² total; per-residue (Å²): 132,170,94,51,110,14,109,47,2,94,7,16,52,3,55,20,51,9,32,0,0,29,18,14,12,152,84,105,123,136,176,105,16,0,55,12,99,11,64,33,130,79,26,22,89,69,9,0,10,0,28,0,126,47,92,5,31,70,62,107,57,156,198,57,28,52,9,51,0,117,5,37,52,35,120,56,64,99,97,13,129,106,53,104,15,118,118,48,1,33,102,10,0,94,103,6,15,104,88,0,54,118,61,26,0,30,64,0,10,8,0,23,1,8,0,19,8,27,66,96,148,83,33,0,28,11,34,1,0,2,0,2,0,24,17,50,43,9,79,16,41,10,54,48,41,63,126,31,59,44,149,30,125,67,5,76,40,0,97,88,74,66,46,8,1,0,0,5,37,109,42,81,16,85,53,0,46,21,113,17,0,106,107,1,101,39,0,6,0,20,3,0,0,27,58,164,46,40,0,0,16,0,0,29,0,0,0,25,1,0,18,163,32,12,111,80,161,58,8,30,0,5,0,14,10,60,70,165,26,5,8,44,1,21,0,40,38,47,125,16,143,67,134,60,42,106,19,67,19,30,15,128,2,70,71,40,110,99,12,23,37,3,10,13,0,74,42,70,172,184,40,14,128,2,57,48,73,56,0,52,132,31,11,73,80,0,49,68,20,0,88,149,4,107,61,32,98,39,12,34,92,61,169,54,4,1,28,0,26,0,102,19,33,108,71,9,24,0,20,0,25,2,53,17,27,118,117,99,77,2,0,2,3,39,0,18,0,10,10,78,48,76,76,114,69,11,17,6,50,82,5,30,59,26,48,76,80,94,2,96,82,62,10,59,4,62,135,33,45,10,68,75,51,65,25,175,78,146,50,9,20,26,4,54,7,56,22,71,86,0,32,98,66,16,23,110,87,46,124,108,3,1,40,75,1,0,26,68,5,0,113,4,10,14,112,125,11,123,61

Organism: Kluyveromyces marxianus (NCBI:txid4911)

Secondary structure (DSSP, 8-state):
---EE---B-SEEEEE-HHHHHHHHHHHT--EEEEEE---S--BTTBEEEEE-S-TT--------EEEEEEEE-SSHHHHHSS-HHHHHHHHHHHHHHHHHHT-SGGG---EEEEEEETTTTEEEEEEEEEEEEESS-EEEEEEEE---SSSHHHHHHHHSS-SEEEESSS------TTGGGS-SEEEE--SB-STT--BTTHHHHHHHHHHHS--S-EEEEE--SSS--EEEEEEEES---SSEEEEEEPPPTTSSSS-EEEE----/-------HHHHHHHHHHHHHHHHH-TTEEEEEEETTEEEEEEEEETTEEEEEEEEE-SSSSSEEEEEEEEEEEE-SSSEEEEE----HHHHHHHS--TT--EEEEE-TTSSSEEEEE--TTHHHHH-S-STTHHHHHHHHHGGGT-TT---

InterPro domains:
  IPR032197 Ubiquitin-like modifier-activating enzyme Atg7, N-terminal [PF16420] (9-281)
  IPR042522 Ubiquitin-like modifier-activating enzyme Atg7, N-terminal, subdomain 1 [G3DSA:3.40.140.70] (15-277)
  IPR042523 Ubiquitin-like modifier-activating enzyme Atg7, N-terminal, subdomain 2 [G3DSA:3.40.140.100] (9-252)